Protein 3UV1 (pdb70)

Secondary structure (DSSP, 8-state):
-HHHHHHHHHHHHHHHHHHTSSSS---B----EEEEEEEESEEEEEEE---B----TT--BSSS-EEEEETTEEEEEEEEE-SSS-B--EEEEEEBTTB--EEEEEEEEET-EEEEEEEEESSS----EEEE---SEEEEEETT--TTSHHHHHHHHHHHHHIIIIIHH--TTHHHHHHHHHH-/-HHHHHHHHHHHHHHHHHHHT-SS---B----EEEEEEETTEEEEEEE---B----TT--B-SS-EEEE-SSEEEEEEEEE-SSS-B--EEEEEEBTTB--EEEEEEEETT-EEEEEEEEESS-----EEEEPP-S-EEEEETT--TTSHHHHHHHHHHHHHIIIIIHH--TTHHHHHHHHH--

B-factor: mean 32.81, std 8.92, range [13.59, 70.52]

Solvent-accessible surface area: 17141 Å² total

InterPro domains:
  IPR020234 Mite allergen, group-7 [PF16984] (29-196)
  IPR038602 Mite allergen, group-7 superfamily [G3DSA:3.15.10.50] (18-213)

Organism: Dermatophagoides farinae (NCBI:txid6954)

Nearest PDB structures (foldseek):
  9hae-assembly2_C  TM=9.851E-01  e=2.996E-28  Dermatophagoides farinae
  9hae-assembly1_A  TM=9.642E-01  e=2.126E-26  Dermatophagoides farinae
  3h4z-assembly1_A  TM=9.708E-01  e=3.307E-24  Escherichia coli
  9haf-assembly3_E  TM=9.317E-01  e=2.643E-24  Dermatophagoides farinae
  3h4z-assembly2_B  TM=9.448E-01  e=4.112E-22  Escherichia coli

Sequence (368 aa):
DKITEEINKAIDDAIAAIEQSETIDPKVPDHADKFERHVGILDFKGELARNIEARGLKQKRQGDANVKGEEGIVKAHLLIGVHDDIVSEYDLAYKLGDLHPTTHVISDIQDFVVALSLEIPDEGNITTSFEVRQFANVVNHIGGLSILDPIFGVLSDVLTAIFQDTVRKETKVLAPAFKRELEKDKITEEINKAIDDAIAAIEQSETIDPKVPDHADKFERHVGILDFKGELARNIEARGLKQKRQGDANVKGEEGIVKAHLLIGVHDDIVSEYDLAYKLGDLHPTTHVISDIQDFVVALSLEIPDEGNITTSFEVRQFANVVNHIGGLSILDPIFGVLSDVLTAIFQDTVRKETKVLAPAFKRELEK

Foldseek 3Di:
DVVQVVVQVLLVVLLQVLLVVPVQAKAADKDKDFDWDDDDPDIFTWMKIDRDIKHQSNAGWPDIWDWDDDPQKIKTKTKDWGPPDWTKWDKMWMDTPNPTDIWMKMKTQPGWMKMDMWIAHPVGFIADDIFGDARPDMDMGTPPDDPPPPVNVVVVVVVSVCCRPRVRVSVVPPVVSSRVSRRD/DVVQVVVQVLQVVLLVVLLVVPPVAKDDAKDKDWFWDDDPPDIFTWIKIDPDIKHQSNAGWPDTWDWDDDPQKIKTKTKDWGDPAFTKWDKMWMDTPPDIDIFIKMKTQPGWMKMDMWMAGNDGQIAPDIFTDARPDMHIGTPPDDCPPVVNVRVRVVVSVCCRPVVRVSSVSVVVSSRVSNSD

Radius of gyration: 23.17 Å; Cα contacts (8 Å, |Δi|>4): 743; chains: 2; bounding box: 48×38×75 Å

Structure (mmCIF, N/CA/C/O backbone):
data_3UV1
#
_entry.id   3UV1
#
_cell.length_a   51.092
_cell.length_b   58.234
_cell.length_c   128.978
_cell.angle_alpha   90.00
_cell.angle_beta   90.00
_cell.angle_gamma   90.00
#
_symmetry.space_group_name_H-M   'P 21 21 21'
#
loop_
_entity.id
_entity.type
_entity.pdbx_description
1 polymer 'Der f 7 allergen'
2 water water
#
loop_
_atom_site.group_PDB
_atom_site.id
_atom_site.type_symbol
_atom_site.label_atom_id
_atom_site.label_alt_id
_atom_site.label_comp_id
_atom_site.label_asym_id
_atom_site.label_entity_id
_atom_site.label_seq_id
_atom_site.pdbx_PDB_ins_code
_atom_site.Cartn_x
_atom_site.Cartn_y
_atom_site.Cartn_z
_atom_site.occupancy
_atom_site.B_iso_or_equiv
_atom_site.auth_seq_id
_atom_site.auth_comp_id
_atom_site.auth_asym_id
_atom_site.auth_atom_id
_atom_site.pdbx_PDB_model_num
ATOM 1 N N . ASP A 1 6 ? 12.976 8.830 -6.958 1.00 47.17 6 ASP A N 1
ATOM 2 C CA . ASP A 1 6 ? 14.235 8.194 -6.570 1.00 41.73 6 ASP A CA 1
ATOM 3 C C . ASP A 1 6 ? 15.469 8.963 -7.063 1.00 39.81 6 ASP A C 1
ATOM 4 O O . ASP A 1 6 ? 15.657 9.159 -8.274 1.00 34.15 6 ASP A O 1
ATOM 9 N N . LYS A 1 7 ? 16.312 9.371 -6.112 1.00 39.83 7 LYS A N 1
ATOM 10 C CA . LYS A 1 7 ? 17.457 10.247 -6.372 1.00 37.36 7 LYS A CA 1
ATOM 11 C C . LYS A 1 7 ? 18.599 9.602 -7.166 1.00 34.77 7 LYS A C 1
ATOM 12 O O . LYS A 1 7 ? 19.208 10.245 -8.030 1.00 32.06 7 LYS A O 1
ATOM 14 N N . ILE A 1 8 ? 18.910 8.348 -6.851 1.00 33.15 8 ILE A N 1
ATOM 15 C CA . ILE A 1 8 ? 19.965 7.617 -7.553 1.00 31.57 8 ILE A CA 1
ATOM 16 C C . ILE A 1 8 ? 19.613 7.497 -9.038 1.00 30.30 8 ILE A C 1
ATOM 17 O O . ILE A 1 8 ? 20.452 7.721 -9.900 1.00 32.13 8 ILE A O 1
ATOM 22 N N . THR A 1 9 ? 18.362 7.164 -9.322 1.00 28.10 9 THR A N 1
ATOM 23 C CA . THR A 1 9 ? 17.870 7.084 -10.692 1.00 29.56 9 THR A CA 1
ATOM 24 C C . THR A 1 9 ? 17.969 8.445 -11.404 1.00 29.14 9 THR A C 1
ATOM 25 O O . THR A 1 9 ? 18.539 8.548 -12.491 1.00 24.24 9 THR A O 1
ATOM 29 N N . GLU A 1 10 ? 17.435 9.482 -10.770 1.00 31.46 10 GLU A N 1
ATOM 30 C CA . GLU A 1 10 ? 17.501 10.835 -11.311 1.00 31.28 10 GLU A CA 1
ATOM 31 C C . GLU A 1 10 ? 18.943 11.274 -11.580 1.00 30.33 10 GLU A C 1
ATOM 32 O O . GLU A 1 10 ? 19.192 11.976 -12.564 1.00 30.11 10 GLU A O 1
ATOM 38 N N . GLU A 1 11 ? 19.876 10.873 -10.706 1.00 28.13 11 GLU A N 1
ATOM 39 C CA . GLU A 1 11 ? 21.309 11.164 -10.885 1.00 29.43 11 GLU A CA 1
ATOM 40 C C . GLU A 1 11 ? 21.893 10.455 -12.101 1.00 28.27 11 GLU A C 1
ATOM 41 O O . GLU A 1 11 ? 22.679 11.037 -12.874 1.00 25.90 11 GLU A O 1
ATOM 47 N N . ILE A 1 12 ? 21.539 9.182 -12.243 1.00 28.58 12 ILE A N 1
ATOM 48 C CA . ILE A 1 12 ? 21.995 8.387 -13.368 1.00 25.35 12 ILE A CA 1
ATOM 49 C C . ILE A 1 12 ? 21.364 8.919 -14.649 1.00 24.49 12 ILE A C 1
ATOM 50 O O . ILE A 1 12 ? 22.053 9.055 -15.665 1.00 25.07 12 ILE A O 1
ATOM 55 N N . ASN A 1 13 ? 20.072 9.256 -14.602 1.00 24.79 13 ASN A N 1
ATOM 56 C CA . ASN A 1 13 ? 19.439 9.885 -15.759 1.00 24.32 13 ASN A CA 1
ATOM 57 C C . ASN A 1 13 ? 20.213 11.130 -16.191 1.00 23.95 13 ASN A C 1
ATOM 58 O O . ASN A 1 13 ? 20.467 11.329 -17.379 1.00 24.39 13 ASN A O 1
ATOM 63 N N . LYS A 1 14 ? 20.602 11.949 -15.216 1.00 23.84 14 LYS A N 1
ATOM 64 C CA . LYS A 1 14 ? 21.221 13.244 -15.497 1.00 25.16 14 LYS A CA 1
ATOM 65 C C . LYS A 1 14 ? 22.633 13.088 -16.092 1.00 26.11 14 LYS A C 1
ATOM 66 O O . LYS A 1 14 ? 23.006 13.825 -16.996 1.00 26.20 14 LYS A O 1
ATOM 72 N N . ALA A 1 15 ? 23.404 12.120 -15.593 1.00 25.58 15 ALA A N 1
ATOM 73 C CA . ALA A 1 15 ? 24.710 11.825 -16.161 1.00 25.32 15 ALA A CA 1
ATOM 74 C C . ALA A 1 15 ? 24.569 11.381 -17.613 1.00 22.96 15 ALA A C 1
ATOM 75 O O . ALA A 1 15 ? 25.389 11.741 -18.470 1.00 24.45 15 ALA A O 1
ATOM 77 N N . ILE A 1 16 ? 23.520 10.615 -17.894 1.00 21.39 16 ILE A N 1
ATOM 78 C CA . ILE A 1 16 ? 23.272 10.142 -19.256 1.00 21.80 16 ILE A CA 1
ATOM 79 C C . ILE A 1 16 ? 22.874 11.314 -20.149 1.00 24.56 16 ILE A C 1
ATOM 80 O O . ILE A 1 16 ? 23.376 11.455 -21.270 1.00 22.71 16 ILE A O 1
ATOM 85 N N . ASP A 1 17 ? 21.993 12.166 -19.635 1.00 21.92 17 ASP A N 1
ATOM 86 C CA . ASP A 1 17 ? 21.539 13.341 -20.373 1.00 26.46 17 ASP A CA 1
ATOM 87 C C . ASP A 1 17 ? 22.703 14.285 -20.693 1.00 24.30 17 ASP A C 1
ATOM 88 O O . ASP A 1 17 ? 22.789 14.824 -21.795 1.00 25.59 17 ASP A O 1
ATOM 93 N N . ASP A 1 18 ? 23.612 14.456 -19.740 1.00 24.53 18 ASP A N 1
ATOM 94 C CA . ASP A 1 18 ? 24.798 15.287 -19.961 1.00 24.31 18 ASP A CA 1
ATOM 95 C C . ASP A 1 18 ? 25.752 14.687 -21.012 1.00 28.38 18 ASP A C 1
ATOM 96 O O . ASP A 1 18 ? 26.280 15.404 -21.874 1.00 25.52 18 ASP A O 1
ATOM 101 N N . ALA A 1 19 ? 25.977 13.376 -20.937 1.00 26.28 19 ALA A N 1
ATOM 102 C CA . ALA A 1 19 ? 26.837 12.691 -21.904 1.00 26.23 19 ALA A CA 1
ATOM 103 C C . ALA A 1 19 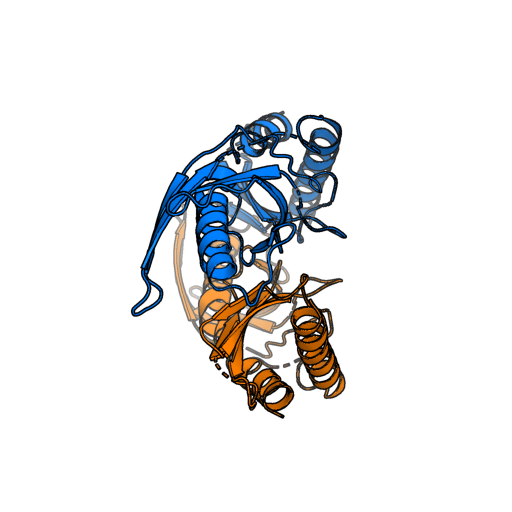? 26.251 12.782 -23.308 1.00 25.77 19 ALA A C 1
ATOM 104 O O . ALA A 1 19 ? 26.970 13.038 -24.270 1.00 25.45 19 ALA A O 1
ATOM 106 N N . ILE A 1 20 ? 24.943 12.574 -23.425 1.00 25.77 20 ILE A N 1
ATOM 107 C CA . ILE A 1 20 ? 24.265 12.712 -24.730 1.00 25.30 20 ILE A CA 1
ATOM 108 C C . ILE A 1 20 ? 24.479 14.105 -25.307 1.00 29.29 20 ILE A C 1
ATOM 109 O O . ILE A 1 20 ? 24.804 14.257 -26.495 1.00 26.45 20 ILE A O 1
ATOM 114 N N . ALA A 1 21 ? 24.297 15.125 -24.467 1.00 28.04 21 ALA A N 1
ATOM 115 C CA . ALA A 1 21 ? 24.475 16.508 -24.918 1.00 30.18 21 ALA A CA 1
ATOM 116 C C . ALA A 1 21 ? 25.920 16.757 -25.370 1.00 31.63 21 ALA A C 1
ATOM 117 O O . ALA A 1 21 ? 26.136 17.322 -26.442 1.00 36.00 21 ALA A O 1
ATOM 119 N N . ALA A 1 22 ? 26.897 16.321 -24.577 1.00 28.82 22 ALA A N 1
ATOM 120 C CA . ALA A 1 22 ? 28.305 16.477 -24.955 1.00 31.69 22 ALA A CA 1
ATOM 121 C C . ALA A 1 22 ? 28.640 15.732 -26.254 1.00 36.94 22 ALA A C 1
ATOM 122 O O . ALA A 1 22 ? 29.365 16.258 -27.110 1.00 33.23 22 ALA A O 1
ATOM 124 N N . ILE A 1 23 ? 28.109 14.520 -26.408 1.00 31.82 23 ILE A N 1
ATOM 125 C CA . ILE A 1 23 ? 28.371 13.729 -27.614 1.00 32.57 23 ILE A CA 1
ATOM 126 C C . ILE A 1 23 ? 27.681 14.312 -28.854 1.00 34.89 23 ILE A C 1
ATOM 127 O O . ILE A 1 23 ? 28.275 14.343 -29.943 1.00 39.10 23 ILE A O 1
ATOM 132 N N . GLU A 1 24 ? 26.452 14.798 -28.693 1.00 32.18 24 GLU A N 1
ATOM 133 C CA . GLU A 1 24 ? 25.719 15.430 -29.802 1.00 37.79 24 GLU A CA 1
ATOM 134 C C . GLU A 1 24 ? 26.435 16.633 -30.442 1.00 42.78 24 GLU A C 1
ATOM 135 O O . GLU A 1 24 ? 26.192 16.956 -31.602 1.00 46.61 24 GLU A O 1
ATOM 141 N N . GLN A 1 25 ? 27.337 17.281 -29.714 1.00 40.47 25 GLN A N 1
ATOM 142 C CA . GLN A 1 25 ? 28.028 18.445 -30.269 1.00 43.93 25 GLN A CA 1
ATOM 143 C C . GLN A 1 25 ? 29.355 18.064 -30.925 1.00 49.67 25 GLN A C 1
ATOM 144 O O . GLN A 1 25 ? 30.009 18.906 -31.557 1.00 51.51 25 GLN A O 1
ATOM 150 N N . SER A 1 26 ? 29.745 16.797 -30.779 1.00 46.42 26 SER A N 1
ATOM 151 C CA . SER A 1 26 ? 31.094 16.350 -31.123 1.00 44.64 26 SER A CA 1
ATOM 152 C C . SER A 1 26 ? 31.496 16.585 -32.563 1.00 50.19 26 SER A C 1
ATOM 153 O O . SER A 1 26 ? 32.667 16.842 -32.857 1.00 53.07 26 SER A O 1
ATOM 156 N N . GLU A 1 27 ? 30.533 16.464 -33.465 1.00 46.85 27 GLU A N 1
ATOM 157 C CA . GLU A 1 27 ? 30.844 16.285 -34.879 1.00 51.88 27 GLU A CA 1
ATOM 158 C C . GLU A 1 27 ? 31.635 14.990 -35.125 1.00 47.72 27 GLU A C 1
ATOM 159 O O . GLU A 1 27 ? 32.401 14.542 -34.266 1.00 51.39 27 GLU A O 1
ATOM 165 N N . THR A 1 28 ? 31.441 14.422 -36.315 1.00 48.08 28 THR A N 1
ATOM 166 C CA . THR A 1 28 ? 31.627 12.993 -36.613 1.00 45.31 28 THR A CA 1
ATOM 167 C C . THR A 1 28 ? 30.479 12.162 -36.026 1.00 39.58 28 THR A C 1
ATOM 168 O O . THR A 1 28 ? 30.397 10.952 -36.253 1.00 40.05 28 THR A O 1
ATOM 172 N N . ILE A 1 29 ? 29.585 12.816 -35.290 1.00 37.77 29 ILE A N 1
ATOM 173 C CA . ILE A 1 29 ? 28.381 12.148 -34.817 1.00 34.72 29 ILE A CA 1
ATOM 174 C C . ILE A 1 29 ? 27.193 12.382 -35.738 1.00 29.75 29 ILE A C 1
ATOM 175 O O . ILE A 1 29 ? 26.415 11.459 -35.995 1.00 30.50 29 ILE A O 1
ATOM 180 N N . ASP A 1 30 ? 27.040 13.609 -36.226 1.00 28.20 30 ASP A N 1
ATOM 181 C CA . ASP A 1 30 ? 25.904 13.947 -37.090 1.00 31.56 30 ASP A CA 1
ATOM 182 C C . ASP A 1 30 ? 26.225 15.158 -37.989 1.00 33.80 30 ASP A C 1
ATOM 183 O O . ASP A 1 30 ? 26.149 16.303 -37.541 1.00 36.90 30 ASP A O 1
ATOM 188 N N . PRO A 1 31 ? 26.523 14.913 -39.278 1.00 31.58 31 PRO A N 1
ATOM 189 C CA . PRO A 1 31 ? 26.466 13.601 -39.933 1.00 31.57 31 PRO A CA 1
ATOM 190 C C . PRO A 1 31 ? 27.647 12.701 -39.600 1.00 31.23 31 PRO A C 1
ATOM 191 O O . PRO A 1 31 ? 28.783 13.159 -39.464 1.00 33.64 31 PRO A O 1
ATOM 203 N N . LYS A 1 33 ? 30.086 9.747 -40.794 1.00 29.94 33 LYS A N 1
ATOM 204 C CA . LYS A 1 33 ? 30.630 9.032 -41.935 1.00 30.07 33 LYS A CA 1
ATOM 205 C C . LYS A 1 33 ? 30.701 7.528 -41.660 1.00 28.85 33 LYS A C 1
ATOM 206 O O . LYS A 1 33 ? 31.079 7.093 -40.567 1.00 29.52 33 LYS A O 1
ATOM 212 N N . VAL A 1 34 ? 30.311 6.734 -42.652 1.00 26.91 34 VAL A N 1
ATOM 213 C CA . VAL A 1 34 ? 30.472 5.297 -42.574 1.00 27.03 34 VAL A CA 1
ATOM 214 C C . VAL A 1 34 ? 31.344 4.881 -43.743 1.00 28.60 34 VAL A C 1
ATOM 215 O O . VAL A 1 34 ? 31.054 5.257 -44.887 1.00 25.37 34 VAL A O 1
ATOM 219 N N . PRO A 1 35 ? 32.411 4.106 -43.468 1.00 27.30 35 PRO A N 1
ATOM 220 C CA . PRO A 1 35 ? 33.363 3.715 -44.519 1.00 28.89 35 PRO A CA 1
ATOM 221 C C . PRO A 1 35 ? 32.683 3.052 -45.706 1.00 27.26 35 PRO A C 1
ATOM 222 O O . PRO A 1 35 ? 31.668 2.347 -45.524 1.00 25.52 35 PRO A O 1
ATOM 226 N N . ASP A 1 36 ? 33.217 3.299 -46.902 1.00 24.31 36 ASP A N 1
ATOM 227 C CA . ASP A 1 36 ? 32.748 2.639 -48.118 1.00 25.88 36 ASP A CA 1
ATOM 228 C C . ASP A 1 36 ? 32.600 1.132 -47.918 1.00 28.23 36 ASP A C 1
ATOM 229 O O . ASP A 1 36 ? 33.383 0.512 -47.188 1.00 23.74 36 ASP A O 1
ATOM 234 N N . HIS A 1 37 ? 31.574 0.549 -48.538 1.00 24.91 37 HIS A N 1
ATOM 235 C CA . HIS A 1 37 ? 31.360 -0.887 -48.419 1.00 25.20 37 HIS A CA 1
ATOM 236 C C . HIS A 1 37 ? 30.825 -1.530 -49.701 1.00 26.59 37 HIS A C 1
ATOM 237 O O . HIS A 1 37 ? 29.917 -0.998 -50.357 1.00 26.27 37 HIS A O 1
ATOM 244 N N . ALA A 1 38 ? 31.393 -2.682 -50.047 1.00 24.49 38 ALA A N 1
ATOM 245 C CA . ALA A 1 38 ? 31.006 -3.402 -51.249 1.00 26.94 38 ALA A CA 1
ATOM 246 C C . ALA A 1 38 ? 30.624 -4.815 -50.845 1.00 28.13 38 ALA A C 1
ATOM 247 O O . ALA A 1 38 ? 31.153 -5.354 -49.867 1.00 29.08 38 ALA A O 1
ATOM 249 N N . ASP A 1 39 ? 29.694 -5.406 -51.580 1.00 27.47 39 ASP A N 1
ATOM 250 C CA . ASP A 1 39 ? 29.182 -6.719 -51.229 1.00 28.81 39 ASP A CA 1
ATOM 251 C C . ASP A 1 39 ? 28.839 -7.520 -52.485 1.00 31.15 39 ASP A C 1
ATOM 252 O O . ASP A 1 39 ? 28.093 -7.034 -53.345 1.00 30.52 39 ASP A O 1
ATOM 257 N N . LYS A 1 40 ? 29.374 -8.740 -52.592 1.00 28.66 40 LYS A N 1
ATOM 258 C CA . LYS A 1 40 ? 28.969 -9.657 -53.655 1.00 30.00 40 LYS A CA 1
ATOM 259 C C . LYS A 1 40 ? 27.820 -10.490 -53.148 1.00 28.59 40 LYS A C 1
ATOM 260 O O . LYS A 1 40 ? 27.967 -11.243 -52.185 1.00 30.24 40 LYS A O 1
ATOM 266 N N . PHE A 1 41 ? 26.667 -10.372 -53.791 1.00 28.34 41 PHE A N 1
ATOM 267 C CA . PHE A 1 41 ? 25.468 -10.977 -53.219 1.00 29.12 41 PHE A CA 1
ATOM 268 C C . PHE A 1 41 ? 24.853 -12.036 -54.110 1.00 30.36 41 PHE A C 1
ATOM 269 O O . PHE A 1 41 ? 25.106 -12.076 -55.323 1.00 27.69 41 PHE A O 1
ATOM 277 N N . GLU A 1 42 ? 24.073 -12.909 -53.481 1.00 32.48 42 GLU A N 1
ATOM 278 C CA . GLU A 1 42 ? 23.256 -13.885 -54.180 1.00 34.28 42 GLU A CA 1
ATOM 279 C C . GLU A 1 42 ? 21.926 -14.013 -53.452 1.00 40.51 42 GLU A C 1
ATOM 280 O O . GLU A 1 42 ? 21.881 -14.275 -52.239 1.00 39.87 42 GLU A O 1
ATOM 286 N N . ARG A 1 43 ? 20.845 -13.794 -54.188 1.00 39.10 43 ARG A N 1
ATOM 287 C CA . ARG A 1 43 ? 19.524 -13.982 -53.626 1.00 40.67 43 ARG A CA 1
ATOM 288 C C . ARG A 1 43 ? 18.740 -14.906 -54.518 1.00 44.31 43 ARG A C 1
ATOM 289 O O . ARG A 1 43 ? 18.844 -14.849 -55.745 1.00 43.69 43 ARG A O 1
ATOM 297 N N . HIS A 1 44 ? 17.987 -15.792 -53.884 1.00 49.03 44 HIS A N 1
ATOM 298 C CA . HIS A 1 44 ? 17.063 -16.639 -54.609 1.00 51.52 44 HIS A CA 1
ATOM 299 C C . HIS A 1 44 ? 15.689 -16.101 -54.304 1.00 50.92 44 HIS A C 1
ATOM 300 O O . HIS A 1 44 ? 15.294 -16.028 -53.133 1.00 49.82 44 HIS A O 1
ATOM 307 N N . VAL A 1 45 ? 14.965 -15.700 -55.341 1.00 52.19 45 VAL A N 1
ATOM 308 C CA . VAL A 1 45 ? 13.568 -15.338 -55.157 1.00 55.79 45 VAL A CA 1
ATOM 309 C C . VAL A 1 45 ? 12.668 -16.528 -55.538 1.00 59.87 45 VAL A C 1
ATOM 310 O O . VAL A 1 45 ? 11.876 -16.992 -54.711 1.00 61.54 45 VAL A O 1
ATOM 314 N N . GLY A 1 46 ? 12.815 -17.033 -56.766 1.00 59.17 46 GLY A N 1
ATOM 315 C CA . GLY A 1 46 ? 12.063 -18.195 -57.232 1.00 63.14 46 GLY A CA 1
ATOM 316 C C . GLY A 1 46 ? 12.029 -18.228 -58.751 1.00 66.90 46 GLY A C 1
ATOM 317 O O . GLY A 1 46 ? 11.716 -17.210 -59.384 1.00 66.32 46 GLY A O 1
ATOM 318 N N . ILE A 1 47 ? 12.352 -19.385 -59.337 1.00 69.68 47 ILE A N 1
ATOM 319 C CA . ILE A 1 47 ? 12.647 -19.500 -60.779 1.00 67.13 47 ILE A CA 1
ATOM 320 C C . ILE A 1 47 ? 13.796 -18.555 -61.151 1.00 65.24 47 ILE A C 1
ATOM 321 O O . ILE A 1 47 ? 14.877 -19.007 -61.546 1.00 66.76 47 ILE A O 1
ATOM 326 N N . LEU A 1 48 ? 13.559 -17.250 -61.012 1.00 65.55 48 LEU A N 1
ATOM 327 C CA . LEU A 1 48 ? 14.621 -16.257 -61.132 1.00 62.60 48 LEU A CA 1
ATOM 328 C C . LEU A 1 48 ? 15.578 -16.370 -59.938 1.00 59.32 48 LEU A C 1
ATOM 329 O O . LEU A 1 48 ? 15.207 -16.868 -58.868 1.00 61.59 48 LEU A O 1
ATOM 334 N N . ASP A 1 49 ? 16.816 -15.932 -60.149 1.00 58.30 49 ASP A N 1
ATOM 335 C CA . ASP A 1 49 ? 17.917 -16.119 -59.199 1.00 54.24 49 ASP A CA 1
ATOM 336 C C . ASP A 1 49 ? 18.937 -15.004 -59.444 1.00 50.39 49 ASP A C 1
ATOM 337 O O . ASP A 1 49 ? 19.396 -14.802 -60.575 1.00 48.32 49 ASP A O 1
ATOM 342 N N . PHE A 1 50 ? 19.276 -14.269 -58.388 1.00 45.56 50 PHE A N 1
ATOM 343 C CA . PHE A 1 50 ? 19.999 -13.012 -58.558 1.00 44.43 50 PHE A CA 1
ATOM 344 C C . PHE A 1 50 ? 21.409 -13.015 -57.956 1.00 41.02 50 PHE A C 1
ATOM 345 O O . PHE A 1 50 ? 21.575 -12.934 -56.738 1.00 39.38 50 PHE A O 1
ATOM 353 N N . LYS A 1 51 ? 22.413 -13.115 -58.823 1.00 40.03 51 LYS A N 1
ATOM 354 C CA . LYS A 1 51 ? 23.806 -12.988 -58.411 1.00 36.77 51 LYS A CA 1
ATOM 355 C C . LYS A 1 51 ? 24.308 -11.642 -58.906 1.00 36.08 51 LYS A C 1
ATOM 356 O O . LYS A 1 51 ? 23.958 -11.207 -59.999 1.00 33.95 51 LYS A O 1
ATOM 358 N N . GLY A 1 52 ? 25.107 -10.964 -58.093 1.00 32.80 52 GLY A N 1
ATOM 359 C CA . GLY A 1 52 ? 25.584 -9.649 -58.471 1.00 30.27 52 GLY A CA 1
ATOM 360 C C . GLY A 1 52 ? 26.462 -9.023 -57.414 1.00 31.28 52 GLY A C 1
ATOM 361 O O . GLY A 1 52 ? 26.856 -9.683 -56.458 1.00 29.48 52 GLY A O 1
ATOM 362 N N . GLU A 1 53 ? 26.773 -7.745 -57.588 1.00 25.17 53 GLU A N 1
ATOM 363 C CA . GLU A 1 53 ? 27.644 -7.057 -56.661 1.00 31.18 53 GLU A CA 1
ATOM 364 C C . GLU A 1 53 ? 27.154 -5.627 -56.466 1.00 30.03 53 GLU A C 1
ATOM 365 O O . GLU A 1 53 ? 26.438 -5.093 -57.301 1.00 25.91 53 GLU A O 1
ATOM 371 N N . LEU A 1 54 ? 27.530 -5.009 -55.356 1.00 28.24 54 LEU A N 1
ATOM 372 C CA . LEU A 1 54 ? 27.183 -3.615 -55.152 1.00 24.16 54 LEU A CA 1
ATOM 373 C C . LEU A 1 54 ? 28.252 -2.886 -54.343 1.00 28.67 54 LEU A C 1
ATOM 374 O O . LEU A 1 54 ? 29.069 -3.501 -53.645 1.00 27.00 54 LEU A O 1
ATOM 379 N N . ALA A 1 55 ? 28.279 -1.571 -54.491 1.00 28.23 55 ALA A N 1
ATOM 380 C CA . ALA A 1 55 ? 29.262 -0.763 -53.802 1.00 26.03 55 ALA A CA 1
ATOM 381 C C . ALA A 1 55 ? 28.586 0.498 -53.290 1.00 24.66 55 ALA A C 1
ATOM 382 O O . ALA A 1 55 ? 27.948 1.226 -54.060 1.00 22.53 55 ALA A O 1
ATOM 392 N N . ARG A 1 57 ? 29.128 4.181 -51.425 1.00 23.02 57 ARG A N 1
ATOM 393 C CA . ARG A 1 57 ? 30.160 5.206 -51.225 1.00 25.86 57 ARG A CA 1
ATOM 394 C C . ARG A 1 57 ? 29.539 6.474 -50.662 1.00 24.13 57 ARG A C 1
ATOM 395 O O . ARG A 1 57 ? 28.338 6.703 -50.835 1.00 22.96 57 ARG A O 1
ATOM 403 N N . ASN A 1 58 ? 30.372 7.306 -50.033 1.00 25.39 58 ASN A N 1
ATOM 404 C CA . ASN A 1 58 ? 29.922 8.564 -49.430 1.00 27.96 58 ASN A CA 1
ATOM 405 C C . ASN A 1 58 ? 28.735 8.331 -48.505 1.00 25.77 58 ASN A C 1
ATOM 406 O O . ASN A 1 58 ? 27.702 9.005 -48.612 1.00 23.81 58 ASN A O 1
ATOM 411 N N . ILE A 1 59 ? 28.874 7.353 -47.622 1.00 24.23 59 ILE A N 1
ATOM 412 C CA . ILE A 1 59 ? 27.783 6.978 -46.740 1.00 23.70 59 ILE A CA 1
ATOM 413 C C . ILE A 1 59 ? 27.752 7.932 -45.559 1.00 22.41 59 ILE A C 1
ATOM 414 O O . ILE A 1 59 ? 28.749 8.103 -44.858 1.00 25.66 59 ILE A O 1
ATOM 419 N N . GLU A 1 60 ? 26.603 8.556 -45.344 1.00 23.35 60 GLU A N 1
ATOM 420 C CA . GLU A 1 60 ? 26.446 9.483 -44.224 1.00 27.04 60 GLU A CA 1
ATOM 421 C C . GLU A 1 60 ? 25.195 9.154 -43.432 1.00 25.44 60 GLU A C 1
ATOM 422 O O . GLU A 1 60 ? 24.120 8.934 -44.006 1.00 24.91 60 GLU A O 1
ATOM 428 N N . ALA A 1 61 ? 25.339 9.138 -42.110 1.00 27.24 61 ALA A N 1
ATOM 429 C CA . ALA A 1 61 ? 24.214 8.894 -41.210 1.00 25.27 61 ALA A CA 1
ATOM 430 C C . ALA A 1 61 ? 23.794 10.197 -40.536 1.00 25.59 61 ALA A C 1
ATOM 431 O O . ALA A 1 61 ? 24.622 10.866 -39.910 1.00 24.39 61 ALA A O 1
ATOM 433 N N . ARG A 1 62 ? 22.521 10.566 -40.663 1.00 22.74 62 ARG A N 1
ATOM 434 C CA . ARG A 1 62 ? 22.030 11.748 -39.957 1.00 29.10 62 ARG A CA 1
ATOM 435 C C . ARG A 1 62 ? 20.910 11.448 -38.961 1.00 26.80 62 ARG A C 1
ATOM 436 O O . ARG A 1 62 ? 20.141 10.506 -39.150 1.00 27.26 62 ARG A O 1
ATOM 444 N N . GLY A 1 63 ? 20.834 12.261 -37.904 1.00 26.99 63 GLY A N 1
ATOM 445 C CA . GLY A 1 63 ? 19.750 12.194 -36.938 1.00 26.16 63 GLY A CA 1
ATOM 446 C C . GLY A 1 63 ? 20.190 11.931 -35.506 1.00 28.42 63 GLY A C 1
ATOM 447 O O . GLY A 1 63 ? 19.379 12.019 -34.570 1.00 28.82 63 GLY A O 1
ATOM 448 N N . LEU A 1 64 ? 21.467 11.611 -35.311 1.00 24.48 64 LEU A N 1
ATOM 449 C CA . LEU A 1 64 ? 21.942 11.290 -33.962 1.00 26.94 64 LEU A CA 1
ATOM 450 C C . LEU A 1 64 ? 22.004 12.489 -33.014 1.00 29.00 64 LEU A C 1
ATOM 451 O O . LEU A 1 64 ? 22.095 12.312 -31.797 1.00 30.57 64 LEU A O 1
ATOM 456 N N . LYS A 1 65 ? 21.947 13.706 -33.548 1.00 29.27 65 LYS A N 1
ATOM 457 C CA . LYS A 1 65 ? 21.836 14.881 -32.679 1.00 29.68 65 LYS A CA 1
ATOM 458 C C . LYS A 1 65 ? 20.498 14.887 -31.936 1.00 31.09 65 LYS A C 1
ATOM 459 O O . LYS A 1 65 ? 20.317 15.652 -30.991 1.00 32.15 65 LYS A O 1
ATOM 465 N N . GLN A 1 66 ? 19.557 14.047 -32.367 1.00 30.70 66 GLN A N 1
ATOM 466 C CA . GLN A 1 66 ? 18.267 13.941 -31.681 1.00 32.70 66 GLN A CA 1
ATOM 467 C C . GLN A 1 66 ? 18.212 12.801 -30.655 1.00 31.43 66 GLN A C 1
ATOM 468 O O . GLN A 1 66 ? 17.121 12.395 -30.242 1.00 31.85 66 GLN A O 1
ATOM 482 N N . LYS A 1 68 ? 18.043 10.683 -27.284 1.00 27.09 68 LYS A N 1
ATOM 483 C CA . LYS A 1 68 ? 17.334 10.971 -26.046 1.00 25.61 68 LYS A CA 1
ATOM 484 C C . LYS A 1 68 ? 17.027 9.667 -25.316 1.00 25.61 68 LYS A C 1
ATOM 485 O O . LYS A 1 68 ? 16.744 8.660 -25.946 1.00 24.03 68 LYS A O 1
ATOM 491 N N . ARG A 1 69 ? 17.089 9.684 -23.987 1.00 23.05 69 ARG A N 1
ATOM 492 C CA . ARG A 1 69 ? 16.714 8.518 -23.197 1.00 25.09 69 ARG A CA 1
ATOM 493 C C . ARG A 1 69 ? 15.276 8.095 -23.469 1.00 24.24 69 ARG A C 1
ATOM 494 O O . ARG A 1 69 ? 14.389 8.946 -23.584 1.00 25.58 69 ARG A O 1
ATOM 502 N N . GLN A 1 70 ? 15.034 6.789 -23.559 1.00 21.80 70 GLN A N 1
ATOM 503 C CA . GLN A 1 70 ? 13.678 6.280 -23.781 1.00 25.01 70 GLN A CA 1
ATOM 504 C C . GLN A 1 70 ? 12.850 6.199 -22.491 1.00 24.13 70 GLN A C 1
ATOM 505 O O . GLN A 1 70 ? 11.685 5.762 -22.514 1.00 26.36 70 GLN A O 1
ATOM 511 N N . GLY A 1 71 ? 13.449 6.603 -21.376 1.00 21.58 71 GLY A N 1
ATOM 512 C CA . GLY A 1 71 ? 12.786 6.565 -20.078 1.00 21.57 71 GLY A CA 1
ATOM 513 C C . GLY A 1 71 ? 13.832 6.501 -18.978 1.00 20.99 71 GLY A C 1
ATOM 514 O O . GLY A 1 71 ? 15.014 6.740 -19.242 1.00 20.66 71 GLY A O 1
ATOM 515 N N . ASP A 1 72 ? 13.413 6.171 -17.761 1.00 19.82 72 ASP A N 1
ATOM 516 C CA . ASP A 1 72 ? 14.338 6.070 -16.639 1.00 23.29 72 ASP A CA 1
ATOM 517 C C . ASP A 1 72 ? 15.390 4.977 -16.842 1.00 20.05 72 ASP A C 1
ATOM 518 O O . ASP A 1 72 ? 15.132 3.950 -17.475 1.00 18.11 72 ASP A O 1
ATOM 523 N N . ALA A 1 73 ? 16.560 5.206 -16.262 1.00 21.94 73 ALA A N 1
ATOM 524 C CA . ALA A 1 73 ? 17.541 4.156 -16.086 1.00 25.54 73 ALA A CA 1
ATOM 525 C C . ALA A 1 73 ? 16.895 3.015 -15.293 1.00 21.09 73 ALA A C 1
ATOM 526 O O . ALA A 1 73 ? 16.111 3.249 -14.373 1.00 20.36 73 ALA A O 1
ATOM 528 N N . ASN A 1 74 ? 17.181 1.781 -15.696 1.00 21.23 74 ASN A N 1
ATOM 529 C CA . ASN A 1 74 ? 16.774 0.612 -14.929 1.00 22.93 74 ASN A CA 1
ATOM 530 C C . ASN A 1 74 ? 17.867 0.299 -13.893 1.00 24.47 74 ASN A C 1
ATOM 531 O O . ASN A 1 74 ? 18.923 -0.211 -14.245 1.00 21.49 74 ASN A O 1
ATOM 536 N N . VAL A 1 75 ? 17.578 0.575 -12.623 1.00 23.30 75 VAL A N 1
ATOM 537 C CA . VAL A 1 75 ? 18.593 0.613 -11.558 1.00 23.90 75 VAL A CA 1
ATOM 538 C C . VAL A 1 75 ? 18.296 -0.346 -10.392 1.00 24.93 75 VAL A C 1
ATOM 539 O O . VAL A 1 75 ? 17.153 -0.444 -9.921 1.00 24.09 75 VAL A O 1
ATOM 543 N N . LYS A 1 76 ? 19.331 -1.038 -9.926 1.00 25.14 76 LYS A N 1
ATOM 544 C CA . LYS A 1 76 ? 19.223 -1.936 -8.776 1.00 28.17 76 LYS A CA 1
ATOM 545 C C . LYS A 1 76 ? 20.589 -2.107 -8.131 1.00 29.74 76 LYS A C 1
ATOM 546 O O . LYS A 1 76 ? 21.614 -2.088 -8.821 1.00 31.13 76 LYS A O 1
ATOM 552 N N . GLY A 1 77 ? 20.613 -2.261 -6.811 1.00 31.10 77 GLY A N 1
ATOM 553 C CA . GLY A 1 77 ? 21.860 -2.581 -6.130 1.00 33.05 77 GLY A CA 1
ATOM 554 C C . GLY A 1 77 ? 22.096 -4.084 -6.080 1.00 37.65 77 GLY A C 1
ATOM 555 O O . GLY A 1 77 ? 21.183 -4.839 -5.730 1.00 42.28 77 GLY A O 1
ATOM 556 N N . GLU A 1 78 ? 23.298 -4.524 -6.446 1.00 41.14 78 GLU A N 1
ATOM 557 C CA . GLU A 1 78 ? 23.692 -5.929 -6.309 1.00 40.99 78 GLU A CA 1
ATOM 558 C C . GLU A 1 78 ? 25.075 -6.015 -5.669 1.00 41.19 78 GLU A C 1
ATOM 559 O O . GLU A 1 78 ? 26.076 -5.653 -6.294 1.00 43.77 78 GLU A O 1
ATOM 565 N N . GLU A 1 79 ? 25.121 -6.474 -4.421 1.00 43.36 79 GLU A N 1
ATOM 566 C CA . GLU A 1 79 ? 26.383 -6.729 -3.725 1.00 42.74 79 GLU A CA 1
ATOM 567 C C . GLU A 1 79 ? 27.277 -5.490 -3.585 1.00 42.43 79 GLU A C 1
ATOM 568 O O . GLU A 1 79 ? 28.493 -5.566 -3.785 1.00 43.19 79 GLU A O 1
ATOM 570 N N . GLY A 1 80 ? 26.678 -4.353 -3.238 1.00 45.31 80 GLY A N 1
ATOM 571 C CA . GLY A 1 80 ? 27.440 -3.128 -3.038 1.00 42.09 80 GLY A CA 1
ATOM 572 C C . GLY A 1 80 ? 27.739 -2.332 -4.300 1.00 43.37 80 GLY A C 1
ATOM 573 O O . GLY A 1 80 ? 28.315 -1.237 -4.221 1.00 42.37 80 GLY A O 1
ATOM 574 N N . ILE A 1 81 ? 27.377 -2.886 -5.459 1.00 39.98 81 ILE A N 1
ATOM 575 C CA . ILE A 1 81 ? 27.455 -2.159 -6.726 1.00 40.66 81 ILE A CA 1
ATOM 576 C C . ILE A 1 81 ? 26.054 -1.716 -7.156 1.00 40.22 81 ILE A C 1
ATOM 577 O O . ILE A 1 81 ? 25.096 -2.493 -7.077 1.00 40.32 81 ILE A O 1
ATOM 582 N N . VAL A 1 82 ? 25.929 -0.466 -7.586 1.00 37.79 82 VAL A N 1
ATOM 583 C CA . VAL A 1 82 ? 24.706 0.000 -8.222 1.00 32.10 82 VAL A CA 1
ATOM 584 C C . VAL A 1 82 ? 24.817 -0.340 -9.703 1.00 34.02 82 VAL A C 1
ATOM 585 O O . VAL A 1 82 ? 25.801 0.040 -10.352 1.00 29.69 82 VAL A O 1
ATOM 589 N N . LYS A 1 83 ? 23.832 -1.061 -10.242 1.00 30.64 83 LYS A N 1
ATOM 590 C CA . LYS A 1 83 ? 23.860 -1.429 -11.661 1.00 29.80 83 LYS A CA 1
ATOM 591 C C . LYS A 1 83 ? 22.719 -0.764 -12.420 1.00 27.20 83 LYS A C 1
ATOM 592 O O . LYS A 1 83 ? 21.571 -0.803 -11.976 1.00 25.68 83 LYS A O 1
ATOM 598 N N . ALA A 1 84 ? 23.042 -0.171 -13.571 1.00 26.29 84 ALA A N 1
ATOM 599 C CA . ALA A 1 84 ? 22.072 0.605 -14.349 1.00 24.28 84 ALA A CA 1
ATOM 600 C C . ALA A 1 84 ? 22.010 0.161 -15.805 1.00 24.34 84 ALA A C 1
ATOM 601 O O . ALA A 1 84 ? 23.049 -0.027 -16.461 1.00 22.15 84 ALA A O 1
ATOM 603 N N . HIS A 1 85 ? 20.796 0.002 -16.322 1.00 21.68 85 HIS A N 1
ATOM 604 C CA . HIS A 1 85 ? 20.639 -0.294 -17.740 1.00 24.40 85 HIS A CA 1
ATOM 605 C C . HIS A 1 85 ? 19.812 0.802 -18.420 1.00 21.43 85 HIS A C 1
ATOM 606 O O . HIS A 1 85 ? 18.791 1.227 -17.883 1.00 19.90 85 HIS A O 1
ATOM 613 N N . LEU A 1 86 ? 20.256 1.246 -19.594 1.00 20.23 86 LEU A N 1
ATOM 614 C CA . LEU A 1 86 ? 19.710 2.443 -20.237 1.00 23.43 86 LEU A CA 1
ATOM 615 C C . LEU A 1 86 ? 19.353 2.187 -21.682 1.00 23.46 86 LEU A C 1
ATOM 616 O O . LEU A 1 86 ? 20.007 1.399 -22.377 1.00 20.83 86 LEU A O 1
ATOM 621 N N . LEU A 1 87 ? 18.322 2.890 -22.132 1.00 22.91 87 LEU A N 1
ATOM 622 C CA . LEU A 1 87 ? 17.906 2.867 -23.525 1.00 24.08 87 LEU A CA 1
ATOM 623 C C . LEU A 1 87 ? 17.931 4.275 -24.081 1.00 24.71 87 LEU A C 1
ATOM 624 O O . LEU A 1 87 ? 17.281 5.181 -23.545 1.00 21.35 87 LEU A O 1
ATOM 629 N N . ILE A 1 88 ? 18.669 4.463 -25.169 1.00 24.41 88 ILE A N 1
ATOM 630 C CA . ILE A 1 88 ? 18.741 5.771 -25.800 1.00 25.87 88 ILE A CA 1
ATOM 631 C C . ILE A 1 88 ? 18.332 5.628 -27.253 1.00 24.37 88 ILE A C 1
ATOM 632 O O . ILE A 1 88 ? 18.914 4.840 -27.985 1.00 20.82 88 ILE A O 1
ATOM 637 N N . GLY A 1 89 ? 17.317 6.383 -27.660 1.00 24.53 89 GLY A N 1
ATOM 638 C CA . GLY A 1 89 ? 16.822 6.323 -29.023 1.00 25.13 89 GLY A CA 1
ATOM 639 C C . GLY A 1 89 ? 16.941 7.698 -29.640 1.00 26.80 89 GLY A C 1
ATOM 640 O O . GLY A 1 89 ? 17.681 8.526 -29.118 1.00 25.47 89 GLY A O 1
ATOM 641 N N . VAL A 1 90 ? 16.223 7.942 -30.736 1.00 27.77 90 VAL A N 1
ATOM 642 C CA . VAL A 1 90 ? 16.172 9.278 -31.318 1.00 32.35 90 VAL A CA 1
ATOM 643 C C . VAL A 1 90 ? 14.728 9.788 -31.232 1.00 32.40 90 VAL A C 1
ATOM 644 O O . VAL A 1 90 ? 13.779 9.045 -31.527 1.00 32.92 90 VAL A O 1
ATOM 648 N N . HIS A 1 91 ? 14.571 11.034 -30.784 1.00 35.07 91 HIS A N 1
ATOM 649 C CA . HIS A 1 91 ? 13.249 11.635 -30.600 1.00 39.35 91 HIS A CA 1
ATOM 650 C C . HIS A 1 91 ? 12.972 12.719 -31.641 1.00 41.07 91 HIS A C 1
ATOM 651 O O . HIS A 1 91 ? 13.768 13.643 -31.807 1.00 42.13 91 HIS A O 1
ATOM 653 N N . ASP A 1 92 ? 11.831 12.615 -32.318 1.00 44.46 92 ASP A N 1
ATOM 654 C CA . ASP A 1 92 ? 11.458 13.591 -33.330 1.00 45.87 92 ASP A CA 1
ATOM 655 C C . ASP A 1 92 ? 12.368 13.535 -34.545 1.00 48.51 92 ASP A C 1
ATOM 656 O O . ASP A 1 92 ? 12.766 14.581 -35.081 1.00 48.87 92 ASP A O 1
ATOM 657 N N . ASP A 1 93 ? 12.697 12.311 -34.969 1.00 48.72 93 ASP A N 1
ATOM 658 C CA . ASP A 1 93 ? 13.529 12.071 -36.141 1.00 45.76 93 ASP A CA 1
ATOM 659 C C . ASP A 1 93 ? 13.731 10.579 -36.380 1.00 44.83 93 ASP A C 1
ATOM 660 O O . ASP A 1 93 ? 13.511 9.770 -35.466 1.00 41.86 93 ASP A O 1
ATOM 661 N N . ILE A 1 94 ? 14.096 10.212 -37.613 1.00 40.30 94 ILE A N 1
ATOM 662 C CA . ILE A 1 94 ? 14.620 8.880 -37.915 1.00 39.93 94 ILE A CA 1
ATOM 663 C C . ILE A 1 94 ? 16.127 9.002 -37.917 1.00 35.86 94 ILE A C 1
ATOM 664 O O . ILE A 1 94 ? 16.671 10.115 -37.937 1.00 38.30 94 ILE A O 1
ATOM 669 N N . VAL A 1 95 ? 16.818 7.870 -37.932 1.00 31.08 95 VAL A N 1
ATOM 670 C CA . VAL A 1 95 ? 18.195 7.911 -38.385 1.00 30.22 95 VAL A CA 1
ATOM 671 C C . VAL A 1 95 ? 18.182 7.632 -39.885 1.00 27.29 95 VAL A C 1
ATOM 672 O O . VAL A 1 95 ? 17.738 6.573 -40.326 1.00 27.42 95 VAL A O 1
ATOM 676 N N . SER A 1 96 ? 18.649 8.600 -40.661 1.00 25.75 96 SER A N 1
ATOM 677 C CA . SER A 1 96 ? 18.628 8.491 -42.117 1.00 30.39 96 SER A CA 1
ATOM 678 C C . SER A 1 96 ? 20.042 8.318 -42.685 1.00 28.50 96 SER A C 1
ATOM 679 O O . SER A 1 96 ? 20.934 9.112 -42.373 1.00 27.41 96 SER A O 1
ATOM 690 N N . GLU A 1 98 ? 22.271 8.300 -46.126 1.00 26.86 98 GLU A N 1
ATOM 691 C CA . GLU A 1 98 ? 22.375 8.560 -47.559 1.00 26.11 98 GLU A CA 1
ATOM 692 C C . GLU A 1 98 ? 23.691 8.036 -48.109 1.00 23.35 98 GLU A C 1
ATOM 693 O O . GLU A 1 98 ? 24.713 8.045 -47.413 1.00 25.96 98 GLU A O 1
ATOM 699 N N . TYR A 1 99 ? 23.670 7.592 -49.368 1.00 22.72 99 TYR A N 1
ATOM 700 C CA . TYR A 1 99 ? 24.869 7.060 -50.000 1.00 21.63 99 TYR A CA 1
ATOM 701 C C . TYR A 1 99 ? 24.695 6.841 -51.490 1.00 19.38 99 TYR A C 1
ATOM 702 O O . TYR A 1 99 ? 23.573 6.655 -51.979 1.00 23.19 99 TYR A O 1
ATOM 711 N N . ASP A 1 100 ? 25.824 6.857 -52.187 1.00 21.78 100 ASP A N 1
ATOM 712 C CA . ASP A 1 100 ? 25.879 6.517 -53.607 1.00 22.68 100 ASP A CA 1
ATOM 713 C C . ASP A 1 100 ? 25.958 5.021 -53.737 1.00 21.88 100 ASP A C 1
ATOM 714 O O . ASP A 1 100 ? 26.637 4.347 -52.945 1.00 22.77 100 ASP A O 1
ATOM 719 N N . LEU A 1 101 ? 25.224 4.500 -54.705 1.00 21.81 101 LEU A N 1
ATOM 720 C CA . LEU A 1 101 ? 25.141 3.072 -54.890 1.00 21.60 101 LEU A CA 1
ATOM 721 C C . LEU A 1 101 ? 25.405 2.714 -56.338 1.00 23.12 101 LEU A C 1
ATOM 722 O O . LEU A 1 101 ? 24.748 3.233 -57.247 1.00 21.26 101 LEU A O 1
ATOM 727 N N . ALA A 1 102 ? 26.388 1.836 -56.531 1.00 25.27 102 ALA A N 1
ATOM 728 C CA . ALA A 1 102 ? 26.681 1.236 -57.831 1.00 27.73 102 ALA A CA 1
ATOM 729 C C . ALA A 1 102 ? 26.412 -0.255 -57.670 1.00 27.85 102 ALA A C 1
ATOM 730 O O . ALA A 1 102 ? 26.852 -0.865 -56.688 1.00 24.64 102 ALA A O 1
ATOM 732 N N . TYR A 1 103 ? 25.669 -0.840 -58.603 1.00 25.04 103 TYR A N 1
ATOM 733 C CA . TYR A 1 103 ? 25.407 -2.269 -58.533 1.00 28.29 103 TYR A CA 1
ATOM 734 C C . TYR A 1 103 ? 25.547 -2.943 -59.887 1.00 30.81 103 TYR A C 1
ATOM 735 O O . TYR A 1 103 ? 25.446 -2.303 -60.937 1.00 28.29 103 TYR A O 1
ATOM 744 N N . LYS A 1 104 ? 25.786 -4.246 -59.855 1.00 27.81 104 LYS A N 1
ATOM 745 C CA . LYS A 1 104 ? 26.057 -4.975 -61.081 1.00 31.16 104 LYS A CA 1
ATOM 746 C C . LYS A 1 104 ? 25.308 -6.287 -61.057 1.00 35.14 104 LYS A C 1
ATOM 747 O O . LYS A 1 104 ? 25.390 -7.036 -60.070 1.00 32.92 104 LYS A O 1
ATOM 753 N N . LEU A 1 105 ? 24.562 -6.540 -62.132 1.00 34.60 105 LEU A N 1
ATOM 754 C CA . LEU A 1 105 ? 23.787 -7.769 -62.322 1.00 37.47 105 LEU A CA 1
ATOM 755 C C . LEU A 1 105 ? 23.786 -8.088 -63.807 1.00 39.84 105 LEU A C 1
ATOM 756 O O . LEU A 1 105 ? 23.050 -7.466 -64.575 1.00 40.09 105 LEU A O 1
ATOM 761 N N . GLY A 1 106 ? 24.600 -9.059 -64.216 1.00 41.32 106 GLY A N 1
ATOM 762 C CA . GLY A 1 106 ? 24.878 -9.243 -65.633 1.00 45.71 106 GLY A CA 1
ATOM 763 C C . GLY A 1 106 ? 25.810 -8.122 -66.065 1.00 44.15 106 GLY A C 1
ATOM 764 O O . GLY A 1 106 ? 26.768 -7.817 -65.354 1.00 42.87 106 GLY A O 1
ATOM 765 N N . ASP A 1 107 ? 25.546 -7.500 -67.215 1.00 47.41 107 ASP A N 1
ATOM 766 C CA . ASP A 1 107 ? 26.281 -6.282 -67.561 1.00 47.25 107 ASP A CA 1
ATOM 767 C C . ASP A 1 107 ? 25.372 -5.075 -67.359 1.00 44.50 107 ASP A C 1
ATOM 768 O O . ASP A 1 107 ? 25.682 -3.957 -67.794 1.00 45.64 107 ASP A O 1
ATOM 773 N N . LEU A 1 108 ? 24.243 -5.314 -66.697 1.00 42.20 108 LEU A N 1
ATOM 774 C CA . LEU A 1 108 ? 23.511 -4.228 -66.059 1.00 40.01 108 LEU A CA 1
ATOM 775 C C . LEU A 1 108 ? 24.441 -3.683 -64.973 1.00 36.23 108 LEU A C 1
ATOM 776 O O . LEU A 1 108 ? 24.897 -4.435 -64.109 1.00 31.91 108 LEU A O 1
ATOM 781 N N . HIS A 1 109 ? 24.758 -2.394 -65.044 1.00 32.41 109 HIS A N 1
ATOM 782 C CA . HIS A 1 109 ? 25.653 -1.782 -64.060 1.00 34.41 109 HIS A CA 1
ATOM 783 C C . HIS A 1 109 ? 25.312 -0.314 -63.830 1.00 29.92 109 HIS A C 1
ATOM 784 O O . HIS A 1 109 ? 26.099 0.570 -64.166 1.00 31.52 109 HIS A O 1
ATOM 791 N N . PRO A 1 110 ? 24.135 -0.050 -63.251 1.00 25.11 110 PRO A N 1
ATOM 792 C CA . PRO A 1 110 ? 23.702 1.341 -63.104 1.00 25.21 110 PRO A CA 1
ATOM 793 C C . PRO A 1 110 ? 24.353 1.960 -61.886 1.00 28.17 110 PRO A C 1
ATOM 794 O O . PRO A 1 110 ? 24.915 1.222 -61.061 1.00 25.74 110 PRO A O 1
ATOM 798 N N . THR A 1 111 ? 24.311 3.290 -61.788 1.00 25.48 111 THR A N 1
ATOM 799 C CA . THR A 1 111 ? 24.635 3.965 -60.531 1.00 24.39 111 THR A CA 1
ATOM 800 C C . THR A 1 111 ? 23.459 4.845 -60.116 1.00 26.15 111 THR A C 1
ATOM 801 O O . THR A 1 111 ? 22.700 5.330 -60.958 1.00 24.99 111 THR A O 1
ATOM 805 N N . THR A 1 112 ? 23.311 5.069 -58.814 1.00 24.28 112 THR A N 1
ATOM 806 C CA . THR A 1 112 ? 22.184 5.850 -58.324 1.00 24.70 112 THR A CA 1
ATOM 807 C C . THR A 1 112 ? 22.504 6.367 -56.932 1.00 24.51 112 THR A C 1
ATOM 808 O O . THR A 1 112 ? 23.662 6.319 -56.494 1.00 21.39 112 THR A O 1
ATOM 812 N N . HIS A 1 113 ? 21.488 6.887 -56.255 1.00 25.95 113 HIS A N 1
ATOM 813 C CA . HIS A 1 113 ? 21.680 7.412 -54.917 1.00 24.76 113 HIS A CA 1
ATOM 814 C C . HIS A 1 113 ? 20.528 6.853 -54.111 1.00 24.96 113 HIS A C 1
ATOM 815 O O . HIS A 1 113 ? 19.414 6.680 -54.633 1.00 23.08 113 HIS A O 1
ATOM 822 N N . VAL A 1 114 ? 20.781 6.521 -52.849 1.00 25.65 114 VAL A N 1
ATOM 823 C CA . VAL A 1 114 ? 19.686 6.018 -52.035 1.00 23.82 114 VAL A CA 1
ATOM 824 C C . VAL A 1 114 ? 19.567 6.635 -50.648 1.00 21.33 114 VAL A C 1
ATOM 825 O O . VAL A 1 114 ? 20.553 7.066 -50.051 1.00 22.22 114 VAL A O 1
ATOM 829 N N . ILE A 1 115 ? 18.325 6.729 -50.177 1.00 24.28 115 ILE A N 1
ATOM 830 C CA . ILE A 1 115 ? 18.043 7.141 -48.806 1.00 24.10 115 ILE A CA 1
ATOM 831 C C . ILE A 1 115 ? 17.474 5.943 -48.072 1.00 22.02 115 ILE A C 1
ATOM 832 O O . ILE A 1 115 ? 16.470 5.376 -48.497 1.00 22.14 115 ILE A O 1
ATOM 837 N N . SER A 1 116 ? 18.145 5.531 -46.991 1.00 20.15 116 SER A N 1
ATOM 838 C CA . SER A 1 116 ? 17.683 4.396 -46.203 1.00 23.33 116 SER A CA 1
ATOM 839 C C . SER A 1 116 ? 17.200 4.884 -44.828 1.00 23.71 116 SER A C 1
ATOM 840 O O . SER A 1 116 ? 17.917 5.606 -44.152 1.00 19.93 116 SER A O 1
ATOM 843 N N . ASP A 1 117 ? 15.974 4.526 -44.456 1.00 24.51 117 ASP A N 1
ATOM 844 C CA . ASP A 1 117 ? 15.394 4.956 -43.174 1.00 26.09 117 ASP A CA 1
ATOM 845 C C . ASP A 1 117 ? 15.562 3.876 -42.117 1.00 23.83 117 ASP A C 1
ATOM 846 O O . ASP A 1 117 ? 14.990 2.787 -42.238 1.00 24.21 117 ASP A O 1
ATOM 851 N N . ILE A 1 118 ? 16.351 4.169 -41.090 1.00 22.26 118 ILE A N 1
ATOM 852 C CA . ILE A 1 118 ? 16.547 3.244 -39.993 1.00 24.23 118 ILE A CA 1
ATOM 853 C C . ILE A 1 118 ? 15.526 3.612 -38.909 1.00 29.37 118 ILE A C 1
ATOM 854 O O . ILE A 1 118 ? 15.680 4.630 -38.210 1.00 27.62 118 ILE A O 1
ATOM 859 N N . GLN A 1 119 ? 14.478 2.800 -38.790 1.00 26.11 119 GLN A N 1
ATOM 860 C CA . GLN A 1 119 ? 13.361 3.101 -37.891 1.00 28.64 119 GLN A CA 1
ATOM 861 C C . GLN A 1 119 ? 13.641 2.609 -36.479 1.00 30.61 119 GLN A C 1
ATOM 862 O O . GLN A 1 119 ? 14.223 1.533 -36.294 1.00 25.11 119 GLN A O 1
ATOM 868 N N . ASP A 1 120 ? 13.221 3.399 -35.493 1.00 31.79 120 ASP A N 1
ATOM 869 C CA . ASP A 1 120 ? 13.401 3.042 -34.084 1.00 28.37 120 ASP A CA 1
ATOM 870 C C . ASP A 1 120 ? 14.859 2.702 -33.741 1.00 26.44 120 ASP A C 1
ATOM 871 O O . ASP A 1 120 ? 15.144 1.643 -33.169 1.00 25.24 120 ASP A O 1
ATOM 876 N N . PHE A 1 121 ? 15.780 3.594 -34.108 1.00 25.22 121 PHE A N 1
ATOM 877 C CA . PHE A 1 121 ? 17.193 3.394 -33.820 1.00 25.02 121 PHE A CA 1
ATOM 878 C C . PHE A 1 121 ? 17.373 3.522 -32.307 1.00 21.95 121 PHE A C 1
ATOM 879 O O . PHE A 1 121 ? 16.906 4.503 -31.694 1.00 22.12 121 PHE A O 1
ATOM 887 N N . VAL A 1 122 ? 18.043 2.544 -31.718 1.00 19.13 122 VAL A N 1
ATOM 888 C CA . VAL A 1 122 ? 18.185 2.491 -30.270 1.00 23.52 122 VAL A CA 1
ATOM 889 C C . VAL A 1 122 ? 19.534 1.922 -29.826 1.00 22.01 122 VAL A C 1
ATOM 890 O O . VAL A 1 122 ? 20.048 0.949 -30.403 1.00 21.22 122 VAL A O 1
ATOM 894 N N . VAL A 1 123 ? 20.103 2.559 -28.804 1.00 19.93 123 VAL A N 1
ATOM 895 C CA . VAL A 1 123 ? 21.333 2.118 -28.187 1.00 20.27 123 VAL A CA 1
ATOM 896 C C . VAL A 1 123 ? 21.004 1.679 -26.757 1.00 20.82 123 VAL A C 1
ATOM 897 O O . VAL A 1 123 ? 20.223 2.355 -26.051 1.00 20.01 123 VAL A O 1
ATOM 901 N N . ALA A 1 124 ? 21.533 0.529 -26.344 1.00 20.30 124 ALA A N 1
ATOM 902 C CA . ALA A 1 124 ? 21.333 0.050 -24.968 1.00 20.51 124 ALA A CA 1
ATOM 903 C C . ALA A 1 124 ? 22.688 0.017 -24.296 1.00 21.08 124 ALA A C 1
ATOM 904 O O . ALA A 1 124 ? 23.660 -0.484 -24.878 1.00 24.21 124 ALA A O 1
ATOM 906 N N . LEU A 1 125 ? 22.769 0.548 -23.080 1.00 21.13 125 LEU A N 1
ATOM 907 C CA . LEU A 1 125 ? 24.025 0.480 -22.348 1.00 20.53 125 LEU A CA 1
ATOM 908 C C . LEU A 1 125 ? 23.857 0.127 -20.883 1.00 22.61 125 LEU A C 1
ATOM 909 O O . LEU A 1 125 ? 22.783 0.318 -20.287 1.00 22.01 125 LEU A O 1
ATOM 914 N N . SER A 1 126 ? 24.933 -0.396 -20.313 1.00 21.90 126 SER A N 1
ATOM 915 C CA . SER A 1 126 ? 24.934 -0.794 -18.919 1.00 21.77 126 SER A CA 1
ATOM 916 C C . SER A 1 126 ? 26.064 -0.085 -18.184 1.00 21.77 126 SER A C 1
ATOM 917 O O . SER A 1 126 ? 27.153 0.091 -18.735 1.00 25.56 126 SER A O 1
ATOM 920 N N . LEU A 1 127 ? 25.792 0.331 -16.951 1.00 22.91 127 LEU A N 1
ATOM 921 C CA . LEU A 1 127 ? 26.785 0.977 -16.103 1.00 26.74 127 LEU A CA 1
ATOM 922 C C . LEU A 1 127 ? 26.901 0.227 -14.791 1.00 28.25 127 LEU A C 1
ATOM 923 O O . LEU A 1 127 ? 25.933 -0.388 -14.346 1.00 28.10 127 LEU A O 1
ATOM 928 N N . GLU A 1 128 ? 28.085 0.286 -14.177 1.00 30.17 128 GLU A N 1
ATOM 929 C CA . GLU A 1 128 ? 28.262 -0.154 -12.799 1.00 31.02 128 GLU A CA 1
ATOM 930 C C . GLU A 1 128 ? 28.829 1.001 -11.994 1.00 32.20 128 GLU A C 1
ATOM 931 O O . GLU A 1 128 ? 29.681 1.741 -12.474 1.00 31.26 128 GLU A O 1
ATOM 937 N N . ILE A 1 129 ? 28.331 1.166 -10.774 1.00 33.39 129 ILE A N 1
ATOM 938 C CA . ILE A 1 129 ? 28.718 2.292 -9.936 1.00 34.78 129 ILE A CA 1
ATOM 939 C C . ILE A 1 129 ? 28.994 1.804 -8.514 1.00 37.11 129 ILE A C 1
ATOM 940 O O . ILE A 1 129 ? 28.072 1.636 -7.719 1.00 36.79 129 ILE A O 1
ATOM 945 N N . PRO A 1 130 ? 30.272 1.553 -8.196 1.00 39.00 130 PRO A N 1
ATOM 946 C CA . PRO A 1 130 ? 30.626 1.120 -6.840 1.00 40.98 130 PRO A CA 1
ATOM 947 C C . PRO A 1 130 ? 30.755 2.318 -5.909 1.00 42.45 130 PRO A C 1
ATOM 948 O O . PRO A 1 130 ? 31.092 3.413 -6.359 1.00 43.46 130 PRO A O 1
ATOM 952 N N . ASP A 1 131 ? 30.474 2.123 -4.624 1.00 49.98 131 ASP A N 1
ATOM 953 C CA . ASP A 1 131 ? 30.741 3.168 -3.633 1.00 53.27 131 ASP A CA 1
ATOM 954 C C . ASP A 1 131 ? 32.222 3.190 -3.229 1.00 52.61 131 ASP A C 1
ATOM 955 O O . ASP A 1 131 ? 32.565 3.699 -2.161 1.00 63.64 131 ASP A O 1
ATOM 957 N N . GLU A 1 132 ? 33.085 2.661 -4.094 1.00 54.52 132 GLU A N 1
ATOM 958 C CA . GLU A 1 132 ? 34.495 2.477 -3.810 1.00 57.76 132 GLU A CA 1
ATOM 959 C C . GLU A 1 132 ? 35.460 3.576 -4.248 1.00 62.12 132 GLU A C 1
ATOM 960 O O . GLU A 1 132 ? 36.112 4.175 -3.363 1.00 64.08 132 GLU A O 1
ATOM 961 N N . GLY A 1 133 ? 35.604 3.841 -5.559 1.00 60.91 133 GLY A N 1
ATOM 962 C CA . GLY A 1 133 ? 34.795 3.223 -6.599 1.00 52.74 133 GLY A CA 1
ATOM 963 C C . GLY A 1 133 ? 34.582 4.094 -7.837 1.00 48.60 133 GLY A C 1
ATOM 964 O O . GLY A 1 133 ? 34.101 5.243 -7.742 1.00 50.01 133 GLY A O 1
ATOM 965 N N . ASN A 1 134 ? 34.949 3.555 -9.002 1.00 48.54 134 ASN A N 1
ATOM 966 C CA . ASN A 1 134 ? 34.840 4.277 -10.270 1.00 46.21 134 ASN A CA 1
ATOM 967 C C . ASN A 1 134 ? 33.722 3.726 -11.170 1.00 42.24 134 ASN A C 1
ATOM 968 O O . ASN A 1 134 ? 33.586 2.514 -11.356 1.00 40.16 134 ASN A O 1
ATOM 970 N N . ILE A 1 135 ? 32.932 4.652 -11.711 1.00 40.62 135 ILE A N 1
ATOM 971 C CA . ILE A 1 135 ? 31.893 4.357 -12.692 1.00 37.84 135 ILE A CA 1
ATOM 972 C C . ILE A 1 135 ? 32.454 3.760 -13.990 1.00 36.62 135 ILE A C 1
ATOM 973 O O . ILE A 1 135 ? 33.248 4.409 -14.683 1.00 36.22 135 ILE A O 1
ATOM 978 N N . THR A 1 136 ? 32.030 2.536 -14.322 1.00 32.06 136 THR A N 1
ATOM 979 C CA . THR A 1 136 ? 32.404 1.907 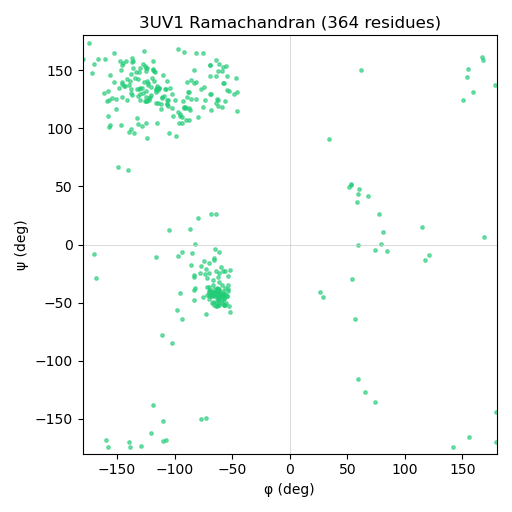-15.583 1.00 32.27 136 THR A CA 1
ATOM 980 C C . THR A 1 136 ? 31.192 1.584 -16.474 1.00 34.67 136 THR A C 1
ATOM 981 O O . THR A 1 136 ? 30.139 1.146 -15.991 1.00 29.69 136 THR A O 1
ATOM 993 N N . THR A 1 138 ? 29.843 -1.019 -18.666 1.00 29.79 138 THR A N 1
ATOM 994 C CA . THR A 1 138 ? 30.126 -2.440 -18.789 1.00 29.91 138 THR A CA 1
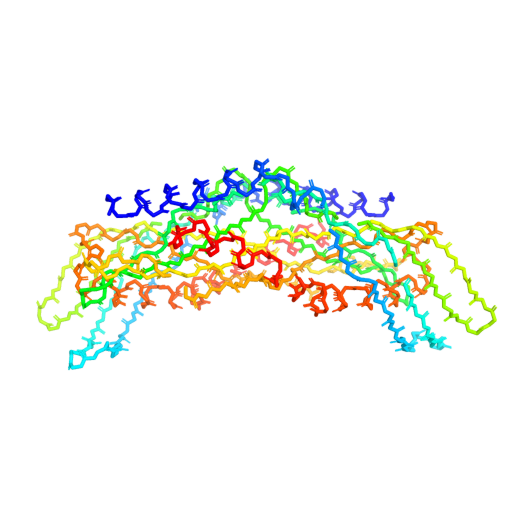ATOM 995 C C . THR A 1 138 ? 29.482 -3.084 -20.017 1.00 33.49 138 THR A C 1
ATOM 996 O O . THR A 1 138 ? 29.751 -4.255 -20.324 1.00 29.45 138 THR A O 1
ATOM 1000 N N . SER A 1 139 ? 28.627 -2.338 -20.714 1.00 26.11 139 SER A N 1
ATOM 1001 C CA . SER A 1 139 ? 28.182 -2.797 -22.031 1.00 27.79 139 SER A CA 1
ATOM 1002 C C . SER A 1 139 ? 27.614 -1.667 -22.874 1.00 26.24 139 SER A C 1
ATOM 1003 O O . SER A 1 139 ? 27.224 -0.620 -22.349 1.00 23.44 139 SER A O 1
ATOM 1006 N N . PHE A 1 140 ? 27.581 -1.890 -24.184 1.00 21.57 140 PHE A N 1
ATOM 1007 C CA . PHE A 1 140 ? 27.041 -0.922 -25.118 1.00 25.11 140 PHE A CA 1
ATOM 1008 C C . PHE A 1 140 ? 26.748 -1.680 -26.388 1.00 26.37 140 PHE A C 1
ATOM 1009 O O . PHE A 1 140 ? 27.596 -2.432 -26.886 1.00 25.52 140 PHE A O 1
ATOM 1017 N N . GLU A 1 141 ? 25.540 -1.491 -26.902 1.00 20.89 141 GLU A N 1
ATOM 1018 C CA . GLU A 1 141 ? 25.126 -2.179 -28.111 1.00 23.03 141 GLU A CA 1
ATOM 1019 C C . GLU A 1 141 ? 24.216 -1.260 -28.923 1.00 23.47 141 GLU A C 1
ATOM 1020 O O . GLU A 1 141 ? 23.403 -0.516 -28.367 1.00 22.75 141 GLU A O 1
ATOM 1026 N N . VAL A 1 142 ? 24.387 -1.271 -30.238 1.00 22.87 142 VAL A N 1
ATOM 1027 C CA . VAL A 1 142 ? 23.412 -0.662 -31.120 1.00 19.51 142 VAL A CA 1
ATOM 1028 C C . VAL A 1 142 ? 22.452 -1.809 -31.424 1.00 23.16 142 VAL A C 1
ATOM 1029 O O . VAL A 1 142 ? 22.865 -2.835 -31.976 1.00 27.11 142 VAL A O 1
ATOM 1033 N N . ARG A 1 143 ? 21.189 -1.677 -31.037 1.00 20.05 143 ARG A N 1
ATOM 1034 C CA . ARG A 1 143 ? 20.275 -2.814 -31.167 1.00 23.23 143 ARG A CA 1
ATOM 1035 C C . ARG A 1 143 ? 19.952 -3.133 -32.630 1.00 21.56 143 ARG A C 1
ATOM 1036 O O . ARG A 1 143 ? 20.049 -2.275 -33.493 1.00 19.08 143 ARG A O 1
ATOM 1044 N N . GLN A 1 144 ? 19.600 -4.385 -32.895 1.00 25.39 144 GLN A N 1
ATOM 1045 C CA . GLN A 1 144 ? 19.102 -4.770 -34.207 1.00 25.96 144 GLN A CA 1
ATOM 1046 C C . GLN A 1 144 ? 18.064 -3.787 -34.724 1.00 25.38 144 GLN A C 1
ATOM 1047 O O . GLN A 1 144 ? 17.110 -3.436 -34.019 1.00 21.67 144 GLN A O 1
ATO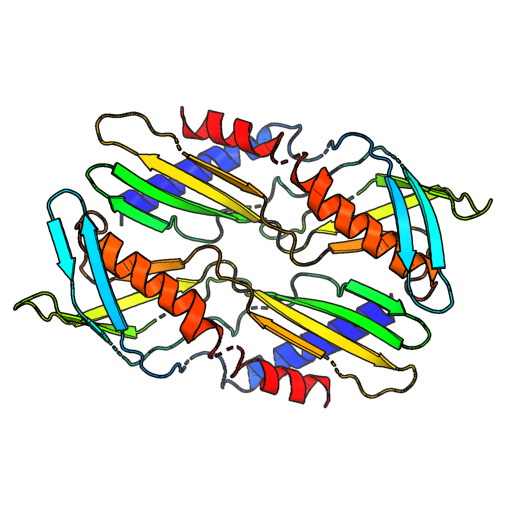M 1053 N N . PHE A 1 145 ? 18.237 -3.348 -35.967 1.00 21.96 145 PHE A N 1
ATOM 1054 C CA . PHE A 1 145 ? 17.255 -2.483 -36.592 1.00 25.36 145 PHE A CA 1
ATOM 1055 C C . PHE A 1 145 ? 15.965 -3.290 -36.829 1.00 26.45 145 PHE A C 1
ATOM 1056 O O . PHE A 1 145 ? 16.021 -4.405 -37.368 1.00 28.65 145 PHE A O 1
ATOM 1064 N N . ALA A 1 146 ? 14.824 -2.741 -36.401 1.00 23.21 146 ALA A N 1
ATOM 1065 C CA . ALA A 1 146 ? 13.536 -3.436 -36.487 1.00 27.13 146 ALA A CA 1
ATOM 1066 C C . ALA A 1 146 ? 12.901 -3.282 -37.869 1.00 26.63 146 ALA A C 1
ATOM 1067 O O . ALA A 1 146 ? 12.131 -4.143 -38.311 1.00 28.46 146 ALA A O 1
ATOM 1069 N N . ASN A 1 147 ? 13.222 -2.183 -38.548 1.00 24.14 147 ASN A N 1
ATOM 1070 C CA . ASN A 1 147 ? 12.724 -1.952 -39.905 1.00 25.23 147 ASN A CA 1
ATOM 1071 C C . ASN A 1 147 ? 13.618 -0.951 -40.652 1.00 26.19 147 ASN A C 1
ATOM 1072 O O . ASN A 1 147 ? 13.976 0.111 -40.117 1.00 26.39 147 ASN A O 1
ATOM 1077 N N . VAL A 1 148 ? 13.999 -1.292 -41.877 1.00 24.04 148 VAL A N 1
ATOM 1078 C CA . VAL A 1 148 ? 14.768 -0.366 -42.691 1.00 23.50 148 VAL A CA 1
ATOM 1079 C C . VAL A 1 148 ? 14.024 -0.107 -43.992 1.00 24.50 148 VAL A C 1
ATOM 1080 O O . VAL A 1 148 ? 13.688 -1.051 -44.708 1.00 27.47 148 VAL A O 1
ATOM 1084 N N . VAL A 1 149 ? 13.778 1.160 -44.316 1.00 22.79 149 VAL A N 1
ATOM 1085 C CA . VAL A 1 149 ? 13.142 1.474 -45.596 1.00 22.92 149 VAL A CA 1
ATOM 1086 C C . VAL A 1 149 ? 14.165 2.051 -46.585 1.00 23.56 149 VAL A C 1
ATOM 1087 O O . VAL A 1 149 ? 14.760 3.092 -46.336 1.00 23.76 149 VAL A O 1
ATOM 1091 N N . ASN A 1 150 ? 14.355 1.362 -47.711 1.00 21.63 150 ASN A N 1
ATOM 1092 C CA . ASN A 1 150 ? 15.375 1.729 -48.670 1.00 21.29 150 ASN A CA 1
ATOM 1093 C C . ASN A 1 150 ? 14.760 2.446 -49.843 1.00 23.92 150 ASN A C 1
ATOM 1094 O O . ASN A 1 150 ? 13.926 1.886 -50.547 1.00 22.41 150 ASN A O 1
ATOM 1099 N N . HIS A 1 151 ? 15.146 3.702 -50.026 1.00 25.15 151 HIS A N 1
ATOM 1100 C CA . HIS A 1 151 ? 14.614 4.492 -51.133 1.00 27.15 151 HIS A CA 1
ATOM 1101 C C . HIS A 1 151 ? 15.713 4.583 -52.166 1.00 25.47 151 HIS A C 1
ATOM 1102 O O . HIS A 1 151 ? 16.606 5.424 -52.047 1.00 26.70 151 HIS A O 1
ATOM 1109 N N . ILE A 1 152 ? 15.659 3.697 -53.154 1.00 24.29 152 ILE A N 1
ATOM 1110 C CA . ILE A 1 152 ? 16.719 3.580 -54.151 1.00 27.62 152 ILE A CA 1
ATOM 1111 C C . ILE A 1 152 ? 16.358 4.396 -55.387 1.00 26.66 152 ILE A C 1
ATOM 1112 O O . ILE A 1 152 ? 15.410 4.055 -56.113 1.00 25.39 152 ILE A O 1
ATOM 1117 N N . GLY A 1 153 ? 17.113 5.465 -55.621 1.00 28.21 153 GLY A N 1
ATOM 1118 C CA . GLY A 1 153 ? 16.811 6.398 -56.697 1.00 30.19 153 GLY A CA 1
ATOM 1119 C C . GLY A 1 153 ? 16.534 5.737 -58.030 1.00 31.57 153 GLY A C 1
ATOM 1120 O O . GLY A 1 153 ? 17.294 4.873 -58.468 1.00 32.56 153 GLY A O 1
ATOM 1121 N N . GLY A 1 154 ? 15.419 6.117 -58.652 1.00 34.64 154 GLY A N 1
ATOM 1122 C CA . GLY A 1 154 ? 15.116 5.704 -60.012 1.00 38.07 154 GLY A CA 1
ATOM 1123 C C . GLY A 1 154 ? 14.573 4.289 -60.125 1.00 39.67 154 GLY A C 1
ATOM 1124 O O . GLY A 1 154 ? 14.259 3.822 -61.224 1.00 39.08 154 GLY A O 1
ATOM 1125 N N . LEU A 1 155 ? 14.439 3.610 -58.987 1.00 36.18 155 LEU A N 1
ATOM 1126 C CA . LEU A 1 155 ? 14.108 2.191 -58.986 1.00 30.59 155 LEU A CA 1
ATOM 1127 C C . LEU A 1 155 ? 12.759 1.912 -58.333 1.00 35.53 155 LEU A C 1
ATOM 1128 O O . LEU A 1 155 ? 12.542 2.242 -57.158 1.00 33.14 155 LEU A O 1
ATOM 1133 N N . SER A 1 156 ? 11.857 1.293 -59.090 1.00 32.35 156 SER A N 1
ATOM 1134 C CA . SER A 1 156 ? 10.502 1.037 -58.613 1.00 36.82 156 SER A CA 1
ATOM 1135 C C . SER A 1 156 ? 10.419 -0.096 -57.590 1.00 33.01 156 SER A C 1
ATOM 1136 O O . SER A 1 156 ? 11.013 -1.152 -57.769 1.00 32.55 156 SER A O 1
ATOM 1139 N N . ILE A 1 157 ? 9.663 0.136 -56.520 1.00 34.45 157 ILE A N 1
ATOM 1140 C CA . ILE A 1 157 ? 9.388 -0.881 -55.502 1.00 36.02 157 ILE A CA 1
ATOM 1141 C C . ILE A 1 157 ? 8.823 -2.169 -56.108 1.00 37.11 157 ILE A C 1
ATOM 1142 O O . ILE A 1 157 ? 8.992 -3.258 -55.552 1.00 34.38 157 ILE A O 1
ATOM 1147 N N . LEU A 1 158 ? 8.154 -2.028 -57.254 1.00 38.19 158 LEU A N 1
ATOM 1148 C CA . LEU A 1 158 ? 7.570 -3.160 -57.973 1.00 37.79 158 LEU A CA 1
ATOM 1149 C C . LEU A 1 158 ? 8.592 -3.884 -58.862 1.00 39.52 158 LEU A C 1
ATOM 1150 O O . LEU A 1 158 ? 8.446 -5.077 -59.143 1.00 39.44 158 LEU A O 1
ATOM 1155 N N . ASP A 1 159 ? 9.619 -3.159 -59.302 1.00 37.35 159 ASP A N 1
ATOM 1156 C CA . ASP A 1 159 ? 10.718 -3.743 -60.071 1.00 37.63 159 ASP A CA 1
ATOM 1157 C C . ASP A 1 159 ? 11.349 -4.890 -59.274 1.00 37.25 159 ASP A C 1
ATOM 1158 O O . ASP A 1 159 ? 11.766 -4.707 -58.130 1.00 36.53 159 ASP A O 1
ATOM 1163 N N . PRO A 1 160 ? 11.394 -6.092 -59.869 1.00 37.51 160 PRO A N 1
ATOM 1164 C CA . PRO A 1 160 ? 11.906 -7.288 -59.175 1.00 36.01 160 PRO A CA 1
ATOM 1165 C C . PRO A 1 160 ? 13.334 -7.143 -58.636 1.00 36.34 160 PRO A C 1
ATOM 1166 O O . PRO A 1 160 ? 13.714 -7.864 -57.700 1.00 36.53 160 PRO A O 1
ATOM 1170 N N . ILE A 1 161 ? 14.113 -6.231 -59.213 1.00 33.14 161 ILE A N 1
ATOM 1171 C CA . ILE A 1 161 ? 15.457 -5.965 -58.706 1.00 33.06 161 ILE A CA 1
ATOM 1172 C C . ILE A 1 161 ? 15.433 -5.120 -57.436 1.00 31.47 161 ILE A C 1
ATOM 1173 O O . ILE A 1 161 ? 16.412 -5.082 -56.693 1.00 28.35 161 ILE A O 1
ATOM 1178 N N . PHE A 1 162 ? 14.322 -4.442 -57.171 1.00 31.80 162 PHE A N 1
ATOM 1179 C CA . PHE A 1 162 ? 14.267 -3.653 -55.945 1.00 32.88 162 PHE A CA 1
ATOM 1180 C C . PHE A 1 162 ? 14.299 -4.531 -54.693 1.00 28.34 162 PHE A C 1
ATOM 1181 O O . PHE A 1 162 ? 15.075 -4.270 -53.767 1.00 26.82 162 PHE A O 1
ATOM 1189 N N . GLY A 1 163 ? 13.448 -5.557 -54.660 1.00 28.72 163 GLY A N 1
ATOM 1190 C CA . GLY A 1 163 ? 13.319 -6.395 -53.476 1.00 29.90 163 GLY A CA 1
ATOM 1191 C C . GLY A 1 163 ? 14.649 -7.021 -53.107 1.00 27.05 163 GLY A C 1
ATOM 1192 O O . GLY A 1 163 ? 15.010 -7.115 -51.927 1.00 28.80 163 GLY A O 1
ATOM 1193 N N . VAL A 1 164 ? 15.382 -7.435 -54.134 1.00 27.51 164 VAL A N 1
ATOM 1194 C CA . VAL A 1 164 ? 16.704 -8.028 -53.966 1.00 26.90 164 VAL A CA 1
ATOM 1195 C C . VAL A 1 164 ? 17.744 -7.063 -53.381 1.00 24.53 164 VAL A C 1
ATOM 1196 O O . VAL A 1 164 ? 18.390 -7.376 -52.393 1.00 23.85 164 VAL A O 1
ATOM 1200 N N . LEU A 1 165 ? 17.909 -5.893 -53.985 1.00 25.72 165 LEU A N 1
ATOM 1201 C CA . LEU A 1 165 ? 18.885 -4.934 -53.479 1.00 28.37 165 LEU A CA 1
ATOM 1202 C C . LEU A 1 165 ? 18.478 -4.483 -52.084 1.00 23.78 165 LEU A C 1
ATOM 1203 O O . LEU A 1 165 ? 19.322 -4.352 -51.211 1.00 23.11 165 LEU A O 1
ATOM 1208 N N . SER A 1 166 ? 17.183 -4.261 -51.875 1.00 25.04 166 SER A N 1
ATOM 1209 C CA . SER A 1 166 ? 16.687 -3.825 -50.563 1.00 22.27 166 SER A CA 1
ATOM 1210 C C . SER A 1 166 ? 17.037 -4.818 -49.465 1.00 23.79 166 SER A C 1
ATOM 1211 O O . SER A 1 166 ? 17.539 -4.432 -48.395 1.00 22.82 166 SER A O 1
ATOM 1214 N N . ASP A 1 167 ? 16.769 -6.095 -49.716 1.00 25.43 167 ASP A N 1
ATOM 1215 C CA . ASP A 1 167 ? 17.097 -7.134 -48.744 1.00 25.75 167 ASP A CA 1
ATOM 1216 C C . ASP A 1 167 ? 18.596 -7.239 -48.492 1.00 26.18 167 ASP A C 1
ATOM 1217 O O . ASP A 1 167 ? 19.024 -7.481 -47.354 1.00 26.29 167 ASP A O 1
ATOM 1222 N N . VAL A 1 168 ? 19.398 -7.073 -49.547 1.00 23.85 168 VAL A N 1
ATOM 1223 C CA . VAL A 1 168 ? 20.843 -7.154 -49.397 1.00 21.23 168 VAL A CA 1
ATOM 1224 C C . VAL A 1 168 ? 21.345 -5.945 -48.611 1.00 21.76 168 VAL A C 1
ATOM 1225 O O . VAL A 1 168 ? 22.168 -6.087 -47.697 1.00 19.85 168 VAL A O 1
ATOM 1229 N N . LEU A 1 169 ? 20.829 -4.763 -48.949 1.00 17.34 169 LEU A N 1
ATOM 1230 C CA . LEU A 1 169 ? 21.208 -3.542 -48.254 1.00 20.91 169 LEU A CA 1
ATOM 1231 C C . LEU A 1 169 ? 20.798 -3.620 -46.775 1.00 22.46 169 LEU A C 1
ATOM 1232 O O . LEU A 1 169 ? 21.541 -3.194 -45.887 1.00 21.44 169 LEU A O 1
ATOM 1237 N N . THR A 1 170 ? 19.634 -4.208 -46.507 1.00 21.77 170 THR A N 1
ATOM 1238 C CA . THR A 1 170 ? 19.175 -4.329 -45.124 1.00 24.52 170 THR A CA 1
ATOM 1239 C C . THR A 1 170 ? 20.076 -5.238 -44.305 1.00 22.11 170 THR A C 1
ATOM 1240 O O . THR A 1 170 ? 20.394 -4.901 -43.165 1.00 23.06 170 THR A O 1
ATOM 1244 N N . ALA A 1 171 ? 20.510 -6.356 -44.888 1.00 21.19 171 ALA A N 1
ATOM 1245 C CA . ALA A 1 171 ? 21.473 -7.242 -44.234 1.00 23.92 171 ALA A CA 1
ATOM 1246 C C . ALA A 1 171 ? 22.819 -6.537 -43.993 1.00 22.17 171 ALA A C 1
ATOM 1247 O O . ALA A 1 171 ? 23.455 -6.720 -42.945 1.00 21.68 171 ALA A O 1
ATOM 1249 N N . ILE A 1 172 ? 23.249 -5.711 -44.950 1.00 20.60 172 ILE A N 1
ATOM 1250 C CA . ILE A 1 172 ? 24.479 -4.965 -44.771 1.00 19.26 172 ILE A CA 1
ATOM 1251 C C . ILE A 1 172 ? 24.307 -3.988 -43.618 1.00 22.01 172 ILE A C 1
ATOM 1252 O O . ILE A 1 172 ? 25.202 -3.847 -42.801 1.00 19.14 172 ILE A O 1
ATOM 1257 N N . PHE A 1 173 ? 23.155 -3.322 -43.550 1.00 19.76 173 PHE A N 1
ATOM 1258 C CA . PHE A 1 173 ? 22.878 -2.431 -42.421 1.00 22.92 173 PHE A CA 1
ATOM 1259 C C . PHE A 1 173 ? 22.951 -3.174 -41.094 1.00 20.77 173 PHE A C 1
ATOM 1260 O O . PHE A 1 173 ? 23.543 -2.687 -40.150 1.00 18.81 173 PHE A O 1
ATOM 1268 N N . GLN A 1 174 ? 22.337 -4.351 -41.034 1.00 21.20 174 GLN A N 1
ATOM 1269 C CA . GLN A 1 174 ? 22.289 -5.118 -39.795 1.00 23.85 174 GLN A CA 1
ATOM 1270 C C . GLN A 1 174 ? 23.658 -5.575 -39.307 1.00 22.16 174 GLN A C 1
ATOM 1271 O O . GLN A 1 174 ? 23.873 -5.839 -38.118 1.00 21.02 174 GLN A O 1
ATOM 1277 N N . ASP A 1 175 ? 24.589 -5.650 -40.238 1.00 22.42 175 ASP A N 1
ATOM 1278 C CA . ASP A 1 175 ? 25.879 -6.245 -39.961 1.00 25.30 175 ASP A CA 1
ATOM 1279 C C . ASP A 1 175 ? 26.942 -5.164 -39.965 1.00 25.53 175 ASP A C 1
ATOM 1280 O O . ASP A 1 175 ? 27.365 -4.706 -38.912 1.00 23.02 175 ASP A O 1
ATOM 1285 N N . THR A 1 176 ? 27.345 -4.732 -41.154 1.00 20.27 176 THR A N 1
ATOM 1286 C CA . THR A 1 176 ? 28.396 -3.733 -41.291 1.00 22.07 176 THR A CA 1
ATOM 1287 C C . THR A 1 176 ? 28.059 -2.360 -40.701 1.00 21.24 176 THR A C 1
ATOM 1288 O O . THR A 1 176 ? 28.861 -1.778 -39.979 1.00 21.43 176 THR A O 1
ATOM 1292 N N . VAL A 1 177 ? 26.893 -1.821 -41.036 1.00 21.38 177 VAL A N 1
ATOM 1293 C CA . VAL A 1 177 ? 26.585 -0.464 -40.608 1.00 23.48 177 VAL A CA 1
ATOM 1294 C C . VAL A 1 177 ? 26.464 -0.413 -39.093 1.00 20.74 177 VAL A C 1
ATOM 1295 O O . VAL A 1 177 ? 26.996 0.498 -38.447 1.00 20.75 177 VAL A O 1
ATOM 1299 N N . ARG A 1 178 ? 25.800 -1.407 -38.519 1.00 19.21 178 ARG A N 1
ATOM 1300 C CA . ARG A 1 178 ? 25.652 -1.466 -37.063 1.00 21.87 178 ARG A CA 1
ATOM 1301 C C . ARG A 1 178 ? 27.001 -1.518 -36.351 1.00 19.31 178 ARG A C 1
ATOM 1302 O O . ARG A 1 178 ? 27.201 -0.855 -35.321 1.00 20.45 178 ARG A O 1
ATOM 1310 N N . LYS A 1 179 ? 27.914 -2.325 -36.882 1.00 19.17 179 LYS A N 1
ATOM 1311 C CA . LYS A 1 179 ? 29.254 -2.423 -36.325 1.00 21.49 179 LYS A CA 1
ATOM 1312 C C . LYS A 1 179 ? 29.987 -1.107 -36.442 1.00 22.82 179 LYS A C 1
ATOM 1313 O O . LYS A 1 179 ? 30.664 -0.703 -35.502 1.00 21.77 179 LYS A O 1
ATOM 1319 N N . GLU A 1 180 ? 29.841 -0.433 -37.584 1.00 18.39 180 GLU A N 1
ATOM 1320 C CA . GLU A 1 180 ? 30.553 0.826 -37.799 1.00 25.73 180 GLU A CA 1
ATOM 1321 C C . GLU A 1 180 ? 30.033 1.926 -36.887 1.00 24.43 180 GLU A C 1
ATOM 1322 O O . GLU A 1 180 ? 30.816 2.726 -36.361 1.00 25.66 180 GLU A O 1
ATOM 1336 N N . THR A 1 182 ? 28.598 1.401 -33.959 1.00 23.26 182 THR A N 1
ATOM 1337 C CA . THR A 1 182 ? 29.051 1.047 -32.614 1.00 24.09 182 THR A CA 1
ATOM 1338 C C . THR A 1 182 ? 30.501 1.505 -32.406 1.00 22.87 182 THR A C 1
ATOM 1339 O O . THR A 1 182 ? 30.834 2.011 -31.350 1.00 23.93 182 THR A O 1
ATOM 1343 N N . LYS A 1 183 ? 31.348 1.336 -33.422 1.00 24.70 183 LYS A N 1
ATOM 1344 C CA . LYS A 1 183 ? 32.736 1.806 -33.367 1.00 27.40 183 LYS A CA 1
ATOM 1345 C C . LYS A 1 183 ? 32.873 3.267 -33.012 1.00 25.04 183 LYS A C 1
ATOM 1346 O O . LYS A 1 183 ? 33.845 3.661 -32.355 1.00 24.79 183 LYS A O 1
ATOM 1352 N N . VAL A 1 184 ? 31.922 4.073 -33.465 1.00 22.12 184 VAL A N 1
ATOM 1353 C CA . VAL A 1 184 ? 31.949 5.498 -33.168 1.00 24.87 184 VAL A CA 1
ATOM 1354 C C . VAL A 1 184 ? 31.349 5.797 -31.805 1.00 24.28 184 VAL A C 1
ATOM 1355 O O . VAL A 1 184 ? 31.947 6.516 -31.013 1.00 27.45 184 VAL A O 1
ATOM 1359 N N . LEU A 1 185 ? 30.180 5.218 -31.532 1.00 22.00 185 LEU A N 1
ATOM 1360 C CA . LEU A 1 185 ? 29.364 5.587 -30.386 1.00 24.32 185 LEU A CA 1
ATOM 1361 C C . LEU A 1 185 ? 29.877 5.066 -29.049 1.00 25.29 185 LEU A C 1
ATOM 1362 O O . LEU A 1 185 ? 29.903 5.800 -28.053 1.00 24.07 185 LEU A O 1
ATOM 1367 N N . ALA A 1 186 ? 30.271 3.792 -29.025 1.00 24.14 186 ALA A N 1
ATOM 1368 C CA . ALA A 1 186 ? 30.667 3.134 -27.779 1.00 23.03 186 ALA A CA 1
ATOM 1369 C C . ALA A 1 186 ? 31.822 3.832 -27.039 1.00 25.12 186 ALA A C 1
ATOM 1370 O O . ALA A 1 186 ? 31.692 4.135 -25.847 1.00 25.62 186 ALA A O 1
ATOM 1372 N N . PRO A 1 187 ? 32.947 4.108 -27.733 1.00 22.91 187 PRO A N 1
ATOM 1373 C CA . PRO A 1 187 ? 33.999 4.779 -26.957 1.00 27.32 187 PRO A CA 1
ATOM 1374 C C . PRO A 1 187 ? 33.670 6.236 -26.665 1.00 25.59 187 PRO A C 1
ATOM 1375 O O . PRO A 1 187 ? 34.239 6.813 -25.730 1.00 27.52 187 PRO A O 1
ATOM 1379 N N . ALA A 1 188 ? 32.778 6.838 -27.444 1.00 24.49 188 ALA A N 1
ATOM 1380 C CA . ALA A 1 188 ? 32.364 8.201 -27.136 1.00 27.62 188 ALA A CA 1
ATOM 1381 C C . ALA A 1 188 ? 31.550 8.243 -25.821 1.00 28.14 188 ALA A C 1
ATOM 1382 O O . ALA A 1 188 ? 31.757 9.124 -24.976 1.00 26.23 188 ALA A O 1
ATOM 1384 N N . PHE A 1 189 ? 30.635 7.291 -25.648 1.00 23.94 189 PHE A N 1
ATOM 1385 C CA . PHE A 1 189 ? 29.869 7.219 -24.408 1.00 27.06 189 PHE A CA 1
ATOM 1386 C C . PHE A 1 189 ? 30.736 6.812 -23.225 1.00 26.22 189 PHE A C 1
ATOM 1387 O O . PHE A 1 189 ? 30.581 7.345 -22.122 1.00 24.38 189 PHE A O 1
ATOM 1395 N N . LYS A 1 190 ? 31.631 5.853 -23.454 1.00 26.84 190 LYS A N 1
ATOM 1396 C CA . LYS A 1 190 ? 32.572 5.405 -22.429 1.00 27.21 190 LYS A CA 1
ATOM 1397 C C . LYS A 1 190 ? 33.383 6.565 -21.889 1.00 26.12 190 LYS A C 1
ATOM 1398 O O . LYS A 1 190 ? 33.468 6.750 -20.683 1.00 25.29 190 LYS A O 1
ATOM 1404 N N . ARG A 1 191 ? 33.974 7.347 -22.789 1.00 24.35 191 ARG A N 1
ATOM 1405 C CA . ARG A 1 191 ? 34.764 8.506 -22.380 1.00 30.72 191 ARG A CA 1
ATOM 1406 C C . ARG A 1 191 ? 33.942 9.473 -21.527 1.00 30.86 191 ARG A C 1
ATOM 1407 O O . ARG A 1 191 ? 34.396 9.924 -20.470 1.00 32.25 191 ARG A O 1
ATOM 1409 N N . GLU A 1 192 ? 32.724 9.780 -21.971 1.00 30.47 192 GLU A N 1
ATOM 1410 C CA . GLU A 1 192 ? 31.871 10.697 -21.224 1.00 29.75 192 GLU A CA 1
ATOM 1411 C C . GLU A 1 192 ? 31.520 10.144 -19.853 1.00 28.93 192 GLU A C 1
ATOM 1412 O O . GLU A 1 192 ? 31.738 10.801 -18.824 1.00 33.62 192 GLU A O 1
ATOM 1418 N N . LEU A 1 193 ? 30.996 8.922 -19.832 1.00 27.68 193 LEU A N 1
ATOM 1419 C CA . LEU A 1 193 ? 30.471 8.344 -18.595 1.00 28.14 193 LEU A CA 1
ATOM 1420 C C . LEU A 1 193 ? 31.542 7.999 -17.571 1.00 33.11 193 LEU A C 1
ATOM 1421 O O . LEU A 1 193 ? 31.256 7.938 -16.379 1.00 32.03 193 LEU A O 1
ATOM 1426 N N . GLU A 1 194 ? 32.772 7.771 -18.019 1.00 29.48 194 GLU A N 1
ATOM 1427 C CA . GLU A 1 194 ? 33.812 7.289 -17.110 1.00 33.77 194 GLU A CA 1
ATOM 1428 C C . GLU A 1 194 ? 34.720 8.407 -16.557 1.00 37.37 194 GLU A C 1
ATOM 1429 O O . GLU A 1 194 ? 35.548 8.158 -15.685 1.00 34.91 194 GLU A O 1
ATOM 1435 N N . LYS A 1 195 ? 34.582 9.609 -17.118 1.00 35.10 195 LYS A N 1
ATOM 1436 C CA . LYS A 1 195 ? 34.828 10.871 -16.405 1.00 41.36 195 LYS A CA 1
ATOM 1437 C C . LYS A 1 195 ? 34.445 12.069 -17.270 1.00 44.88 195 LYS A C 1
ATOM 1438 O O . LYS A 1 195 ? 35.165 13.069 -17.329 1.00 53.22 195 LYS A O 1
ATOM 1444 N N . ASP B 1 6 ? 5.298 3.890 -54.105 1.00 47.06 6 ASP B N 1
ATOM 1445 C CA . ASP B 1 6 ? 5.128 5.217 -53.504 1.00 51.78 6 ASP B CA 1
ATOM 1446 C C . ASP B 1 6 ? 3.655 5.512 -53.213 1.00 50.35 6 ASP B C 1
ATOM 1447 O O . ASP B 1 6 ? 3.296 5.853 -52.083 1.00 48.08 6 ASP B O 1
ATOM 1449 N N . LYS B 1 7 ? 2.811 5.396 -54.239 1.00 48.12 7 LYS B N 1
ATOM 1450 C CA . LYS B 1 7 ? 1.371 5.461 -54.036 1.00 46.73 7 LYS B CA 1
ATOM 1451 C C . LYS B 1 7 ? 0.939 4.295 -53.154 1.00 43.84 7 LYS B C 1
ATOM 1452 O O . LYS B 1 7 ? 0.059 4.441 -52.309 1.00 42.04 7 LYS B O 1
ATOM 1454 N N . ILE B 1 8 ? 1.579 3.141 -53.356 1.00 45.29 8 ILE B N 1
ATOM 1455 C CA . ILE B 1 8 ? 1.296 1.935 -52.578 1.00 45.66 8 ILE B CA 1
ATOM 1456 C C . ILE B 1 8 ? 1.755 2.091 -51.126 1.00 43.32 8 ILE B C 1
ATOM 1457 O O . ILE B 1 8 ? 1.062 1.663 -50.193 1.00 40.71 8 ILE B O 1
ATOM 1462 N N . THR B 1 9 ? 2.923 2.704 -50.942 1.00 41.17 9 THR B N 1
ATOM 1463 C CA . THR B 1 9 ? 3.444 2.982 -49.609 1.00 41.25 9 THR B CA 1
ATOM 1464 C C . THR B 1 9 ? 2.487 3.914 -48.878 1.00 40.52 9 THR B C 1
ATOM 1465 O O . THR B 1 9 ? 2.131 3.678 -47.716 1.00 38.46 9 THR B O 1
ATOM 1469 N N . GLU B 1 10 ? 2.083 4.972 -49.576 1.00 42.99 10 GLU B N 1
ATOM 1470 C CA . GLU B 1 10 ? 1.127 5.950 -49.070 1.00 41.98 10 GLU B CA 1
ATOM 1471 C C . GLU B 1 10 ? -0.151 5.275 -48.574 1.00 41.09 10 GLU B C 1
ATOM 1472 O O . GLU B 1 10 ? -0.567 5.480 -47.432 1.00 41.03 10 GLU B O 1
ATOM 1478 N N . GLU B 1 11 ? -0.761 4.448 -49.416 1.00 41.74 11 GLU B N 1
ATOM 1479 C CA . GLU B 1 11 ? -2.035 3.834 -49.054 1.00 42.78 11 GLU B CA 1
ATOM 1480 C C . GLU B 1 11 ? -1.926 2.744 -47.978 1.00 39.81 11 GLU B C 1
ATOM 1481 O O . GLU B 1 11 ? -2.872 2.522 -47.225 1.00 35.80 11 GLU B O 1
ATOM 1487 N N . ILE B 1 12 ? -0.787 2.058 -47.912 1.00 38.45 12 ILE B N 1
ATOM 1488 C CA . ILE B 1 12 ? -0.561 1.116 -46.823 1.00 37.57 12 ILE B CA 1
ATOM 1489 C C . ILE B 1 12 ? -0.438 1.887 -45.505 1.00 35.37 12 ILE B C 1
ATOM 1490 O O . ILE B 1 12 ? -1.014 1.488 -44.501 1.00 32.43 12 ILE B O 1
ATOM 1495 N N . ASN B 1 13 ? 0.323 2.983 -45.529 1.00 35.83 13 ASN B N 1
ATOM 1496 C CA . ASN B 1 13 ? 0.438 3.898 -44.395 1.00 34.02 13 ASN B CA 1
ATOM 1497 C C . ASN B 1 13 ? -0.933 4.367 -43.912 1.00 36.49 13 ASN B C 1
ATOM 1498 O O . ASN B 1 13 ? -1.176 4.497 -42.704 1.00 31.74 13 ASN B O 1
ATOM 1503 N N . LYS B 1 14 ? -1.818 4.630 -44.868 1.00 32.74 14 LYS B N 1
ATOM 1504 C CA . LYS B 1 14 ? -3.168 5.089 -44.578 1.00 37.13 14 LYS B CA 1
ATOM 1505 C C . LYS B 1 14 ? -3.994 3.976 -43.956 1.00 33.58 14 LYS B C 1
ATOM 1506 O O . LYS B 1 14 ? -4.670 4.187 -42.957 1.00 37.29 14 LYS B O 1
ATOM 1508 N N . ALA B 1 15 ? -3.936 2.785 -44.541 1.00 33.79 15 ALA B N 1
ATOM 1509 C CA . ALA B 1 15 ? -4.616 1.630 -43.958 1.00 34.37 15 ALA B CA 1
ATOM 1510 C C . ALA B 1 15 ? -4.185 1.407 -42.499 1.00 36.27 15 ALA B C 1
ATOM 1511 O O . ALA B 1 15 ? -5.019 1.158 -41.604 1.00 29.21 15 ALA B O 1
ATOM 1513 N N . ILE B 1 16 ? -2.879 1.507 -42.259 1.00 35.20 16 ILE B N 1
ATOM 1514 C CA . ILE B 1 16 ? -2.348 1.337 -40.905 1.00 32.46 16 ILE B CA 1
ATOM 1515 C C . ILE B 1 16 ? -2.819 2.440 -39.953 1.00 31.55 16 ILE B C 1
ATOM 1516 O O . ILE B 1 16 ? -3.333 2.153 -38.875 1.00 32.31 16 ILE B O 1
ATOM 1521 N N . ASP B 1 17 ? -2.647 3.697 -40.346 1.00 31.99 17 ASP B N 1
ATOM 1522 C CA . ASP B 1 17 ? -3.072 4.801 -39.499 1.00 32.94 17 ASP B CA 1
ATOM 1523 C C . ASP B 1 17 ? -4.569 4.731 -39.202 1.00 33.52 17 ASP B C 1
ATOM 1524 O O . ASP B 1 17 ? -4.983 4.945 -38.070 1.00 32.16 17 ASP B O 1
ATOM 1529 N N . ASP B 1 18 ? -5.374 4.429 -40.216 1.00 32.01 18 ASP B N 1
ATOM 1530 C CA . ASP B 1 18 ? -6.816 4.304 -40.017 1.00 34.92 18 ASP B CA 1
ATOM 1531 C C . ASP B 1 18 ? -7.145 3.190 -39.027 1.00 35.15 18 ASP B C 1
ATOM 1532 O O . ASP B 1 18 ? -7.983 3.362 -38.128 1.00 34.94 18 ASP B O 1
ATOM 1537 N N . ALA B 1 19 ? -6.470 2.056 -39.182 1.00 28.95 19 ALA B N 1
ATOM 1538 C CA . ALA B 1 19 ? -6.646 0.937 -38.264 1.00 33.33 19 ALA B CA 1
ATOM 1539 C C . ALA B 1 19 ? -6.241 1.322 -36.828 1.00 33.78 19 ALA B C 1
ATOM 1540 O O . ALA B 1 19 ? -6.938 0.976 -35.863 1.00 33.11 19 ALA B O 1
ATOM 1542 N N . ILE B 1 20 ? -5.131 2.048 -36.694 1.00 31.88 20 ILE B N 1
ATOM 1543 C CA . ILE B 1 20 ? -4.720 2.582 -35.397 1.00 33.58 20 ILE B CA 1
ATOM 1544 C C . ILE B 1 20 ? -5.793 3.495 -34.807 1.00 32.69 20 ILE B C 1
ATOM 1545 O O . ILE B 1 20 ? -6.177 3.331 -33.652 1.00 31.04 20 ILE B O 1
ATOM 1550 N N . ALA B 1 21 ? -6.270 4.452 -35.597 1.00 30.09 21 ALA B N 1
ATOM 1551 C CA . ALA B 1 21 ? -7.314 5.373 -35.148 1.00 32.69 21 ALA B CA 1
ATOM 1552 C C . ALA B 1 21 ? -8.582 4.631 -34.708 1.00 32.82 21 ALA B C 1
ATOM 1553 O O . ALA B 1 21 ? -9.162 4.949 -33.675 1.00 35.15 21 ALA B O 1
ATOM 1555 N N . ALA B 1 22 ? -8.993 3.636 -35.487 1.00 34.42 22 ALA B N 1
ATOM 1556 C CA . ALA B 1 22 ? -10.188 2.863 -35.175 1.00 35.63 22 ALA B CA 1
ATOM 1557 C C . ALA B 1 22 ? -10.022 2.157 -33.822 1.00 33.93 22 ALA B C 1
ATOM 1558 O O . ALA B 1 22 ? -10.909 2.202 -32.959 1.00 35.50 22 ALA B O 1
ATOM 1560 N N . ILE B 1 23 ? -8.865 1.536 -33.635 1.00 30.26 23 ILE B N 1
ATOM 1561 C CA . ILE B 1 23 ? -8.569 0.806 -32.413 1.00 32.94 23 ILE B CA 1
ATOM 1562 C C . ILE B 1 23 ? -8.474 1.734 -31.200 1.00 32.71 23 ILE B C 1
ATOM 1563 O O . ILE B 1 23 ? -8.976 1.409 -30.123 1.00 31.96 23 ILE B O 1
ATOM 1568 N N . GLU B 1 24 ? -7.859 2.895 -31.381 1.00 30.15 24 GLU B N 1
ATOM 1569 C CA . GLU B 1 24 ? -7.776 3.872 -30.297 1.00 35.56 24 GLU B CA 1
ATOM 1570 C C . GLU B 1 24 ? -9.161 4.394 -29.915 1.00 32.76 24 GLU B C 1
ATOM 1571 O O . GLU B 1 24 ? -9.468 4.548 -28.736 1.00 32.59 24 GLU B O 1
ATOM 1577 N N . GLN B 1 25 ? -9.986 4.634 -30.930 1.00 33.38 25 GLN B N 1
ATOM 1578 C CA . GLN B 1 25 ? -11.364 5.113 -30.784 1.00 37.02 25 GLN B CA 1
ATOM 1579 C C . GLN B 1 25 ? -12.244 4.179 -29.944 1.00 34.21 25 GLN B C 1
ATOM 1580 O O . GLN B 1 25 ? -12.983 4.635 -29.077 1.00 33.69 25 GLN B O 1
ATOM 1586 N N . SER B 1 26 ? -12.141 2.876 -30.198 1.00 32.45 26 SER B N 1
ATOM 1587 C CA . SER B 1 26 ? -12.999 1.868 -29.575 1.00 34.46 26 SER B CA 1
ATOM 1588 C C . SER B 1 26 ? -12.878 1.802 -28.049 1.00 34.63 26 SER B C 1
ATOM 1589 O O . SER B 1 26 ? -13.649 1.084 -27.389 1.00 28.43 26 SER B O 1
ATOM 1592 N N . GLU B 1 27 ? -11.927 2.560 -27.501 1.00 34.22 27 GLU B N 1
ATOM 1593 C CA . GLU B 1 27 ? -11.380 2.283 -26.180 1.00 34.21 27 GLU B CA 1
ATOM 1594 C C . GLU B 1 27 ? -10.776 0.880 -26.226 1.00 33.26 27 GLU B C 1
ATOM 1595 O O . GLU B 1 27 ? -9.794 0.646 -26.960 1.00 41.84 27 GLU B O 1
ATOM 1601 N N . THR B 1 28 ? -11.338 -0.034 -25.449 1.00 33.47 28 THR B N 1
ATOM 1602 C CA . THR B 1 28 ? -10.872 -1.425 -25.385 1.00 32.69 28 THR B CA 1
ATOM 1603 C C . THR B 1 28 ? -9.383 -1.684 -25.071 1.00 31.07 28 THR B C 1
ATOM 1604 O O . THR B 1 28 ? -9.051 -2.718 -24.477 1.00 29.44 28 THR B O 1
ATOM 1608 N N . ILE B 1 29 ? -8.499 -0.758 -25.450 1.00 29.22 29 ILE B N 1
ATOM 1609 C CA . ILE B 1 29 ? -7.071 -1.053 -25.541 1.00 27.43 29 ILE B CA 1
ATOM 1610 C C . ILE B 1 29 ? -6.223 -0.238 -24.567 1.00 29.19 29 ILE B C 1
ATOM 1611 O O . ILE B 1 29 ? -5.050 -0.539 -24.321 1.00 26.61 29 ILE B O 1
ATOM 1616 N N . ASP B 1 30 ? -6.847 0.757 -23.950 1.00 29.55 30 ASP B N 1
ATOM 1617 C CA . ASP B 1 30 ? -6.135 1.639 -23.041 1.00 25.08 30 ASP B CA 1
ATOM 1618 C C . ASP B 1 30 ? -7.115 2.287 -22.061 1.00 29.02 30 ASP B C 1
ATOM 1619 O O . ASP B 1 30 ? -7.785 3.260 -22.408 1.00 27.40 30 ASP B O 1
ATOM 1624 N N . PRO B 1 31 ? -7.186 1.767 -20.823 1.00 29.48 31 PRO B N 1
ATOM 1625 C CA . PRO B 1 31 ? -6.355 0.685 -20.279 1.00 29.07 31 PRO B CA 1
ATOM 1626 C C . PRO B 1 31 ? -6.677 -0.710 -20.815 1.00 25.04 31 PRO B C 1
ATOM 1627 O O . PRO B 1 31 ? -7.817 -1.034 -21.137 1.00 27.62 31 PRO B O 1
ATOM 1639 N N . LYS B 1 33 ? -6.627 -4.658 -19.764 1.00 34.37 33 LYS B N 1
ATOM 1640 C CA . LYS B 1 33 ? -6.524 -5.609 -18.659 1.00 33.22 33 LYS B CA 1
ATOM 1641 C C . LYS B 1 33 ? -5.638 -6.795 -19.033 1.00 31.07 33 LYS B C 1
ATOM 1642 O O . LYS B 1 33 ? -5.684 -7.300 -20.159 1.00 31.95 33 LYS B O 1
ATOM 1648 N N . VAL B 1 34 ? -4.835 -7.231 -18.074 1.00 28.02 34 VAL B N 1
ATOM 1649 C CA . VAL B 1 34 ? -3.984 -8.399 -18.233 1.00 31.37 34 VAL B CA 1
ATOM 1650 C C . VAL B 1 34 ? -4.303 -9.377 -17.097 1.00 31.85 34 VAL B C 1
ATOM 1651 O O . VAL B 1 34 ? -4.388 -8.977 -15.928 1.00 30.38 34 VAL B O 1
ATOM 1655 N N . PRO B 1 35 ? -4.494 -10.663 -17.437 1.00 32.06 35 PRO B N 1
ATOM 1656 C CA . PRO B 1 35 ? -4.828 -11.669 -16.424 1.00 32.13 35 PRO B CA 1
ATOM 1657 C C . PRO B 1 35 ? -3.783 -11.787 -15.322 1.00 33.87 35 PRO B C 1
ATOM 1658 O O . PRO B 1 35 ? -2.574 -11.553 -15.545 1.00 30.09 35 PRO B O 1
ATOM 1662 N N . ASP B 1 36 ? -4.261 -12.145 -14.130 1.00 31.44 36 ASP B N 1
ATOM 1663 C CA . ASP B 1 36 ? -3.392 -12.312 -12.976 1.00 30.59 36 ASP B CA 1
ATOM 1664 C C . ASP B 1 36 ? -2.292 -13.300 -13.300 1.00 33.60 36 ASP B C 1
ATOM 1665 O O . ASP B 1 36 ? -2.438 -14.151 -14.166 1.00 33.74 36 ASP B O 1
ATOM 1670 N N . HIS B 1 37 ? -1.168 -13.168 -12.619 1.00 31.67 37 HIS B N 1
ATOM 1671 C CA . HIS B 1 37 ? -0.077 -14.089 -12.850 1.00 30.51 37 HIS B CA 1
ATOM 1672 C C . HIS B 1 37 ? 0.703 -14.287 -11.574 1.00 33.57 37 HIS B C 1
ATOM 1673 O O . HIS B 1 37 ? 1.020 -13.319 -10.871 1.00 30.87 37 HIS B O 1
ATOM 1680 N N . ALA B 1 38 ? 0.999 -15.552 -11.288 1.00 31.37 38 ALA B N 1
ATOM 1681 C CA . ALA B 1 38 ? 1.737 -15.934 -10.101 1.00 33.33 38 ALA B CA 1
ATOM 1682 C C . ALA B 1 38 ? 3.025 -16.568 -10.562 1.00 33.06 38 ALA B C 1
ATOM 1683 O O . ALA B 1 38 ? 3.076 -17.193 -11.626 1.00 33.67 38 ALA B O 1
ATOM 1685 N N . ASP B 1 39 ? 4.075 -16.415 -9.772 1.00 32.16 39 ASP B N 1
ATOM 1686 C CA . ASP B 1 39 ? 5.339 -17.008 -10.147 1.00 34.42 39 ASP B CA 1
ATOM 1687 C C . ASP B 1 39 ? 6.164 -17.309 -8.916 1.00 37.75 39 ASP B C 1
ATOM 1688 O O . ASP B 1 39 ? 5.869 -16.817 -7.821 1.00 35.39 39 ASP B O 1
ATOM 1693 N N . LYS B 1 40 ? 7.191 -18.135 -9.102 1.00 38.76 40 LYS B N 1
ATOM 1694 C CA . LYS B 1 40 ? 8.074 -18.524 -8.014 1.00 39.52 40 LYS B CA 1
ATOM 1695 C C . LYS B 1 40 ? 9.481 -18.043 -8.349 1.00 42.86 40 LYS B C 1
ATOM 1696 O O . LYS B 1 40 ? 9.904 -18.094 -9.520 1.00 41.50 40 LYS B O 1
ATOM 1698 N N . PHE B 1 41 ? 10.196 -17.565 -7.332 1.00 35.68 41 PHE B N 1
ATOM 1699 C CA . PHE B 1 41 ? 11.540 -17.033 -7.532 1.00 37.02 41 PHE B CA 1
ATOM 1700 C C . PHE B 1 41 ? 12.581 -17.654 -6.597 1.00 37.37 41 PHE B C 1
ATOM 1701 O O . PHE B 1 41 ? 12.263 -18.134 -5.504 1.00 33.22 41 PHE B O 1
ATOM 1709 N N . GLU B 1 42 ? 13.834 -17.623 -7.032 1.00 36.59 42 GLU B N 1
ATOM 1710 C CA . GLU B 1 42 ? 14.929 -18.101 -6.204 1.00 40.09 42 GLU B CA 1
ATOM 1711 C C . GLU B 1 42 ? 16.241 -17.498 -6.667 1.00 40.70 42 GLU B C 1
ATOM 1712 O O . GLU B 1 42 ? 16.614 -17.625 -7.831 1.00 43.45 42 GLU B O 1
ATOM 1718 N N . ARG B 1 43 ? 16.946 -16.826 -5.766 1.00 40.17 43 ARG B N 1
ATOM 1719 C CA . ARG B 1 43 ? 18.269 -16.323 -6.114 1.00 39.79 43 ARG B CA 1
ATOM 1720 C C . ARG B 1 43 ? 19.166 -16.206 -4.896 1.00 41.26 43 ARG B C 1
ATOM 1721 O O . ARG B 1 43 ? 18.726 -15.813 -3.806 1.00 35.89 43 ARG B O 1
ATOM 1729 N N . HIS B 1 44 ? 20.427 -16.571 -5.095 1.00 42.40 44 HIS B N 1
ATOM 1730 C CA . HIS B 1 44 ? 21.443 -16.412 -4.076 1.00 41.73 44 HIS B CA 1
ATOM 1731 C C . HIS B 1 44 ? 22.223 -15.146 -4.430 1.00 40.45 44 HIS B C 1
ATOM 1732 O O . HIS B 1 44 ? 22.737 -15.015 -5.544 1.00 38.21 44 HIS B O 1
ATOM 1739 N N . VAL B 1 45 ? 22.283 -14.208 -3.489 1.00 38.75 45 VAL B N 1
ATOM 1740 C CA . VAL B 1 45 ? 22.959 -12.937 -3.720 1.00 42.44 45 VAL B CA 1
ATOM 1741 C C . VAL B 1 45 ? 23.942 -12.691 -2.587 1.00 42.96 45 VAL B C 1
ATOM 1742 O O . VAL B 1 45 ? 23.536 -12.301 -1.493 1.00 40.36 45 VAL B O 1
ATOM 1746 N N . GLY B 1 46 ? 25.229 -12.935 -2.855 1.00 44.04 46 GLY B N 1
ATOM 1747 C CA . GLY B 1 46 ? 26.293 -12.847 -1.852 1.00 43.88 46 GLY B CA 1
ATOM 1748 C C . GLY B 1 46 ? 25.946 -13.240 -0.422 1.00 45.03 46 GLY B C 1
ATOM 1749 O O . GLY B 1 46 ? 25.524 -12.394 0.369 1.00 50.84 46 GLY B O 1
ATOM 1750 N N . ILE B 1 47 ? 26.129 -14.514 -0.086 1.00 41.43 47 ILE B N 1
ATOM 1751 C CA . ILE B 1 47 ? 25.773 -15.057 1.243 1.00 41.93 47 ILE B CA 1
ATOM 1752 C C . ILE B 1 47 ? 24.295 -14.946 1.674 1.00 39.70 47 ILE B C 1
ATOM 1753 O O . ILE B 1 47 ? 23.931 -15.417 2.753 1.00 41.68 47 ILE B O 1
ATOM 1758 N N . LEU B 1 48 ? 23.450 -14.356 0.829 1.00 43.08 48 LEU B N 1
ATOM 1759 C CA . LEU B 1 48 ? 22.015 -14.245 1.111 1.00 46.31 48 LEU B CA 1
ATOM 1760 C C . LEU B 1 48 ? 21.197 -15.070 0.130 1.00 42.70 48 LEU B C 1
ATOM 1761 O O . LEU B 1 48 ? 21.440 -15.033 -1.075 1.00 40.08 48 LEU B O 1
ATOM 1766 N N . ASP B 1 49 ? 20.222 -15.810 0.646 1.00 40.76 49 ASP B N 1
ATOM 1767 C CA . ASP B 1 49 ? 19.306 -16.544 -0.220 1.00 40.97 49 ASP B CA 1
ATOM 1768 C C . ASP B 1 49 ? 17.923 -15.898 -0.248 1.00 39.02 49 ASP B C 1
ATOM 1769 O O . ASP B 1 49 ? 17.371 -15.557 0.808 1.00 34.84 49 ASP B O 1
ATOM 1774 N N . PHE B 1 50 ? 17.365 -15.742 -1.448 1.00 33.15 50 PHE B N 1
ATOM 1775 C CA . PHE B 1 50 ? 16.005 -15.236 -1.614 1.00 33.62 50 PHE B CA 1
ATOM 1776 C C . PHE B 1 50 ? 15.171 -16.221 -2.427 1.00 36.76 50 PHE B C 1
ATOM 1777 O O . PHE B 1 50 ? 15.309 -16.308 -3.653 1.00 36.62 50 PHE B O 1
ATOM 1785 N N . LYS B 1 51 ? 14.299 -16.956 -1.745 1.00 33.80 51 LYS B N 1
ATOM 1786 C CA . LYS B 1 51 ? 13.475 -17.959 -2.399 1.00 34.91 51 LYS B CA 1
ATOM 1787 C C . LYS B 1 51 ? 12.028 -17.742 -1.994 1.00 37.11 51 LYS B C 1
ATOM 1788 O O . LYS B 1 51 ? 11.722 -17.628 -0.810 1.00 35.74 51 LYS B O 1
ATOM 1790 N N . GLY B 1 52 ? 11.127 -17.683 -2.962 1.00 31.89 52 GLY B N 1
ATOM 1791 C CA . GLY B 1 52 ? 9.737 -17.538 -2.590 1.00 37.27 52 GLY B CA 1
ATOM 1792 C C . GLY B 1 52 ? 8.767 -17.457 -3.739 1.00 34.23 52 GLY B C 1
ATOM 1793 O O . GLY B 1 52 ? 8.934 -18.101 -4.776 1.00 32.53 52 GLY B O 1
ATOM 1794 N N . GLU B 1 53 ? 7.743 -16.641 -3.549 1.00 32.51 53 GLU B N 1
ATOM 1795 C CA . GLU B 1 53 ? 6.624 -16.657 -4.457 1.00 30.63 53 GLU B CA 1
ATOM 1796 C C . GLU B 1 53 ? 6.068 -15.253 -4.608 1.00 32.18 53 GLU B C 1
ATOM 1797 O O . GLU B 1 53 ? 6.222 -14.418 -3.708 1.00 25.87 53 GLU B O 1
ATOM 1803 N N . LEU B 1 54 ? 5.422 -14.989 -5.742 1.00 31.97 54 LEU B N 1
ATOM 1804 C CA . LEU B 1 54 ? 4.788 -13.692 -5.960 1.00 27.16 54 LEU B CA 1
ATOM 1805 C C . LEU B 1 54 ? 3.496 -13.802 -6.771 1.00 30.05 54 LEU B C 1
ATOM 1806 O O . LEU B 1 54 ? 3.296 -14.761 -7.527 1.00 27.99 54 LEU B O 1
ATOM 1811 N N . ALA B 1 55 ? 2.623 -12.809 -6.611 1.00 25.99 55 ALA B N 1
ATOM 1812 C CA . ALA B 1 55 ? 1.373 -12.766 -7.351 1.00 29.44 55 ALA B CA 1
ATOM 1813 C C . ALA B 1 55 ? 1.078 -11.344 -7.807 1.00 27.96 55 ALA B C 1
ATOM 1814 O O . ALA B 1 55 ? 1.118 -10.405 -7.012 1.00 25.56 55 ALA B O 1
ATOM 1824 N N . ARG B 1 57 ? -1.854 -9.006 -9.459 1.00 26.97 57 ARG B N 1
ATOM 1825 C CA . ARG B 1 57 ? -3.296 -8.942 -9.693 1.00 29.33 57 ARG B CA 1
ATOM 1826 C C . ARG B 1 57 ? -3.654 -7.523 -10.126 1.00 27.48 57 ARG B C 1
ATOM 1827 O O . ARG B 1 57 ? -2.853 -6.604 -9.930 1.00 27.41 57 ARG B O 1
ATOM 1835 N N . ASN B 1 58 ? -4.824 -7.352 -10.749 1.00 29.63 58 ASN B N 1
ATOM 1836 C CA . ASN B 1 58 ? -5.301 -6.024 -11.174 1.00 30.10 58 ASN B CA 1
ATOM 1837 C C . ASN B 1 58 ? -4.346 -5.295 -12.135 1.00 30.44 58 ASN B C 1
ATOM 1838 O O . ASN B 1 58 ? -4.205 -4.067 -12.091 1.00 26.99 58 ASN B O 1
ATOM 1843 N N . ILE B 1 59 ? -3.716 -6.075 -13.005 1.00 28.17 59 ILE B N 1
ATOM 1844 C CA . ILE B 1 59 ? -2.737 -5.582 -13.958 1.00 28.09 59 ILE B CA 1
ATOM 1845 C C . ILE B 1 59 ? -3.428 -4.810 -15.073 1.00 27.26 59 ILE B C 1
ATOM 1846 O O . ILE B 1 59 ? -4.341 -5.339 -15.736 1.00 28.40 59 ILE B O 1
ATOM 1851 N N . GLU B 1 60 ? -3.008 -3.557 -15.261 1.00 25.67 60 GLU B N 1
ATOM 1852 C CA . GLU B 1 60 ? -3.521 -2.712 -16.336 1.00 27.16 60 GLU B CA 1
ATOM 1853 C C . GLU B 1 60 ? -2.392 -2.035 -17.116 1.00 26.79 60 GLU B C 1
ATOM 1854 O O . GLU B 1 60 ? -1.527 -1.373 -16.531 1.00 24.83 60 GLU B O 1
ATOM 1860 N N . ALA B 1 61 ? -2.425 -2.182 -18.437 1.00 25.69 61 ALA B N 1
ATOM 1861 C CA . ALA B 1 61 ? -1.487 -1.499 -19.313 1.00 22.69 61 ALA B CA 1
ATOM 1862 C C . ALA B 1 61 ? -2.098 -0.181 -19.784 1.00 24.54 61 ALA B C 1
ATOM 1863 O O . ALA B 1 61 ? -3.199 -0.164 -20.356 1.00 24.12 61 ALA B O 1
ATOM 1865 N N . ARG B 1 62 ? -1.397 0.922 -19.539 1.00 23.31 62 ARG B N 1
ATOM 1866 C CA . ARG B 1 62 ? -1.876 2.230 -19.975 1.00 25.75 62 ARG B CA 1
ATOM 1867 C C . ARG B 1 62 ? -0.900 2.896 -20.940 1.00 27.88 62 ARG B C 1
ATOM 1868 O O . ARG B 1 62 ? 0.316 2.763 -20.783 1.00 29.97 62 ARG B O 1
ATOM 1876 N N . GLY B 1 63 ? -1.431 3.612 -21.932 1.00 30.41 63 GLY B N 1
ATOM 1877 C CA . GLY B 1 63 ? -0.600 4.309 -22.903 1.00 27.49 63 GLY B CA 1
ATOM 1878 C C . GLY B 1 63 ? -0.695 3.898 -24.370 1.00 28.01 63 GLY B C 1
ATOM 1879 O O . GLY B 1 63 ? -0.199 4.614 -25.242 1.00 26.26 63 GLY B O 1
ATOM 1880 N N . LEU B 1 64 ? -1.318 2.763 -24.667 1.00 26.87 64 LEU B N 1
ATOM 1881 C CA . LEU B 1 64 ? -1.428 2.339 -26.060 1.00 26.41 64 LEU B CA 1
ATOM 1882 C C . LEU B 1 64 ? -2.291 3.283 -26.895 1.00 29.16 64 LEU B C 1
ATOM 1883 O O . LEU B 1 64 ? -2.279 3.206 -28.122 1.00 29.83 64 LEU B O 1
ATOM 1888 N N . LYS B 1 65 ? -3.015 4.192 -26.243 1.00 30.96 65 LYS B N 1
ATOM 1889 C CA . LYS B 1 65 ? -3.728 5.249 -26.975 1.00 31.14 65 LYS B CA 1
ATOM 1890 C C . LYS B 1 65 ? -2.752 6.115 -27.789 1.00 33.46 65 LYS B C 1
ATOM 1891 O O . LYS B 1 65 ? -3.153 6.804 -28.735 1.00 28.72 65 LYS B O 1
ATOM 1897 N N . GLN B 1 66 ? -1.472 6.060 -27.427 1.00 31.42 66 GLN B N 1
ATOM 1898 C CA . GLN B 1 66 ? -0.442 6.842 -28.103 1.00 33.73 66 GLN B CA 1
ATOM 1899 C C . GLN B 1 66 ? 0.214 6.123 -29.277 1.00 31.20 66 GLN B C 1
ATOM 1900 O O . GLN B 1 66 ? 1.144 6.658 -29.874 1.00 34.58 66 GLN B O 1
ATOM 1914 N N . LYS B 1 68 ? 1.469 4.803 -32.720 1.00 27.29 68 LYS B N 1
ATOM 1915 C CA . LYS B 1 68 ? 1.599 5.436 -34.031 1.00 30.51 68 LYS B CA 1
ATOM 1916 C C . LYS B 1 68 ? 2.656 4.765 -34.882 1.00 30.11 68 LYS B C 1
ATOM 1917 O O . LYS B 1 68 ? 3.621 4.193 -34.359 1.00 27.70 68 LYS B O 1
ATOM 1923 N N . ARG B 1 69 ? 2.459 4.826 -36.195 1.00 28.38 69 ARG B N 1
ATOM 1924 C CA . ARG B 1 69 ? 3.443 4.329 -37.158 1.00 29.93 69 ARG B CA 1
ATOM 1925 C C . ARG B 1 69 ? 4.802 4.967 -36.918 1.00 28.59 69 ARG B C 1
ATOM 1926 O O . ARG B 1 69 ? 4.898 6.184 -36.773 1.00 30.92 69 ARG B O 1
ATOM 1934 N N . GLN B 1 70 ? 5.851 4.150 -36.906 1.00 30.98 70 GLN B N 1
ATOM 1935 C CA . GLN B 1 70 ? 7.215 4.627 -36.693 1.00 31.49 70 GLN B CA 1
ATOM 1936 C C . GLN B 1 70 ? 7.911 5.077 -37.991 1.00 34.61 70 GLN B C 1
ATOM 1937 O O . GLN B 1 70 ? 9.135 5.279 -38.010 1.00 36.56 70 GLN B O 1
ATOM 1943 N N . GLY B 1 71 ? 7.143 5.240 -39.064 1.00 31.14 71 GLY B N 1
ATOM 1944 C CA . GLY B 1 71 ? 7.702 5.645 -40.344 1.00 31.14 71 GLY B CA 1
ATOM 1945 C C . GLY B 1 71 ? 7.011 4.927 -41.484 1.00 30.43 71 GLY B C 1
ATOM 1946 O O . GLY B 1 71 ? 6.040 4.199 -41.254 1.00 28.50 71 GLY B O 1
ATOM 1947 N N . ASP B 1 72 ? 7.503 5.121 -42.707 1.00 30.34 72 ASP B N 1
ATOM 1948 C CA . ASP B 1 72 ? 6.925 4.463 -43.879 1.00 29.98 72 ASP B CA 1
ATOM 1949 C C . ASP B 1 72 ? 6.930 2.946 -43.737 1.00 28.38 72 ASP B C 1
ATOM 1950 O O . ASP B 1 72 ? 7.788 2.371 -43.068 1.00 27.98 72 ASP B O 1
ATOM 1955 N N . ALA B 1 73 ? 5.982 2.296 -44.402 1.00 32.62 73 ALA B N 1
ATOM 1956 C CA . ALA B 1 73 ? 6.048 0.848 -44.561 1.00 29.04 73 ALA B CA 1
ATOM 1957 C C . ALA B 1 73 ? 7.273 0.472 -45.384 1.00 29.93 73 ALA B C 1
ATOM 1958 O O . ALA B 1 73 ? 7.679 1.209 -46.290 1.00 28.40 73 ALA B O 1
ATOM 1960 N N . ASN B 1 74 ? 7.870 -0.664 -45.041 1.00 27.78 74 ASN B N 1
ATOM 1961 C CA . ASN B 1 74 ? 8.896 -1.285 -45.863 1.00 30.25 74 ASN B CA 1
ATOM 1962 C C . ASN B 1 74 ? 8.174 -2.159 -46.878 1.00 32.78 74 ASN B C 1
ATOM 1963 O O . ASN B 1 74 ? 7.493 -3.122 -46.502 1.00 30.91 74 ASN B O 1
ATOM 1968 N N . VAL B 1 75 ? 8.292 -1.818 -48.160 1.00 30.41 75 VAL B N 1
ATOM 1969 C CA . VAL B 1 75 ? 7.426 -2.427 -49.165 1.00 32.03 75 VAL B CA 1
ATOM 1970 C C . VAL B 1 75 ? 8.243 -2.936 -50.343 1.00 33.05 75 VAL B C 1
ATOM 1971 O O . VAL B 1 75 ? 9.133 -2.240 -50.829 1.00 30.78 75 VAL B O 1
ATOM 1975 N N . LYS B 1 76 ? 7.952 -4.154 -50.784 1.00 33.81 76 LYS B N 1
ATOM 1976 C CA . LYS B 1 76 ? 8.554 -4.677 -52.005 1.00 36.60 76 LYS B CA 1
ATOM 1977 C C . LYS B 1 76 ? 7.526 -5.421 -52.850 1.00 42.52 76 LYS B C 1
ATOM 1978 O O . LYS B 1 76 ? 6.779 -6.266 -52.345 1.00 40.65 76 LYS B O 1
ATOM 1984 N N . GLY B 1 77 ? 7.471 -5.079 -54.134 1.00 41.61 77 GLY B N 1
ATOM 1985 C CA . GLY B 1 77 ? 6.637 -5.818 -55.061 1.00 40.96 77 GLY B CA 1
ATOM 1986 C C . GLY B 1 77 ? 7.327 -7.128 -55.361 1.00 43.87 77 GLY B C 1
ATOM 1987 O O . GLY B 1 77 ? 8.438 -7.136 -55.898 1.00 45.39 77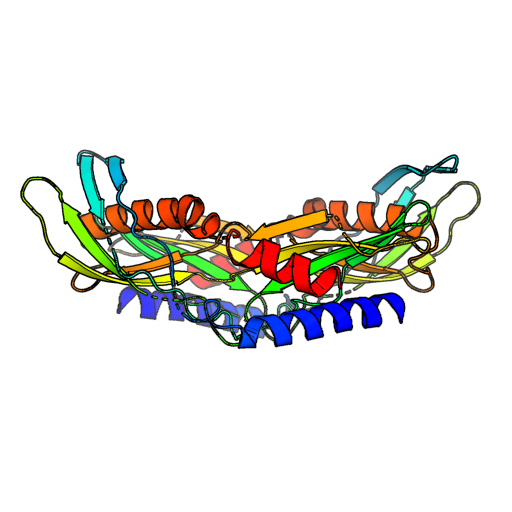 GLY B O 1
ATOM 1988 N N . GLU B 1 78 ? 6.685 -8.238 -55.015 1.00 45.71 78 GLU B N 1
ATOM 1989 C CA . GLU B 1 78 ? 7.309 -9.537 -55.211 1.00 48.69 78 GLU B CA 1
ATOM 1990 C C . GLU B 1 78 ? 6.463 -10.470 -56.064 1.00 55.10 78 GLU B C 1
ATOM 1991 O O . GLU B 1 78 ? 5.616 -11.194 -55.541 1.00 54.10 78 GLU B O 1
ATOM 1997 N N . GLU B 1 79 ? 6.706 -10.451 -57.372 1.00 56.22 79 GLU B N 1
ATOM 1998 C CA . GLU B 1 79 ? 6.057 -11.370 -58.308 1.00 56.46 79 GLU B CA 1
ATOM 1999 C C . GLU B 1 79 ? 4.532 -11.253 -58.343 1.00 57.52 79 GLU B C 1
ATOM 2000 O O . GLU B 1 79 ? 3.824 -12.263 -58.289 1.00 56.02 79 GLU B O 1
ATOM 2002 N N . GLY B 1 80 ? 4.026 -10.027 -58.443 1.00 56.99 80 GLY B N 1
ATOM 2003 C CA . GLY B 1 80 ? 2.591 -9.824 -58.528 1.00 55.56 80 GLY B CA 1
ATOM 2004 C C . GLY B 1 80 ? 1.874 -9.962 -57.196 1.00 52.85 80 GLY B C 1
ATOM 2005 O O . GLY B 1 80 ? 0.689 -10.316 -57.146 1.00 56.87 80 GLY B O 1
ATOM 2006 N N . ILE B 1 81 ? 2.600 -9.701 -56.114 1.00 51.61 81 ILE B N 1
ATOM 2007 C CA . ILE B 1 81 ? 1.991 -9.539 -54.794 1.00 50.74 81 ILE B CA 1
ATOM 2008 C C . ILE B 1 81 ? 2.837 -8.601 -53.939 1.00 48.56 81 ILE B C 1
ATOM 2009 O O . ILE B 1 81 ? 4.035 -8.822 -53.748 1.00 50.83 81 ILE B O 1
ATOM 2014 N N . VAL B 1 82 ? 2.207 -7.552 -53.429 1.00 44.25 82 VAL B N 1
ATOM 2015 C CA . VAL B 1 82 ? 2.897 -6.590 -52.586 1.00 43.26 82 VAL B CA 1
ATOM 2016 C C . VAL B 1 82 ? 3.107 -7.127 -51.168 1.00 43.65 82 VAL B C 1
ATOM 2017 O O . VAL B 1 82 ? 2.188 -7.677 -50.547 1.00 41.13 82 VAL B O 1
ATOM 2021 N N . LYS B 1 83 ? 4.324 -6.957 -50.665 1.00 38.56 83 LYS B N 1
ATOM 2022 C CA . LYS B 1 83 ? 4.668 -7.353 -49.309 1.00 37.39 83 LYS B CA 1
ATOM 2023 C C . LYS B 1 83 ? 5.159 -6.141 -48.522 1.00 38.58 83 LYS B C 1
ATOM 2024 O O . LYS B 1 83 ? 6.066 -5.417 -48.960 1.00 35.20 83 LYS B O 1
ATOM 2030 N N . ALA B 1 84 ? 4.538 -5.915 -47.369 1.00 30.13 84 ALA B N 1
ATOM 2031 C CA . ALA B 1 84 ? 4.843 -4.752 -46.564 1.00 32.72 84 ALA B CA 1
ATOM 2032 C C . ALA B 1 84 ? 5.076 -5.136 -45.108 1.00 34.16 84 ALA B C 1
ATOM 2033 O O . ALA B 1 84 ? 4.411 -6.029 -44.570 1.00 33.86 84 ALA B O 1
ATOM 2035 N N . HIS B 1 85 ? 6.037 -4.463 -44.485 1.00 28.98 85 HIS B N 1
ATOM 2036 C CA . HIS B 1 85 ? 6.384 -4.725 -43.095 1.00 32.16 85 HIS B CA 1
ATOM 2037 C C . HIS B 1 85 ? 6.478 -3.395 -42.377 1.00 29.50 85 HIS B C 1
ATOM 2038 O O . HIS B 1 85 ? 7.100 -2.458 -42.873 1.00 29.23 85 HIS B O 1
ATOM 2045 N N . LEU B 1 86 ? 5.864 -3.324 -41.206 1.00 29.37 86 LEU B N 1
ATOM 2046 C CA . LEU B 1 86 ? 5.591 -2.049 -40.551 1.00 28.50 86 LEU B CA 1
ATOM 2047 C C . LEU B 1 86 ? 5.914 -2.111 -39.066 1.00 24.36 86 LEU B C 1
ATOM 2048 O O . LEU B 1 86 ? 5.841 -3.177 -38.455 1.00 27.71 86 LEU B O 1
ATOM 2053 N N . LEU B 1 87 ? 6.266 -0.960 -38.497 1.00 25.87 87 LEU B N 1
ATOM 2054 C CA . LEU B 1 87 ? 6.454 -0.824 -37.057 1.00 29.41 87 LEU B CA 1
ATOM 2055 C C . LEU B 1 87 ? 5.410 0.136 -36.500 1.00 26.76 87 LEU B C 1
ATOM 2056 O O . LEU B 1 87 ? 5.157 1.197 -37.085 1.00 27.85 87 LEU B O 1
ATOM 2061 N N . ILE B 1 88 ? 4.790 -0.241 -35.385 1.00 26.21 88 ILE B N 1
ATOM 2062 C CA . ILE B 1 88 ? 3.908 0.668 -34.654 1.00 24.80 88 ILE B CA 1
ATOM 2063 C C . ILE B 1 88 ? 4.402 0.711 -33.209 1.00 25.67 88 ILE B C 1
ATOM 2064 O O . ILE B 1 88 ? 4.532 -0.339 -32.562 1.00 24.87 88 ILE B O 1
ATOM 2069 N N . GLY B 1 89 ? 4.712 1.905 -32.713 1.00 24.72 89 GLY B N 1
ATOM 2070 C CA . GLY B 1 89 ? 5.193 2.052 -31.347 1.00 29.23 89 GLY B CA 1
ATOM 2071 C C . GLY B 1 89 ? 4.393 3.115 -30.620 1.00 29.84 89 GLY B C 1
ATOM 2072 O O . GLY B 1 89 ? 3.410 3.620 -31.163 1.00 29.85 89 GLY B O 1
ATOM 2073 N N . VAL B 1 90 ? 4.795 3.472 -29.405 1.00 29.16 90 VAL B N 1
ATOM 2074 C CA . VAL B 1 90 ? 4.042 4.516 -28.712 1.00 36.63 90 VAL B CA 1
ATOM 2075 C C . VAL B 1 90 ? 4.826 5.808 -28.587 1.00 39.68 90 VAL B C 1
ATOM 2076 O O . VAL B 1 90 ? 6.068 5.809 -28.456 1.00 42.35 90 VAL B O 1
ATOM 2080 N N . HIS B 1 91 ? 4.082 6.907 -28.653 1.00 44.30 91 HIS B N 1
ATOM 2081 C CA . HIS B 1 91 ? 4.652 8.184 -29.032 1.00 46.63 91 HIS B CA 1
ATOM 2082 C C . HIS B 1 91 ? 4.112 9.325 -28.198 1.00 48.90 91 HIS B C 1
ATOM 2083 O O . HIS B 1 91 ? 3.042 9.888 -28.493 1.00 52.96 91 HIS B O 1
ATOM 2085 N N . ASP B 1 92 ? 4.869 9.685 -27.169 1.00 48.90 92 ASP B N 1
ATOM 2086 C CA . ASP B 1 92 ? 4.362 10.586 -26.152 1.00 51.83 92 ASP B CA 1
ATOM 2087 C C . ASP B 1 92 ? 4.262 9.849 -24.821 1.00 51.83 92 ASP B C 1
ATOM 2088 O O . ASP B 1 92 ? 3.581 10.313 -23.897 1.00 52.46 92 ASP B O 1
ATOM 2089 N N . ASP B 1 93 ? 4.918 8.688 -24.728 1.00 47.64 93 ASP B N 1
ATOM 2090 C CA . ASP B 1 93 ? 4.918 7.924 -23.489 1.00 47.03 93 ASP B CA 1
ATOM 2091 C C . ASP B 1 93 ? 5.801 6.688 -23.431 1.00 44.18 93 ASP B C 1
ATOM 2092 O O . ASP B 1 93 ? 6.432 6.272 -24.406 1.00 44.52 93 ASP B O 1
ATOM 2093 N N . ILE B 1 94 ? 5.863 6.127 -22.232 1.00 43.00 94 ILE B N 1
ATOM 2094 C CA . ILE B 1 94 ? 6.205 4.736 -22.034 1.00 33.90 94 ILE B CA 1
ATOM 2095 C C . ILE B 1 94 ? 4.845 4.073 -22.048 1.00 34.35 94 ILE B C 1
ATOM 2096 O O . ILE B 1 94 ? 3.823 4.760 -21.958 1.00 33.42 94 ILE B O 1
ATOM 2101 N N . VAL B 1 95 ? 4.824 2.755 -22.185 1.00 31.84 95 VAL B N 1
ATOM 2102 C CA . VAL B 1 95 ? 3.632 1.981 -21.885 1.00 27.83 95 VAL B CA 1
ATOM 2103 C C . VAL B 1 95 ? 3.741 1.636 -20.402 1.00 28.80 95 VAL B C 1
ATOM 2104 O O . VAL B 1 95 ? 4.754 1.095 -19.964 1.00 25.20 95 VAL B O 1
ATOM 2108 N N . SER B 1 96 ? 2.710 1.948 -19.629 1.00 26.24 96 SER B N 1
ATOM 2109 C CA . SER B 1 96 ? 2.774 1.771 -18.184 1.00 27.52 96 SER B CA 1
ATOM 2110 C C . SER B 1 96 ? 1.924 0.597 -17.668 1.00 30.50 96 SER B C 1
ATOM 2111 O O . SER B 1 96 ? 0.722 0.527 -17.935 1.00 30.78 96 SER B O 1
ATOM 2122 N N . GLU B 1 98 ? 0.398 -1.148 -14.380 1.00 22.41 98 GLU B N 1
ATOM 2123 C CA . GLU B 1 98 ? 0.072 -0.967 -12.958 1.00 26.65 98 GLU B CA 1
ATOM 2124 C C . GLU B 1 98 ? -0.586 -2.218 -12.379 1.00 24.60 98 GLU B C 1
ATOM 2125 O O . GLU B 1 98 ? -1.432 -2.849 -13.019 1.00 26.51 98 GLU B O 1
ATOM 2131 N N . TYR B 1 99 ? -0.180 -2.588 -11.172 1.00 24.94 99 TYR B N 1
ATOM 2132 C CA . TYR B 1 99 ? -0.664 -3.823 -10.562 1.00 24.37 99 TYR B CA 1
ATOM 2133 C C . TYR B 1 99 ? -0.349 -3.928 -9.080 1.00 26.64 99 TYR B C 1
ATOM 2134 O O . TYR B 1 99 ? 0.547 -3.251 -8.546 1.00 24.81 99 TYR B O 1
ATOM 2143 N N . ASP B 1 100 ? -1.108 -4.791 -8.422 1.00 26.68 100 ASP B N 1
ATOM 2144 C CA . ASP B 1 100 ? -0.886 -5.087 -7.025 1.00 27.42 100 ASP B CA 1
ATOM 2145 C C . ASP B 1 100 ? 0.081 -6.235 -6.981 1.00 26.22 100 ASP B C 1
ATOM 2146 O O . ASP B 1 100 ? 0.010 -7.159 -7.797 1.00 25.74 100 ASP B O 1
ATOM 2151 N N . LEU B 1 101 ? 1.013 -6.169 -6.046 1.00 22.54 101 LEU B N 1
ATOM 2152 C CA . LEU B 1 101 ? 1.976 -7.240 -5.918 1.00 23.14 101 LEU B CA 1
ATOM 2153 C C . LEU B 1 101 ? 1.963 -7.798 -4.496 1.00 24.53 101 LEU B C 1
ATOM 2154 O O . LEU B 1 101 ? 2.071 -7.051 -3.512 1.00 25.27 101 LEU B O 1
ATOM 2159 N N . ALA B 1 102 ? 1.806 -9.112 -4.400 1.00 23.94 102 ALA B N 1
ATOM 2160 C CA . ALA B 1 102 ? 2.015 -9.819 -3.146 1.00 25.81 102 ALA B CA 1
ATOM 2161 C C . ALA B 1 102 ? 3.190 -10.750 -3.349 1.00 27.84 102 ALA B C 1
ATOM 2162 O O . ALA B 1 102 ? 3.299 -11.411 -4.396 1.00 27.84 102 ALA B O 1
ATOM 2164 N N . TYR B 1 103 ? 4.087 -10.801 -2.377 1.00 26.34 103 TYR B N 1
ATOM 2165 C CA . TYR B 1 103 ? 5.136 -11.796 -2.442 1.00 28.58 103 TYR B CA 1
ATOM 2166 C C . TYR B 1 103 ? 5.364 -12.448 -1.097 1.00 28.46 103 TYR B C 1
ATOM 2167 O O . TYR B 1 103 ? 4.966 -11.919 -0.057 1.00 30.55 103 TYR B O 1
ATOM 2176 N N . LYS B 1 104 ? 5.992 -13.615 -1.118 1.00 31.83 104 LYS B N 1
ATOM 2177 C CA . LYS B 1 104 ? 6.292 -14.336 0.117 1.00 30.13 104 LYS B CA 1
ATOM 2178 C C . LYS B 1 104 ? 7.763 -14.716 0.190 1.00 34.53 104 LYS B C 1
ATOM 2179 O O . LYS B 1 104 ? 8.301 -15.285 -0.762 1.00 31.24 104 LYS B O 1
ATOM 2185 N N . LEU B 1 105 ? 8.400 -14.406 1.320 1.00 29.70 105 LEU B N 1
ATOM 2186 C CA . LEU B 1 105 ? 9.762 -14.845 1.597 1.00 32.91 105 LEU B CA 1
ATOM 2187 C C . LEU B 1 105 ? 9.881 -15.309 3.026 1.00 39.04 105 LEU B C 1
ATOM 2188 O O . LEU B 1 105 ? 10.028 -14.491 3.940 1.00 39.27 105 LEU B O 1
ATOM 2193 N N . GLY B 1 106 ? 9.834 -16.621 3.224 1.00 41.02 106 GLY B N 1
ATOM 2194 C CA . GLY B 1 106 ? 9.811 -17.159 4.568 1.00 40.52 106 GLY B CA 1
ATOM 2195 C C . GLY B 1 106 ? 8.518 -16.753 5.246 1.00 38.32 106 GLY B C 1
ATOM 2196 O O . GLY B 1 106 ? 7.430 -16.975 4.700 1.00 37.32 106 GLY B O 1
ATOM 2197 N N . ASP B 1 107 ? 8.622 -16.153 6.429 1.00 35.96 107 ASP B N 1
ATOM 2198 C CA . ASP B 1 107 ? 7.424 -15.748 7.158 1.00 37.23 107 ASP B CA 1
ATOM 2199 C C . ASP B 1 107 ? 6.884 -14.378 6.740 1.00 35.20 107 ASP B C 1
ATOM 2200 O O . ASP B 1 107 ? 5.798 -13.986 7.158 1.00 39.05 107 ASP B O 1
ATOM 2205 N N . LEU B 1 108 ? 7.621 -13.660 5.900 1.00 34.26 108 LEU B N 1
ATOM 2206 C CA . LEU B 1 108 ? 7.166 -12.347 5.438 1.00 36.50 108 LEU B CA 1
ATOM 2207 C C . LEU B 1 108 ? 6.299 -12.478 4.175 1.00 32.99 108 LEU B C 1
ATOM 2208 O O . LEU B 1 108 ? 6.671 -13.173 3.231 1.00 29.86 108 LEU B O 1
ATOM 2213 N N . HIS B 1 109 ? 5.136 -11.827 4.175 1.00 31.59 109 HIS B N 1
ATOM 2214 C CA . HIS B 1 109 ? 4.226 -11.842 3.013 1.00 29.95 109 HIS B CA 1
ATOM 2215 C C . HIS B 1 109 ? 3.566 -10.483 2.765 1.00 29.88 109 HIS B C 1
ATOM 2216 O O . HIS B 1 109 ? 2.341 -10.348 2.859 1.00 29.86 109 HIS B O 1
ATOM 2223 N N . PRO B 1 110 ? 4.375 -9.471 2.436 1.00 32.34 110 PRO B N 1
ATOM 2224 C CA . PRO B 1 110 ? 3.820 -8.126 2.260 1.00 28.40 110 PRO B CA 1
ATOM 2225 C C . PRO B 1 110 ? 3.068 -7.956 0.945 1.00 25.27 110 PRO B C 1
ATOM 2226 O O . PRO B 1 110 ? 3.170 -8.797 0.050 1.00 24.86 110 PRO B O 1
ATOM 2230 N N . THR B 1 111 ? 2.292 -6.882 0.857 1.00 24.70 111 THR B N 1
ATOM 2231 C CA . THR B 1 111 ? 1.685 -6.457 -0.394 1.00 24.27 111 THR B CA 1
ATOM 2232 C C . THR B 1 111 ? 2.044 -5.014 -0.669 1.00 27.07 111 THR B C 1
ATOM 2233 O O . THR B 1 111 ? 2.315 -4.238 0.262 1.00 27.61 111 THR B O 1
ATOM 2237 N N . THR B 1 112 ? 2.056 -4.648 -1.947 1.00 23.41 112 THR B N 1
ATOM 2238 C CA . THR B 1 112 ? 2.286 -3.266 -2.304 1.00 22.31 112 THR B CA 1
ATOM 2239 C C . THR B 1 112 ? 1.719 -3.056 -3.693 1.00 25.23 112 THR B C 1
ATOM 2240 O O . THR B 1 112 ? 1.060 -3.947 -4.235 1.00 24.68 112 THR B O 1
ATOM 2244 N N . HIS B 1 113 ? 1.941 -1.876 -4.256 1.00 26.48 113 HIS B N 1
ATOM 2245 C CA . HIS B 1 113 ? 1.470 -1.589 -5.601 1.00 26.79 113 HIS B CA 1
ATOM 2246 C C . HIS B 1 113 ? 2.699 -1.298 -6.459 1.00 28.40 113 HIS B C 1
ATOM 2247 O O . HIS B 1 113 ? 3.710 -0.819 -5.960 1.00 24.98 113 HIS B O 1
ATOM 2254 N N . VAL B 1 114 ? 2.635 -1.602 -7.747 1.00 27.16 114 VAL B N 1
ATOM 2255 C CA . VAL B 1 114 ? 3.769 -1.294 -8.591 1.00 23.93 114 VAL B CA 1
ATOM 2256 C C . VAL B 1 114 ? 3.391 -0.713 -9.942 1.00 22.62 114 VAL B C 1
ATOM 2257 O O . VAL B 1 114 ? 2.331 -1.012 -10.496 1.00 24.29 114 VAL B O 1
ATOM 2261 N N . ILE B 1 115 ? 4.263 0.168 -10.427 1.00 24.82 115 ILE B N 1
ATOM 2262 C CA . ILE B 1 115 ? 4.213 0.654 -11.791 1.00 23.93 115 ILE B CA 1
ATOM 2263 C C . ILE B 1 115 ? 5.461 0.177 -12.541 1.00 22.86 115 ILE B C 1
ATOM 2264 O O . ILE B 1 115 ? 6.593 0.449 -12.137 1.00 21.64 115 ILE B O 1
ATOM 2269 N N . SER B 1 116 ? 5.261 -0.550 -13.632 1.00 22.49 116 SER B N 1
ATOM 2270 C CA . SER B 1 116 ? 6.394 -0.993 -14.427 1.00 20.35 116 SER B CA 1
ATOM 2271 C C . SER B 1 116 ? 6.420 -0.261 -15.787 1.00 23.55 116 SER B C 1
ATOM 2272 O O . SER B 1 116 ? 5.422 -0.249 -16.504 1.00 22.69 116 SER B O 1
ATOM 2275 N N . ASP B 1 117 ? 7.551 0.362 -16.119 1.00 20.78 117 ASP B N 1
ATOM 2276 C CA . ASP B 1 117 ? 7.667 1.141 -17.352 1.00 24.44 117 ASP B CA 1
ATOM 2277 C C . ASP B 1 117 ? 8.198 0.256 -18.461 1.00 24.81 117 ASP B C 1
ATOM 2278 O O . ASP B 1 117 ? 9.327 -0.234 -18.359 1.00 20.38 117 ASP B O 1
ATOM 2283 N N . ILE B 1 118 ? 7.405 0.067 -19.515 1.00 22.32 118 ILE B N 1
ATOM 2284 C CA . ILE B 1 118 ? 7.855 -0.673 -20.689 1.00 23.73 118 ILE B CA 1
ATOM 2285 C C . ILE B 1 118 ? 8.353 0.334 -21.710 1.00 25.60 118 ILE B C 1
ATOM 2286 O O . ILE B 1 118 ? 7.551 1.013 -22.359 1.00 26.54 118 ILE B O 1
ATOM 2291 N N . GLN B 1 119 ? 9.671 0.441 -21.854 1.00 26.03 119 GLN B N 1
ATOM 2292 C CA . GLN B 1 119 ? 10.270 1.416 -22.771 1.00 26.04 119 GLN B CA 1
ATOM 2293 C C . GLN B 1 119 ? 10.298 0.945 -24.214 1.00 24.42 119 GLN B C 1
ATOM 2294 O O . GLN B 1 119 ? 10.570 -0.224 -24.483 1.00 22.40 119 GLN B O 1
ATOM 2300 N N . ASP B 1 120 ? 10.022 1.870 -25.132 1.00 24.93 120 ASP B N 1
ATOM 2301 C CA . ASP B 1 120 ? 10.090 1.591 -26.562 1.00 27.86 120 ASP B CA 1
ATOM 2302 C C . ASP B 1 120 ? 9.246 0.365 -26.940 1.00 24.10 120 ASP B C 1
ATOM 2303 O O . ASP B 1 120 ? 9.735 -0.578 -27.560 1.00 22.86 120 ASP B O 1
ATOM 2308 N N . PHE B 1 121 ? 7.980 0.375 -26.521 1.00 24.40 121 PHE B N 1
ATOM 2309 C CA . PHE B 1 121 ? 7.045 -0.680 -26.886 1.00 22.91 121 PHE B CA 1
ATOM 2310 C C . PHE B 1 121 ? 6.891 -0.627 -28.391 1.00 21.97 121 PHE B C 1
ATOM 2311 O O . PHE B 1 121 ? 6.573 0.438 -28.930 1.00 23.27 121 PHE B O 1
ATOM 2319 N N . VAL B 1 122 ? 7.119 -1.748 -29.072 1.00 22.35 122 VAL B N 1
ATOM 2320 C CA . VAL B 1 122 ? 6.969 -1.781 -30.529 1.00 23.73 122 VAL B CA 1
ATOM 2321 C C . VAL B 1 122 ? 6.259 -3.056 -31.010 1.00 24.41 122 VAL B C 1
ATOM 2322 O O . VAL B 1 122 ? 6.554 -4.161 -30.540 1.00 22.76 122 VAL B O 1
ATOM 2326 N N . VAL B 1 123 ? 5.289 -2.865 -31.906 1.00 22.53 123 VAL B N 1
ATOM 2327 C CA . VAL B 1 123 ? 4.629 -3.953 -32.621 1.00 24.24 123 VAL B CA 1
ATOM 2328 C C . VAL B 1 123 ? 5.226 -4.003 -34.030 1.00 25.39 123 VAL B C 1
ATOM 2329 O O . VAL B 1 123 ? 5.337 -2.981 -34.684 1.00 22.43 123 VAL B O 1
ATOM 2333 N N . ALA B 1 124 ? 5.658 -5.179 -34.475 1.00 26.05 124 ALA B N 1
ATOM 2334 C CA . ALA B 1 124 ? 6.064 -5.347 -35.864 1.00 27.35 124 ALA B CA 1
ATOM 2335 C C . ALA B 1 124 ? 4.980 -6.151 -36.551 1.00 27.46 124 ALA B C 1
ATOM 2336 O O . ALA B 1 124 ? 4.618 -7.240 -36.097 1.00 25.69 124 ALA B O 1
ATOM 2338 N N . LEU B 1 125 ? 4.430 -5.617 -37.628 1.00 24.94 125 LEU B N 1
ATOM 2339 C CA . LEU B 1 125 ? 3.471 -6.417 -38.382 1.00 32.84 125 LEU B CA 1
ATOM 2340 C C . LEU B 1 125 ? 3.767 -6.468 -39.877 1.00 30.85 125 LEU B C 1
ATOM 2341 O O . LEU B 1 125 ? 4.328 -5.526 -40.442 1.00 27.96 125 LEU B O 1
ATOM 2346 N N . SER B 1 126 ? 3.349 -7.566 -40.500 1.00 31.23 126 SER B N 1
ATOM 2347 C CA . SER B 1 126 ? 3.478 -7.747 -41.937 1.00 36.21 126 SER B CA 1
ATOM 2348 C C . SER B 1 126 ? 2.123 -7.891 -42.619 1.00 37.60 126 SER B C 1
ATOM 2349 O O . SER B 1 126 ? 1.160 -8.400 -42.021 1.00 37.19 126 SER B O 1
ATOM 2352 N N . LEU B 1 127 ? 2.075 -7.430 -43.868 1.00 34.02 127 LEU B N 1
ATOM 2353 C CA . LEU B 1 127 ? 0.871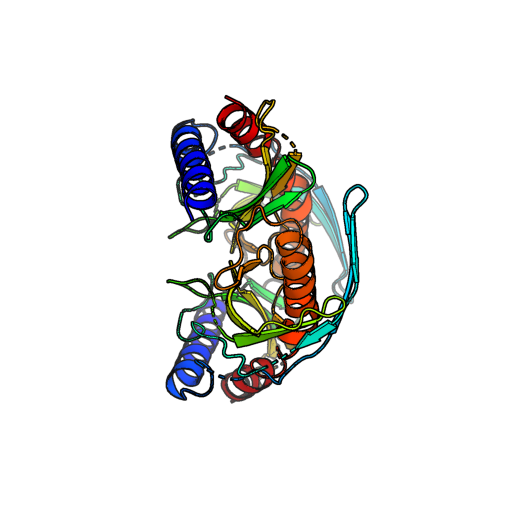 -7.443 -44.701 1.00 41.17 127 LEU B CA 1
ATOM 2354 C C . LEU B 1 127 ? 1.171 -8.132 -46.020 1.00 40.41 127 LEU B C 1
ATOM 2355 O O . LEU B 1 127 ? 2.333 -8.337 -46.370 1.00 42.72 127 LEU B O 1
ATOM 2360 N N . GLU B 1 128 ? 0.120 -8.474 -46.757 1.00 41.61 128 GLU B N 1
ATOM 2361 C CA . GLU B 1 128 ? 0.268 -8.952 -48.124 1.00 43.31 128 GLU B CA 1
ATOM 2362 C C . GLU B 1 128 ? -0.882 -8.422 -48.962 1.00 46.09 128 GLU B C 1
ATOM 2363 O O . GLU B 1 128 ? -2.033 -8.427 -48.525 1.00 46.54 128 GLU B O 1
ATOM 2369 N N . ILE B 1 129 ? -0.565 -7.950 -50.163 1.00 45.50 129 ILE B N 1
ATOM 2370 C CA . ILE B 1 129 ? -1.586 -7.487 -51.087 1.00 48.42 129 ILE B CA 1
ATOM 2371 C C . ILE B 1 129 ? -1.359 -8.096 -52.459 1.00 50.61 129 ILE B C 1
ATOM 2372 O O . ILE B 1 129 ? -0.451 -7.678 -53.180 1.00 47.06 129 ILE B O 1
ATOM 2377 N N . PRO B 1 130 ? -2.172 -9.102 -52.817 1.00 55.90 130 PRO B N 1
ATOM 2378 C CA . PRO B 1 130 ? -2.212 -9.573 -54.209 1.00 57.08 130 PRO B CA 1
ATOM 2379 C C . PRO B 1 130 ? -2.731 -8.454 -55.113 1.00 56.42 130 PRO B C 1
ATOM 2380 O O . PRO B 1 130 ? -3.381 -7.546 -54.589 1.00 54.37 130 PRO B O 1
ATOM 2384 N N . ASP B 1 131 ? -2.455 -8.501 -56.420 1.00 61.52 131 ASP B N 1
ATOM 2385 C CA . ASP B 1 131 ? -2.979 -7.504 -57.367 1.00 62.70 131 ASP B CA 1
ATOM 2386 C C . ASP B 1 131 ? -4.500 -7.363 -57.234 1.00 62.17 131 ASP B C 1
ATOM 2387 O O . ASP B 1 131 ? -5.082 -6.359 -57.653 1.00 63.67 131 ASP B O 1
ATOM 2389 N N . GLU B 1 132 ? -5.123 -8.407 -56.688 1.00 62.55 132 GLU B N 1
ATOM 2390 C CA . GLU B 1 132 ? -6.492 -8.366 -56.202 1.00 63.41 132 GLU B CA 1
ATOM 2391 C C . GLU B 1 132 ? -6.669 -9.499 -55.196 1.00 65.47 132 GLU B C 1
ATOM 2392 O O . GLU B 1 132 ? -6.632 -10.677 -55.572 1.00 66.13 132 GLU B O 1
ATOM 2393 N N . GLY B 1 133 ? -6.834 -9.160 -53.918 1.00 62.97 133 GLY B N 1
ATOM 2394 C CA . GLY B 1 133 ? -6.907 -7.776 -53.483 1.00 62.48 133 GLY B CA 1
ATOM 2395 C C . GLY B 1 133 ? -7.367 -7.707 -52.041 1.00 64.48 133 GLY B C 1
ATOM 2396 O O . GLY B 1 133 ? -7.631 -6.628 -51.500 1.00 60.01 133 GLY B O 1
ATOM 2397 N N . ASN B 1 134 ? -7.475 -8.872 -51.412 1.00 64.53 134 ASN B N 1
ATOM 2398 C CA . ASN B 1 134 ? -7.734 -8.918 -49.980 1.00 60.17 134 ASN B CA 1
ATOM 2399 C C . ASN B 1 134 ? -6.425 -8.673 -49.233 1.00 56.82 134 ASN B C 1
ATOM 2400 O O . ASN B 1 134 ? -5.508 -9.509 -49.273 1.00 56.92 134 ASN B O 1
ATOM 2402 N N . ILE B 1 135 ? -6.318 -7.513 -48.590 1.00 56.61 135 ILE B N 1
ATOM 2403 C CA . ILE B 1 135 ? -5.181 -7.258 -47.711 1.00 52.85 135 ILE B CA 1
ATOM 2404 C C . ILE B 1 135 ? -5.150 -8.311 -46.613 1.00 45.86 135 ILE B C 1
ATOM 2405 O O . ILE B 1 135 ? -6.095 -8.439 -45.837 1.00 47.35 135 ILE B O 1
ATOM 2410 N N . THR B 1 136 ? -4.076 -9.092 -46.573 1.00 45.39 136 THR B N 1
ATOM 2411 C CA . THR B 1 136 ? -3.931 -10.086 -45.527 1.00 44.52 136 THR B CA 1
ATOM 2412 C C . THR B 1 136 ? -2.813 -9.687 -44.570 1.00 45.14 136 THR B C 1
ATOM 2413 O O . THR B 1 136 ? -1.672 -9.457 -44.992 1.00 40.08 136 THR B O 1
ATOM 2425 N N . THR B 1 138 ? -0.140 -10.872 -42.162 1.00 37.16 138 THR B N 1
ATOM 2426 C CA . THR B 1 138 ? 0.533 -12.171 -42.198 1.00 39.57 138 THR B CA 1
ATOM 2427 C C . THR B 1 138 ? 1.352 -12.489 -40.957 1.00 41.82 138 THR B C 1
ATOM 2428 O O . THR B 1 138 ? 1.531 -13.662 -40.611 1.00 45.13 138 THR B O 1
ATOM 2432 N N . SER B 1 139 ? 1.865 -11.455 -40.299 1.00 38.29 139 SER B N 1
ATOM 2433 C CA . SER B 1 139 ? 2.521 -11.644 -39.012 1.00 38.54 139 SER B CA 1
ATOM 2434 C C . SER B 1 139 ? 2.281 -10.433 -38.122 1.00 36.86 139 SER B C 1
ATOM 2435 O O . SER B 1 139 ? 2.090 -9.303 -38.610 1.00 33.59 139 SER B O 1
ATOM 2438 N N . PHE B 1 140 ? 2.262 -10.687 -36.819 1.00 33.99 140 PHE B N 1
ATOM 2439 C CA . PHE B 1 140 ? 2.027 -9.643 -35.829 1.00 35.10 140 PHE B CA 1
ATOM 2440 C C . PHE B 1 140 ? 2.740 -10.027 -34.535 1.00 33.43 140 PHE B C 1
ATOM 2441 O O . PHE B 1 140 ? 2.427 -11.056 -33.912 1.00 32.46 140 PHE B O 1
ATOM 2449 N N . GLU B 1 141 ? 3.714 -9.216 -34.132 1.00 29.04 141 GLU B N 1
ATOM 2450 C CA . GLU B 1 141 ? 4.473 -9.521 -32.919 1.00 30.69 141 GLU B CA 1
ATOM 2451 C C . GLU B 1 141 ? 4.788 -8.255 -32.120 1.00 31.11 141 GLU B C 1
ATOM 2452 O O . GLU B 1 141 ? 5.047 -7.180 -32.678 1.00 27.65 141 GLU B O 1
ATOM 2458 N N . VAL B 1 142 ? 4.735 -8.387 -30.804 1.00 30.72 142 VAL B N 1
ATOM 2459 C CA . VAL B 1 142 ? 5.260 -7.353 -29.940 1.00 30.54 142 VAL B CA 1
ATOM 2460 C C . VAL B 1 142 ? 6.744 -7.664 -29.742 1.00 29.11 142 VAL B C 1
ATOM 2461 O O . VAL B 1 142 ? 7.095 -8.720 -29.202 1.00 31.81 142 VAL B O 1
ATOM 2465 N N . ARG B 1 143 ? 7.614 -6.764 -30.192 1.00 26.55 143 ARG B N 1
ATOM 2466 C CA . ARG B 1 143 ? 9.057 -6.983 -30.066 1.00 27.10 143 ARG B CA 1
ATOM 2467 C C . ARG B 1 143 ? 9.456 -7.095 -28.602 1.00 28.34 143 ARG B C 1
ATOM 2468 O O . ARG B 1 143 ? 8.756 -6.607 -27.704 1.00 24.41 143 ARG B O 1
ATOM 2476 N N . GLN B 1 144 ? 10.573 -7.770 -28.372 1.00 31.81 144 GLN B N 1
ATOM 2477 C CA . GLN B 1 144 ? 11.151 -7.901 -27.038 1.00 31.93 144 GLN B CA 1
ATOM 2478 C C . GLN B 1 144 ? 11.356 -6.550 -26.347 1.00 27.36 144 GLN B C 1
ATOM 2479 O O . GLN B 1 144 ? 11.908 -5.610 -26.927 1.00 27.50 144 GLN B O 1
ATOM 2485 N N . PHE B 1 145 ? 10.912 -6.463 -25.097 1.00 29.88 145 PHE B N 1
ATOM 2486 C CA . PHE B 1 145 ? 11.098 -5.263 -24.289 1.00 26.35 145 PHE B CA 1
ATOM 2487 C C . PHE B 1 145 ? 12.578 -5.063 -23.941 1.00 26.25 145 PHE B C 1
ATOM 2488 O O . PHE B 1 145 ? 13.178 -5.869 -23.217 1.00 26.00 145 PHE B O 1
ATOM 2496 N N . ALA B 1 146 ? 13.161 -3.976 -24.438 1.00 24.43 146 ALA B N 1
ATOM 2497 C CA . ALA B 1 146 ? 14.602 -3.738 -24.286 1.00 22.52 146 ALA B CA 1
ATOM 2498 C C . ALA B 1 146 ? 14.960 -3.227 -22.893 1.00 25.65 146 ALA B C 1
ATOM 2499 O O . ALA B 1 146 ? 16.089 -3.395 -22.423 1.00 25.21 146 ALA B O 1
ATOM 2501 N N . ASN B 1 147 ? 13.999 -2.603 -22.221 1.00 22.45 147 ASN B N 1
ATOM 2502 C CA . ASN B 1 147 ? 14.264 -2.080 -20.884 1.00 24.87 147 ASN B CA 1
ATOM 2503 C C . ASN B 1 147 ? 12.953 -1.939 -20.124 1.00 22.44 147 ASN B C 1
ATOM 2504 O O . ASN B 1 147 ? 12.012 -1.301 -20.608 1.00 23.92 147 ASN B O 1
ATOM 2509 N N . VAL B 1 148 ? 12.874 -2.562 -18.955 1.00 20.94 148 VAL B N 1
ATOM 2510 C CA . VAL B 1 148 ? 11.660 -2.483 -18.146 1.00 24.25 148 VAL B CA 1
ATOM 2511 C C . VAL B 1 148 ? 12.061 -1.967 -16.768 1.00 22.96 148 VAL B C 1
ATOM 2512 O O . VAL B 1 148 ? 12.921 -2.564 -16.128 1.00 22.76 148 VAL B O 1
ATOM 2516 N N . VAL B 1 149 ? 11.462 -0.866 -16.322 1.00 18.02 149 VAL B N 1
ATOM 2517 C CA . VAL B 1 149 ? 11.778 -0.315 -15.004 1.00 21.18 149 VAL B CA 1
ATOM 2518 C C . VAL B 1 149 ? 10.642 -0.564 -14.015 1.00 21.14 149 VAL B C 1
ATOM 2519 O O . VAL B 1 149 ? 9.504 -0.129 -14.211 1.00 17.94 149 VAL B O 1
ATOM 2523 N N . ASN B 1 150 ? 10.978 -1.261 -12.940 1.00 21.54 150 ASN B N 1
ATOM 2524 C CA . ASN B 1 150 ? 9.986 -1.712 -11.975 1.00 20.54 150 ASN B CA 1
ATOM 2525 C C . ASN B 1 150 ? 9.985 -0.807 -10.745 1.00 20.67 150 ASN B C 1
ATOM 2526 O O . ASN B 1 150 ? 10.943 -0.791 -9.982 1.00 21.77 150 ASN B O 1
ATOM 2531 N N . HIS B 1 151 ? 8.916 -0.037 -10.580 1.00 22.09 151 HIS B N 1
ATOM 2532 C CA . HIS B 1 151 ? 8.798 0.889 -9.461 1.00 27.24 151 HIS B CA 1
ATOM 2533 C C . HIS B 1 151 ? 7.945 0.182 -8.429 1.00 23.04 151 HIS B C 1
ATOM 2534 O O . HIS B 1 151 ? 6.725 0.213 -8.520 1.00 22.02 151 HIS B O 1
ATOM 2541 N N . ILE B 1 152 ? 8.597 -0.505 -7.493 1.00 24.36 152 ILE B N 1
ATOM 2542 C CA . ILE B 1 152 ? 7.894 -1.326 -6.508 1.00 23.87 152 ILE B CA 1
ATOM 2543 C C . ILE B 1 152 ? 7.644 -0.520 -5.231 1.00 26.58 152 ILE B C 1
ATOM 2544 O O . ILE B 1 152 ? 8.575 -0.198 -4.486 1.00 25.25 152 ILE B O 1
ATOM 2549 N N . GLY B 1 153 ? 6.376 -0.188 -5.006 1.00 26.61 153 GLY B N 1
ATOM 2550 C CA . GLY B 1 153 ? 5.988 0.707 -3.935 1.00 30.73 153 GLY B CA 1
ATOM 2551 C C . GLY B 1 153 ? 6.631 0.421 -2.598 1.00 28.72 153 GLY B C 1
ATOM 2552 O O . GLY B 1 153 ? 6.413 -0.644 -2.006 1.00 29.65 153 GLY B O 1
ATOM 2553 N N . GLY B 1 154 ? 7.448 1.368 -2.140 1.00 30.88 154 GLY B N 1
ATOM 2554 C CA . GLY B 1 154 ? 8.007 1.329 -0.799 1.00 29.57 154 GLY B CA 1
ATOM 2555 C C . GLY B 1 154 ? 9.210 0.423 -0.674 1.00 31.46 154 GLY B C 1
ATOM 2556 O O . GLY B 1 154 ? 9.672 0.125 0.421 1.00 35.43 154 GLY B O 1
ATOM 2557 N N . LEU B 1 155 ? 9.729 -0.023 -1.807 1.00 29.41 155 LEU B N 1
ATOM 2558 C CA . LEU B 1 155 ? 10.910 -0.874 -1.797 1.00 30.81 155 LEU B CA 1
ATOM 2559 C C . LEU B 1 155 ? 12.074 -0.103 -2.401 1.00 31.17 155 LEU B C 1
ATOM 2560 O O . LEU B 1 155 ? 12.023 0.290 -3.580 1.00 29.65 155 LEU B O 1
ATOM 2565 N N . SER B 1 156 ? 13.105 0.137 -1.598 1.00 26.38 156 SER B N 1
ATOM 2566 C CA . SER B 1 156 ? 14.290 0.848 -2.056 1.00 31.47 156 SER B CA 1
ATOM 2567 C C . SER B 1 156 ? 15.076 -0.007 -3.040 1.00 32.62 156 SER B C 1
ATOM 2568 O O . SER B 1 156 ? 15.144 -1.238 -2.895 1.00 31.75 156 SER B O 1
ATOM 2571 N N . ILE B 1 157 ? 15.687 0.634 -4.030 1.00 30.35 157 ILE B N 1
ATOM 2572 C CA . ILE B 1 157 ? 16.343 -0.129 -5.085 1.00 29.88 157 ILE B CA 1
ATOM 2573 C C . ILE B 1 157 ? 17.647 -0.729 -4.583 1.00 32.17 157 ILE B C 1
ATOM 2574 O O . ILE B 1 157 ? 18.208 -1.613 -5.219 1.00 30.81 157 ILE B O 1
ATOM 2579 N N . LEU B 1 158 ? 18.102 -0.242 -3.426 1.00 33.99 158 LEU B N 1
ATOM 2580 C CA . LEU B 1 158 ? 19.311 -0.730 -2.763 1.00 33.40 158 LEU B CA 1
ATOM 2581 C C . LEU B 1 158 ? 19.040 -1.941 -1.870 1.00 36.05 158 LEU B C 1
ATOM 2582 O O . LEU B 1 158 ? 19.965 -2.674 -1.509 1.00 44.07 158 LEU B O 1
ATOM 2587 N N . ASP B 1 159 ? 17.772 -2.152 -1.527 1.00 34.86 159 ASP B N 1
ATOM 2588 C CA . ASP B 1 159 ? 17.349 -3.341 -0.792 1.00 33.16 159 ASP B CA 1
ATOM 2589 C C . ASP B 1 159 ? 17.661 -4.552 -1.677 1.00 35.36 159 ASP B C 1
ATOM 2590 O O . ASP B 1 159 ? 17.234 -4.605 -2.836 1.00 34.21 159 ASP B O 1
ATOM 2595 N N . PRO B 1 160 ? 18.432 -5.521 -1.146 1.00 33.57 160 PRO B N 1
ATOM 2596 C CA . PRO B 1 160 ? 18.939 -6.628 -1.970 1.00 32.85 160 PRO B CA 1
ATOM 259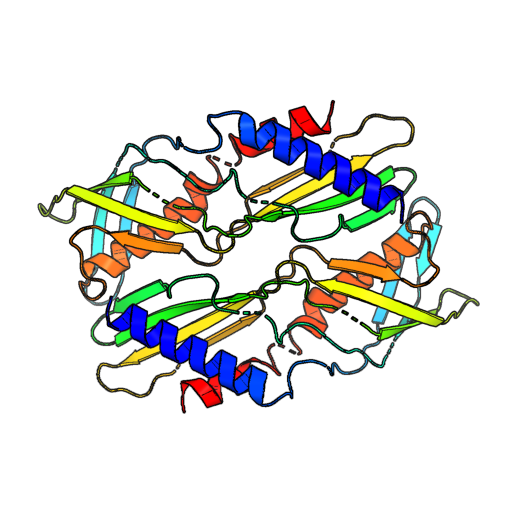7 C C . PRO B 1 160 ? 17.825 -7.463 -2.566 1.00 31.76 160 PRO B C 1
ATOM 2598 O O . PRO B 1 160 ? 18.016 -8.101 -3.597 1.00 34.79 160 PRO B O 1
ATOM 2602 N N . ILE B 1 161 ? 16.662 -7.459 -1.934 1.00 32.16 161 ILE B N 1
ATOM 2603 C CA . ILE B 1 161 ? 15.534 -8.176 -2.511 1.00 34.46 161 ILE B CA 1
ATOM 2604 C C . ILE B 1 161 ? 14.918 -7.465 -3.748 1.00 29.40 161 ILE B C 1
ATOM 2605 O O . ILE B 1 161 ? 14.329 -8.116 -4.605 1.00 29.30 161 ILE B O 1
ATOM 2610 N N . PHE B 1 162 ? 15.078 -6.149 -3.851 1.00 27.15 162 PHE B N 1
ATOM 2611 C CA . PHE B 1 162 ? 14.541 -5.421 -4.996 1.00 27.68 162 PHE B CA 1
ATOM 2612 C C . PHE B 1 162 ? 15.070 -5.982 -6.315 1.00 23.30 162 PHE B C 1
ATOM 2613 O O . PHE B 1 162 ? 14.287 -6.283 -7.222 1.00 26.74 162 PHE B O 1
ATOM 2621 N N . GLY B 1 163 ? 16.392 -6.114 -6.423 1.00 24.53 163 GLY B N 1
ATOM 2622 C CA . GLY B 1 163 ? 17.013 -6.668 -7.622 1.00 27.92 163 GLY B CA 1
ATOM 2623 C C . GLY B 1 163 ? 16.454 -8.033 -8.013 1.00 27.57 163 GLY B C 1
ATOM 2624 O O . GLY B 1 163 ? 16.279 -8.331 -9.198 1.00 25.78 163 GLY B O 1
ATOM 2625 N N . VAL B 1 164 ? 16.165 -8.864 -7.009 1.00 28.29 164 VAL B N 1
ATOM 2626 C CA . VAL B 1 164 ? 15.562 -10.176 -7.238 1.00 31.46 164 VAL B CA 1
ATOM 2627 C C . VAL B 1 164 ? 14.133 -10.057 -7.774 1.00 25.96 164 VAL B C 1
ATOM 2628 O O . VAL B 1 164 ? 13.773 -10.705 -8.754 1.00 27.05 164 VAL B O 1
ATOM 2632 N N . LEU B 1 165 ? 13.309 -9.262 -7.098 1.00 26.46 165 LEU B N 1
ATOM 2633 C CA . LEU B 1 165 ? 11.931 -9.076 -7.525 1.00 26.06 165 LEU B CA 1
ATOM 2634 C C . LEU B 1 165 ? 11.884 -8.415 -8.886 1.00 25.23 165 LEU B C 1
ATOM 2635 O O . LEU B 1 165 ? 11.094 -8.806 -9.736 1.00 23.41 165 LEU B O 1
ATOM 2640 N N . SER B 1 166 ? 12.727 -7.405 -9.079 1.00 24.08 166 SER B N 1
ATOM 2641 C CA . SER B 1 166 ? 12.725 -6.644 -10.325 1.00 24.70 166 SER B CA 1
ATOM 2642 C C . SER B 1 166 ? 13.073 -7.534 -11.508 1.00 27.48 166 SER B C 1
ATOM 2643 O O . SER B 1 166 ? 12.404 -7.476 -12.531 1.00 23.65 166 SER B O 1
ATOM 2646 N N . ASP B 1 167 ? 14.100 -8.372 -11.367 1.00 24.49 167 ASP B N 1
ATOM 2647 C CA . ASP B 1 167 ? 14.492 -9.239 -12.482 1.00 27.59 167 ASP B CA 1
ATOM 2648 C C . ASP B 1 167 ? 13.435 -10.276 -12.839 1.00 23.82 167 ASP B C 1
ATOM 2649 O O . ASP B 1 167 ? 13.201 -10.543 -14.019 1.00 27.16 167 ASP B O 1
ATOM 2654 N N . VAL B 1 168 ? 12.782 -10.830 -11.827 1.00 25.49 168 VAL B N 1
ATOM 2655 C CA . VAL B 1 168 ? 11.663 -11.755 -12.022 1.00 22.35 168 VAL B CA 1
ATOM 2656 C C . VAL B 1 168 ? 10.480 -11.101 -12.742 1.00 25.85 168 VAL B C 1
ATOM 2657 O O . VAL B 1 168 ? 9.972 -11.652 -13.728 1.00 27.05 168 VAL B O 1
ATOM 2661 N N . LEU B 1 169 ? 10.060 -9.927 -12.270 1.00 22.71 169 LEU B N 1
ATOM 2662 C CA . LEU B 1 169 ? 8.977 -9.175 -12.905 1.00 23.47 169 LEU B CA 1
ATOM 2663 C C . LEU B 1 169 ? 9.267 -8.891 -14.386 1.00 22.73 169 LEU B C 1
ATOM 2664 O O . LEU B 1 169 ? 8.403 -9.022 -15.254 1.00 22.70 169 LEU B O 1
ATOM 2669 N N . THR B 1 170 ? 10.504 -8.520 -14.675 1.00 24.64 170 THR B N 1
ATOM 2670 C CA . THR B 1 170 ? 10.897 -8.243 -16.060 1.00 22.93 170 THR B CA 1
ATOM 2671 C C . THR B 1 170 ? 10.792 -9.478 -16.946 1.00 23.24 170 THR B C 1
ATOM 2672 O O . THR B 1 170 ? 10.250 -9.402 -18.054 1.00 22.08 170 THR B O 1
ATOM 2676 N N . ALA B 1 171 ? 11.291 -10.615 -16.459 1.00 25.54 171 ALA B N 1
ATOM 2677 C CA . ALA B 1 171 ? 11.159 -11.886 -17.181 1.00 24.74 171 ALA B CA 1
ATOM 2678 C C . ALA B 1 171 ? 9.699 -12.228 -17.441 1.00 25.70 171 ALA B C 1
ATOM 2679 O O . ALA B 1 171 ? 9.344 -12.689 -18.533 1.00 25.15 171 ALA B O 1
ATOM 2681 N N . ILE B 1 172 ? 8.851 -12.008 -16.439 1.00 25.74 172 ILE B N 1
ATOM 2682 C CA . ILE B 1 172 ? 7.412 -12.216 -16.590 1.00 25.40 172 ILE B CA 1
ATOM 2683 C C . ILE B 1 172 ? 6.849 -11.295 -17.673 1.00 24.99 172 ILE B C 1
ATOM 2684 O O . ILE B 1 172 ? 6.050 -11.724 -18.521 1.00 24.82 172 ILE B O 1
ATOM 2689 N N . PHE B 1 173 ? 7.262 -10.029 -17.667 1.00 24.02 173 PHE B N 1
ATOM 2690 C CA . PHE B 1 173 ? 6.805 -9.122 -18.727 1.00 25.30 173 PHE B CA 1
ATOM 2691 C C . PHE B 1 173 ? 7.260 -9.574 -20.118 1.00 26.88 173 PHE B C 1
ATOM 2692 O O . PHE B 1 173 ? 6.465 -9.579 -21.049 1.00 26.16 173 PHE B O 1
ATOM 2700 N N . GLN B 1 174 ? 8.524 -9.972 -20.242 1.00 27.43 174 GLN B N 1
ATOM 2701 C CA . GLN B 1 174 ? 9.079 -10.452 -21.515 1.00 25.90 174 GLN B CA 1
ATOM 2702 C C . GLN B 1 174 ? 8.389 -11.693 -22.063 1.00 30.87 174 GLN B C 1
ATOM 2703 O O . GLN B 1 174 ? 8.333 -11.906 -23.273 1.00 27.23 174 GLN B O 1
ATOM 2709 N N . ASP B 1 175 ? 7.915 -12.534 -21.153 1.00 31.34 175 ASP B N 1
ATOM 2710 C CA . ASP B 1 175 ? 7.328 -13.807 -21.514 1.00 34.03 175 ASP B CA 1
ATOM 2711 C C . ASP B 1 175 ? 5.803 -13.717 -21.446 1.00 33.58 175 ASP B C 1
ATOM 2712 O O . ASP B 1 175 ? 5.152 -13.430 -22.447 1.00 34.63 175 ASP B O 1
ATOM 2717 N N . THR B 1 176 ? 5.245 -13.920 -20.257 1.00 35.13 176 THR B N 1
ATOM 2718 C CA . THR B 1 176 ? 3.798 -13.938 -20.063 1.00 31.79 176 THR B CA 1
ATOM 2719 C C . THR B 1 176 ? 3.063 -12.720 -20.635 1.00 29.30 176 THR B C 1
ATOM 2720 O O . THR B 1 176 ? 2.159 -12.861 -21.464 1.00 27.81 176 THR B O 1
ATOM 2724 N N . VAL B 1 177 ? 3.435 -11.525 -20.188 1.00 24.09 177 VAL B N 1
ATOM 2725 C CA . VAL B 1 177 ? 2.631 -10.343 -20.500 1.00 28.93 177 VAL B CA 1
ATOM 2726 C C . VAL B 1 177 ? 2.746 -9.925 -21.966 1.00 27.21 177 VAL B C 1
ATOM 2727 O O . VAL B 1 177 ? 1.775 -9.478 -22.574 1.00 25.01 177 VAL B O 1
ATOM 2731 N N . ARG B 1 178 ? 3.936 -10.075 -22.534 1.00 29.41 178 ARG B N 1
ATOM 2732 C CA . ARG B 1 178 ? 4.149 -9.734 -23.942 1.00 28.59 178 ARG B CA 1
ATOM 2733 C C . ARG B 1 178 ? 3.248 -10.564 -24.852 1.00 26.73 178 ARG B C 1
ATOM 2734 O O . ARG B 1 178 ? 2.632 -10.053 -25.798 1.00 25.89 178 ARG B O 1
ATOM 2742 N N . LYS B 1 179 ? 3.163 -11.853 -24.550 1.00 30.08 179 LYS B N 1
ATOM 2743 C CA . LYS B 1 179 ? 2.378 -12.778 -25.365 1.00 33.87 179 LYS B CA 1
ATOM 2744 C C . LYS B 1 179 ? 0.885 -12.521 -25.216 1.00 30.31 179 LYS B C 1
ATOM 2745 O O . LYS B 1 179 ? 0.124 -12.672 -26.172 1.00 28.70 179 LYS B O 1
ATOM 2751 N N . GLU B 1 180 ? 0.470 -12.156 -24.008 1.00 30.84 180 GLU B N 1
ATOM 2752 C CA . GLU B 1 180 ? -0.909 -11.766 -23.759 1.00 28.35 180 GLU B CA 1
ATOM 2753 C C . GLU B 1 180 ? -1.263 -10.509 -24.539 1.00 31.75 180 GLU B C 1
ATOM 2754 O O . GLU B 1 180 ? -2.334 -10.422 -25.146 1.00 32.79 180 GLU B O 1
ATOM 2768 N N . THR B 1 182 ? 0.098 -9.521 -27.240 1.00 26.35 182 THR B N 1
ATOM 2769 C CA . THR B 1 182 ? 0.038 -9.934 -28.636 1.00 28.00 182 THR B CA 1
ATOM 2770 C C . THR B 1 182 ? -1.336 -10.557 -28.937 1.00 29.65 182 THR B C 1
ATOM 2771 O O . THR B 1 182 ? -1.966 -10.225 -29.943 1.00 30.49 182 THR B O 1
ATOM 2775 N N . LYS B 1 183 ? -1.815 -11.430 -28.051 1.00 28.29 183 LYS B N 1
ATOM 2776 C CA . LYS B 1 183 ? -3.111 -12.084 -28.252 1.00 28.37 183 LYS B CA 1
ATOM 2777 C C . LYS B 1 183 ? -4.274 -11.090 -28.280 1.00 28.94 183 LYS B C 1
ATOM 2778 O O . LYS B 1 183 ? -5.289 -11.347 -28.921 1.00 32.96 183 LYS B O 1
ATOM 2780 N N . VAL B 1 184 ? -4.135 -9.957 -27.593 1.00 28.70 184 VAL B N 1
ATOM 2781 C CA . VAL B 1 184 ? -5.160 -8.911 -27.632 1.00 27.76 184 VAL B CA 1
ATOM 2782 C C . VAL B 1 184 ? -5.047 -7.986 -28.854 1.00 28.95 184 VAL B C 1
ATOM 2783 O O . VAL B 1 184 ? -6.057 -7.580 -29.454 1.00 26.67 184 VAL B O 1
ATOM 2787 N N . LEU B 1 185 ? -3.820 -7.654 -29.233 1.00 27.17 185 LEU B N 1
ATOM 2788 C CA . LEU B 1 185 ? -3.632 -6.640 -30.253 1.00 28.45 185 LEU B CA 1
ATOM 2789 C C . LEU B 1 185 ? -3.778 -7.220 -31.651 1.00 27.17 185 LEU B C 1
ATOM 2790 O O . LEU B 1 185 ? -4.333 -6.568 -32.518 1.00 23.96 185 LEU B O 1
ATOM 2795 N N . ALA B 1 186 ? -3.297 -8.446 -31.851 1.00 26.99 186 ALA B N 1
ATOM 2796 C CA . ALA B 1 186 ? -3.291 -9.060 -33.180 1.00 29.93 186 ALA B CA 1
ATOM 2797 C C . ALA B 1 186 ? -4.666 -9.166 -33.862 1.00 32.39 186 ALA B C 1
ATOM 2798 O O . ALA B 1 186 ? -4.820 -8.725 -35.000 1.00 31.82 186 ALA B O 1
ATOM 2800 N N . PRO B 1 187 ? -5.677 -9.733 -33.170 1.00 33.15 187 PRO B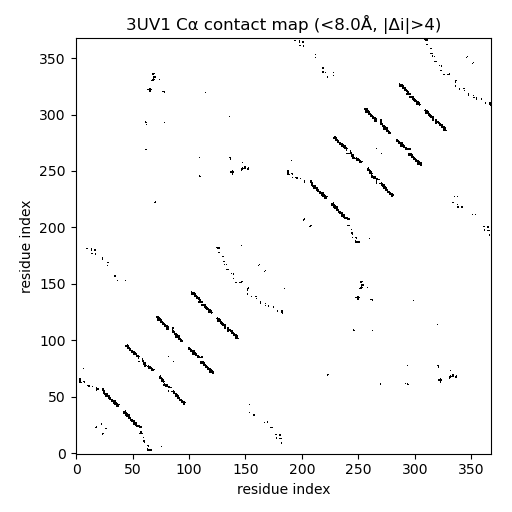 N 1
ATOM 2801 C CA . PRO B 1 187 ? -6.981 -9.795 -33.851 1.00 31.99 187 PRO B CA 1
ATOM 2802 C C . PRO B 1 187 ? -7.616 -8.423 -34.082 1.00 32.46 187 PRO B C 1
ATOM 2803 O O . PRO B 1 187 ? -8.335 -8.240 -35.071 1.00 34.61 187 PRO B O 1
ATOM 2807 N N . ALA B 1 188 ? -7.345 -7.476 -33.187 1.00 30.53 188 ALA B N 1
ATOM 2808 C CA . ALA B 1 188 ? -7.863 -6.117 -33.311 1.00 31.77 188 ALA B CA 1
ATOM 2809 C C . ALA B 1 188 ? -7.354 -5.445 -34.576 1.00 30.58 188 ALA B C 1
ATOM 2810 O O . ALA B 1 188 ? -8.144 -4.913 -35.357 1.00 34.29 188 ALA B O 1
ATOM 2812 N N . PHE B 1 189 ? -6.040 -5.456 -34.782 1.00 27.57 189 PHE B N 1
ATOM 2813 C CA . PHE B 1 189 ? -5.483 -4.936 -36.032 1.00 33.80 189 PHE B CA 1
ATOM 2814 C C . PHE B 1 189 ? -5.951 -5.722 -37.250 1.00 30.43 189 PHE B C 1
ATOM 2815 O O . PHE B 1 189 ? -6.284 -5.142 -38.275 1.00 32.47 189 PHE B O 1
ATOM 2823 N N . LYS B 1 190 ? -5.956 -7.043 -37.132 1.00 30.51 190 LYS B N 1
ATOM 2824 C CA . LYS B 1 190 ? -6.377 -7.903 -38.231 1.00 35.07 190 LYS B CA 1
ATOM 2825 C C . LYS B 1 190 ? -7.803 -7.605 -38.724 1.00 37.44 190 LYS B C 1
ATOM 2826 O O . LYS B 1 190 ? -8.037 -7.550 -39.930 1.00 39.01 190 LYS B O 1
ATOM 2832 N N . ARG B 1 191 ? -8.747 -7.406 -37.806 1.00 34.30 191 ARG B N 1
ATOM 2833 C CA . ARG B 1 191 ? -10.126 -7.125 -38.211 1.00 39.07 191 ARG B CA 1
ATOM 2834 C C . ARG B 1 191 ? -10.232 -5.776 -38.918 1.00 41.71 191 ARG B C 1
ATOM 2835 O O . ARG B 1 191 ? -11.018 -5.622 -39.857 1.00 43.11 191 ARG B O 1
ATOM 2837 N N . GLU B 1 192 ? -9.429 -4.810 -38.473 1.00 36.33 192 GLU B N 1
ATOM 2838 C CA . GLU B 1 192 ? -9.415 -3.476 -39.072 1.00 38.75 192 GLU B CA 1
ATOM 2839 C C . GLU B 1 192 ? -8.774 -3.456 -40.458 1.00 42.04 192 GLU B C 1
ATOM 2840 O O . GLU B 1 192 ? -9.288 -2.817 -41.380 1.00 44.97 192 GLU B O 1
ATOM 2846 N N . LEU B 1 193 ? -7.647 -4.151 -40.601 1.00 42.69 193 LEU B N 1
ATOM 2847 C CA . LEU B 1 193 ? -6.924 -4.190 -41.872 1.00 44.19 193 LEU B CA 1
ATOM 2848 C C . LEU B 1 193 ? -7.664 -5.041 -42.901 1.00 44.13 193 LEU B C 1
ATOM 2849 O O . LEU B 1 193 ? -8.060 -4.542 -43.951 1.00 45.78 193 LEU B O 1
ATOM 2854 N N . GLU B 1 194 ? -7.862 -6.320 -42.581 1.00 43.60 194 GLU B N 1
ATOM 2855 C CA . GLU B 1 194 ? -8.566 -7.246 -43.465 1.00 46.50 194 GLU B CA 1
ATOM 2856 C C . GLU B 1 194 ? -10.048 -6.865 -43.654 1.00 49.48 194 GLU B C 1
ATOM 2857 O O . GLU B 1 194 ? -10.771 -7.501 -44.431 1.00 50.88 194 GLU B O 1
ATOM 2863 N N . LYS B 1 195 ? -10.470 -5.817 -42.942 1.00 50.84 195 LYS B N 1
ATOM 2864 C CA . LYS B 1 195 ? -11.783 -5.183 -43.099 1.00 45.36 195 LYS B CA 1
ATOM 2865 C C . LYS B 1 195 ? -12.975 -6.114 -42.881 1.00 58.41 195 LYS B C 1
ATOM 2866 O O . LYS B 1 195 ? -13.611 -6.090 -41.817 1.00 65.05 195 LYS B O 1
#

CATH classification: 3.15.10.50